Protein AF-0000000071175724 (afdb_homodimer)

Solvent-accessible surface area (backbone atoms only — not comparable to full-atom values): 19230 Å² total; per-residue (Å²): 117,53,70,83,69,40,46,67,44,56,72,51,91,43,70,48,76,56,95,73,32,38,38,38,32,35,47,68,55,12,30,74,47,33,50,43,86,80,68,50,75,38,83,54,26,34,32,44,26,25,75,45,92,28,60,22,23,37,36,36,33,42,32,34,77,77,81,46,67,46,24,30,43,37,40,31,41,38,76,50,100,46,32,33,35,42,35,35,44,26,25,51,93,90,35,55,19,41,32,37,34,44,24,71,72,40,26,30,36,39,38,36,74,48,91,61,68,79,42,44,35,32,40,37,41,30,38,49,95,34,21,34,40,32,28,48,17,72,76,78,52,53,42,51,65,40,32,41,26,64,40,86,75,58,72,49,38,30,41,32,48,27,39,27,16,49,76,41,54,64,54,54,37,40,37,31,70,43,40,71,46,69,49,75,81,71,56,92,83,52,35,104,118,51,70,83,70,38,48,67,45,55,70,52,90,44,68,48,79,56,95,74,31,38,38,39,30,34,45,69,56,13,30,74,46,33,48,42,87,80,67,49,74,39,84,53,26,31,33,44,27,25,74,45,90,29,61,21,22,37,36,36,32,43,31,34,77,77,82,46,67,46,24,31,43,37,39,31,43,38,76,49,100,47,32,32,36,42,35,37,44,26,26,50,93,90,35,56,18,40,33,37,34,43,25,71,72,42,27,30,36,38,38,37,76,47,91,62,68,80,44,44,35,30,40,37,42,30,39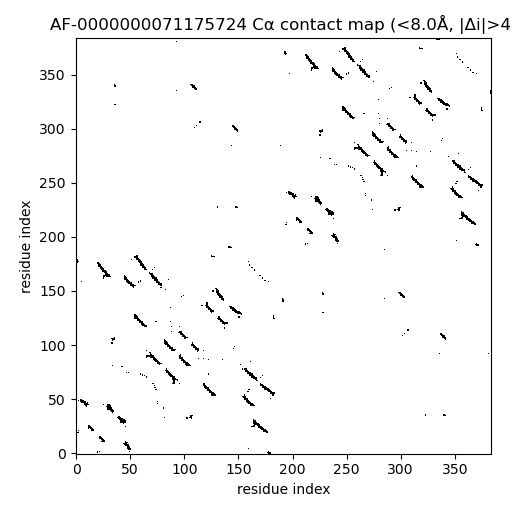,50,95,35,24,34,40,32,27,49,17,72,76,77,54,52,42,51,65,40,33,41,26,65,40,87,75,59,72,48,36,30,40,33,48,26,40,28,14,49,76,41,54,63,54,53,38,39,38,32,72,44,41,71,43,70,50,74,83,70,56,91,82,53,36,105

Radius of gyration: 20.51 Å; Cα contacts (8 Å, |Δi|>4): 1120; chains: 2; bounding box: 42×62×44 Å

Foldseek 3Di:
DALVQWDKDQAAPDWDDDPQKIKDWFDWQADAFDCDPPHDGGDRWIATWHKDQFWKKKKKKKAFDDDDAFWFKDKKKDDDSQFIKDWAWGDDPRAIWGWMWGGNNGTDIDIDGDPDDRRIWMKMWTDDPQKIWIWIGRPVQFTATDDIDGGDGDSMIIMDMITHDNHTITIMMMMGPIDMGHGDPDDNPPGD/DALVQWDKDQAAPDWDDDPQKIKDWFDWQADAFDQDPPHDGGDRWIATWHKDQFWKKKKKKKAFDDDDAFWFKDKKKDDDSQFIKDWAWGDDPRAIWGWMWGGNNGTDIDIDGDPDDRRIWMKMWTDDPQKIWIWIGRPVQFTATDDIDGGDGDSMIIMDMITHDNHTITIMMMMGPIDMGHGDPDDNPPGD

Secondary structure (DSSP, 8-state):
--STT-EEES--SEEEEETTEEEEE--TT--EEESSSSS-EEE-SEEEEEE-SSSEEEEEEEEE---STT-EEEEEEESSSSEEEEEEEEEETTEEEEEEEEEESEEEEEEEE--S-TTEEEEEEEEETTEEEEEEESSSS---EEEEEE----S--EEEEEEE-TT-S--EEEEEEEEEESPP---TT---/--STT-EEES--SEEEEETTEEEEE--TT--EEESSSSS-EEE-SEEEEEE-SSSEEEEEEEEE---STT-EEEEEEESSSSEEEEEEEEEETTEEEEEEEEEESEEEEEEEE--S-TTEEEEEEEEETTEEEEEEESSSS---EEEEEE----S--EEEEEEE-TT-S--EEEEEEEEEESPP---TT---

InterPro domains:
  IPR009784 Protein of unknown function DUF1349 [PF07081] (8-182)
  IPR009784 Protein of unknown function DUF1349 [PTHR35332] (4-181)
  IPR013320 Concanavalin A-like lectin/glucanase domain superfamily [SSF49899] (8-182)
  IPR015987 Uncharacterised conserved protein UCP022704 [PIRSF022704] (3-191)

Structure (mmCIF, N/CA/C/O backbone):
data_AF-0000000071175724-model_v1
#
loop_
_entity.id
_entity.type
_entity.pdbx_description
1 polymer 'DUF1349 domain-containing protein'
#
loop_
_atom_site.group_PDB
_atom_site.id
_atom_site.type_symbol
_atom_site.label_atom_id
_atom_site.label_alt_id
_atom_site.label_comp_id
_atom_site.label_asym_id
_atom_site.label_entity_id
_atom_site.label_seq_id
_atom_site.pdbx_PDB_ins_code
_atom_site.Cartn_x
_atom_site.Cartn_y
_atom_site.Cartn_z
_atom_site.occupancy
_atom_site.B_iso_or_equiv
_atom_site.auth_seq_id
_atom_site.auth_comp_id
_atom_site.auth_asym_id
_atom_site.auth_atom_id
_atom_site.pdbx_PDB_model_num
ATOM 1 N N . MET A 1 1 ? -6.477 -27.5 -12.594 1 56.56 1 MET A N 1
ATOM 2 C CA . MET A 1 1 ? -6.832 -26.422 -11.688 1 56.56 1 MET A CA 1
ATOM 3 C C . MET A 1 1 ? -5.586 -25.797 -11.062 1 56.56 1 MET A C 1
ATOM 5 O O . MET A 1 1 ? -5.535 -24.578 -10.852 1 56.56 1 MET A O 1
ATOM 9 N N . GLY A 1 2 ? -4.66 -26.156 -10.906 1 84 2 GLY A N 1
ATOM 10 C CA . GLY A 1 2 ? -3.316 -26.016 -10.367 1 84 2 GLY A CA 1
ATOM 11 C C . GLY A 1 2 ? -2.361 -25.328 -11.328 1 84 2 GLY A C 1
ATOM 12 O O . GLY A 1 2 ? -2.709 -24.312 -11.93 1 84 2 GLY A O 1
ATOM 13 N N . PHE A 1 3 ? -1.196 -25.797 -11.344 1 96.12 3 PHE A N 1
ATOM 14 C CA . PHE A 1 3 ? -0.08 -25.219 -12.086 1 96.12 3 PHE A CA 1
ATOM 15 C C . PHE A 1 3 ? -0.095 -25.703 -13.531 1 96.12 3 PHE A C 1
ATOM 17 O O . PHE A 1 3 ? 0.701 -25.234 -14.352 1 96.12 3 PHE A O 1
ATOM 24 N N . SER A 1 4 ? -1.067 -26.531 -13.977 1 91.38 4 SER A N 1
ATOM 25 C CA . SER A 1 4 ? -1.013 -27.234 -15.25 1 91.38 4 SER A CA 1
ATOM 26 C C . SER A 1 4 ? -1.113 -26.266 -16.422 1 91.38 4 SER A C 1
ATOM 28 O O . SER A 1 4 ? -0.581 -26.547 -17.5 1 91.38 4 SER A O 1
ATOM 30 N N . GLU A 1 5 ? -1.732 -25.188 -16.312 1 93.56 5 GLU A N 1
ATOM 31 C CA . GLU A 1 5 ? -1.913 -24.234 -17.406 1 93.56 5 GLU A CA 1
ATOM 32 C C . GLU A 1 5 ? -0.964 -23.047 -17.281 1 93.56 5 GLU A C 1
ATOM 34 O O . GLU A 1 5 ? -1.136 -22.031 -17.953 1 93.56 5 GLU A O 1
ATOM 39 N N . CYS A 1 6 ? -0.023 -23.203 -16.438 1 98.06 6 CYS A N 1
ATOM 40 C CA . CYS A 1 6 ? 0.913 -22.109 -16.203 1 98.06 6 CYS A CA 1
ATOM 41 C C . CYS A 1 6 ? 2.104 -22.203 -17.141 1 98.06 6 CYS A C 1
ATOM 43 O O . CYS A 1 6 ? 2.467 -23.297 -17.594 1 98.06 6 CYS A O 1
ATOM 45 N N . SER A 1 7 ? 2.682 -21.109 -17.469 1 98.38 7 SER A N 1
ATOM 46 C CA . SER A 1 7 ? 3.93 -21 -18.219 1 98.38 7 SER A CA 1
ATOM 47 C C . SER A 1 7 ? 4.848 -19.938 -17.641 1 98.38 7 SER A C 1
ATOM 49 O O . SER A 1 7 ? 4.387 -19.047 -16.922 1 98.38 7 SER A O 1
ATOM 51 N N . TRP A 1 8 ? 6.121 -20.016 -17.984 1 98.75 8 TRP A N 1
ATOM 52 C CA . TRP A 1 8 ? 7.117 -19.172 -17.328 1 98.75 8 TRP A CA 1
ATOM 53 C C . TRP A 1 8 ? 7.297 -17.859 -18.094 1 98.75 8 TRP A C 1
ATOM 55 O O . TRP A 1 8 ? 7.352 -17.844 -19.328 1 98.75 8 TRP A O 1
ATOM 65 N N . LEU A 1 9 ? 7.273 -16.797 -17.422 1 98.88 9 LEU A N 1
ATOM 66 C CA . LEU A 1 9 ? 8.062 -15.617 -17.75 1 98.88 9 LEU A CA 1
ATOM 67 C C . LEU A 1 9 ? 9.391 -15.633 -17 1 98.88 9 LEU A C 1
ATOM 69 O O . LEU A 1 9 ? 9.414 -15.68 -15.758 1 98.88 9 LEU A O 1
ATOM 73 N N . ASN A 1 10 ? 10.547 -15.672 -17.688 1 98.88 10 ASN A N 1
ATOM 74 C CA . ASN A 1 10 ? 11.883 -15.758 -17.094 1 98.88 10 ASN A CA 1
ATOM 75 C C . ASN A 1 10 ? 12.047 -17.031 -16.281 1 98.88 10 ASN A C 1
ATOM 77 O O . ASN A 1 10 ? 12.305 -16.969 -15.07 1 98.88 10 ASN A O 1
ATOM 81 N N . ALA A 1 11 ? 12.047 -18.172 -16.922 1 98.81 11 ALA A N 1
ATOM 82 C CA . ALA A 1 11 ? 12.203 -19.453 -16.234 1 98.81 11 ALA A CA 1
ATOM 83 C C . ALA A 1 11 ? 13.523 -19.516 -15.477 1 98.81 11 ALA A C 1
ATOM 85 O O . ALA A 1 11 ? 14.578 -19.188 -16.016 1 98.81 11 ALA A O 1
ATOM 86 N N . PRO A 1 12 ? 13.461 -19.906 -14.242 1 98.88 12 PRO A N 1
ATOM 87 C CA . PRO A 1 12 ? 14.711 -20.078 -13.5 1 98.88 12 PRO A CA 1
ATOM 88 C C . PRO A 1 12 ? 15.531 -21.266 -13.992 1 98.88 12 PRO A C 1
ATOM 90 O O . PRO A 1 12 ? 14.992 -22.156 -14.648 1 98.88 12 PRO A O 1
ATOM 93 N N . ALA A 1 13 ? 16.781 -21.219 -13.664 1 98.81 13 ALA A N 1
ATOM 94 C CA . ALA A 1 13 ? 17.656 -22.312 -14.023 1 98.81 13 ALA A CA 1
ATOM 95 C C . ALA A 1 13 ? 17.266 -23.609 -13.312 1 98.81 13 ALA A C 1
ATOM 97 O O . ALA A 1 13 ? 17.406 -24.703 -13.859 1 98.81 13 ALA A O 1
ATOM 98 N N . ALA A 1 14 ? 16.766 -23.5 -12.133 1 98.88 14 ALA A N 1
ATOM 99 C CA . ALA A 1 14 ? 16.406 -24.672 -11.336 1 98.88 14 ALA A CA 1
ATOM 100 C C . ALA A 1 14 ? 14.961 -24.578 -10.852 1 98.88 14 ALA A C 1
ATOM 102 O O . ALA A 1 14 ? 14.617 -23.672 -10.078 1 98.88 14 ALA A O 1
ATOM 103 N N . TRP A 1 15 ? 14.141 -25.516 -11.266 1 98.69 15 TRP A N 1
ATOM 104 C CA . TRP A 1 15 ? 12.766 -25.625 -10.789 1 98.69 15 TRP A CA 1
ATOM 105 C C . TRP A 1 15 ? 12.203 -27.016 -11.062 1 98.69 15 TRP A C 1
ATOM 107 O O . TRP A 1 15 ? 12.75 -27.766 -11.875 1 98.69 15 TRP A O 1
ATOM 117 N N . GLN A 1 16 ? 11.188 -27.312 -10.297 1 98.38 16 GLN A N 1
ATOM 118 C CA . GLN A 1 16 ? 10.516 -28.594 -10.461 1 98.38 16 GLN A CA 1
ATOM 119 C C . GLN A 1 16 ? 9.039 -28.5 -10.102 1 98.38 16 GLN A C 1
ATOM 121 O O . GLN A 1 16 ? 8.672 -27.812 -9.141 1 98.38 16 GLN A O 1
ATOM 126 N N . LEU A 1 17 ? 8.234 -29.062 -10.867 1 97.69 17 LEU A N 1
ATOM 127 C CA . LEU A 1 17 ? 6.809 -29.203 -10.586 1 97.69 17 LEU A CA 1
ATOM 128 C C . LEU A 1 17 ? 6.426 -30.656 -10.383 1 97.69 17 LEU A C 1
ATOM 130 O O . LEU A 1 17 ? 6.516 -31.469 -11.312 1 97.69 17 LEU A O 1
ATOM 134 N N . GLU A 1 18 ? 6.109 -31.016 -9.156 1 95.19 18 GLU A N 1
ATOM 135 C CA . GLU A 1 18 ? 5.758 -32.406 -8.82 1 95.19 18 GLU A CA 1
ATOM 136 C C . GLU A 1 18 ? 4.594 -32.438 -7.832 1 95.19 18 GLU A C 1
ATOM 138 O O . GLU A 1 18 ? 4.648 -31.812 -6.77 1 95.19 18 GLU A O 1
ATOM 143 N N . GLY A 1 19 ? 3.549 -33.25 -8.117 1 92.25 19 GLY A N 1
ATOM 144 C CA . GLY A 1 19 ? 2.445 -33.5 -7.199 1 92.25 19 GLY A CA 1
ATOM 145 C C . GLY A 1 19 ? 1.73 -32.219 -6.785 1 92.25 19 GLY A C 1
ATOM 146 O O . GLY A 1 19 ? 1.42 -32.031 -5.605 1 92.25 19 GLY A O 1
ATOM 147 N N . GLY A 1 20 ? 1.607 -31.312 -7.594 1 93.75 20 GLY A N 1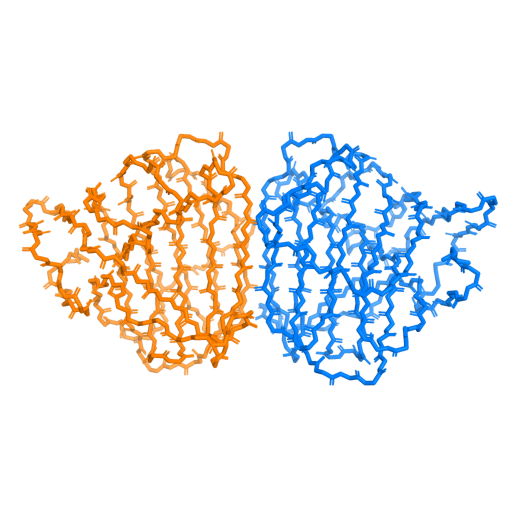
ATOM 148 C CA . GLY A 1 20 ? 0.883 -30.094 -7.289 1 93.75 20 GLY A CA 1
ATOM 149 C C . GLY A 1 20 ? 1.728 -29.062 -6.562 1 93.75 20 GLY A C 1
ATOM 150 O O . GLY A 1 20 ? 1.203 -28.078 -6.055 1 93.75 20 GLY A O 1
ATOM 151 N N . THR A 1 21 ? 2.984 -29.359 -6.484 1 97.81 21 THR A N 1
ATOM 152 C CA . THR A 1 21 ? 3.916 -28.469 -5.805 1 97.81 21 THR A CA 1
ATOM 153 C C . THR A 1 21 ? 4.992 -27.969 -6.766 1 97.81 21 THR A C 1
ATOM 155 O O . THR A 1 21 ? 5.609 -28.766 -7.477 1 97.81 21 THR A O 1
ATOM 158 N N . LEU A 1 22 ? 5.164 -26.703 -6.789 1 98.69 22 LEU A N 1
ATOM 159 C CA . LEU A 1 22 ? 6.215 -26.078 -7.582 1 98.69 22 LEU A CA 1
ATOM 160 C C . LEU A 1 22 ? 7.367 -25.625 -6.691 1 98.69 22 LEU A C 1
ATOM 162 O O . LEU A 1 22 ? 7.164 -24.844 -5.75 1 98.69 22 LEU A O 1
ATOM 166 N N . THR A 1 23 ? 8.539 -26.141 -6.906 1 98.81 23 THR A N 1
ATOM 167 C CA . THR A 1 23 ? 9.742 -25.688 -6.207 1 98.81 23 THR A CA 1
ATOM 168 C C . THR A 1 23 ? 10.656 -24.906 -7.145 1 98.81 23 THR A C 1
ATOM 170 O O . THR A 1 23 ? 10.977 -25.359 -8.242 1 98.81 23 THR A O 1
ATOM 173 N N . VAL A 1 24 ? 11.023 -23.766 -6.703 1 98.88 24 VAL A N 1
ATOM 174 C CA . VAL A 1 24 ? 11.812 -22.859 -7.543 1 98.88 24 VAL A CA 1
ATOM 175 C C . VAL A 1 24 ? 13.039 -22.375 -6.773 1 98.88 24 VAL A C 1
ATOM 177 O O . VAL A 1 24 ? 12.953 -22.078 -5.582 1 98.88 24 VAL A O 1
ATOM 180 N N . THR A 1 25 ? 14.195 -22.281 -7.398 1 98.94 25 THR A N 1
ATOM 181 C CA . THR A 1 25 ? 15.367 -21.578 -6.891 1 98.94 25 THR A CA 1
ATOM 182 C C . THR A 1 25 ? 15.68 -20.359 -7.75 1 98.94 25 THR A C 1
ATOM 184 O O . THR A 1 25 ? 15.875 -20.469 -8.961 1 98.94 25 THR A O 1
ATOM 187 N N . THR A 1 26 ? 15.703 -19.219 -7.137 1 98.88 26 THR A N 1
ATOM 188 C CA . THR A 1 26 ? 15.828 -17.984 -7.887 1 98.88 26 THR A CA 1
ATOM 189 C C . THR A 1 26 ? 17.234 -17.828 -8.461 1 98.88 26 THR A C 1
ATOM 191 O O . THR A 1 26 ? 18.219 -18.219 -7.828 1 98.88 26 THR A O 1
ATOM 194 N N . ASP A 1 27 ? 17.281 -17.203 -9.625 1 98.81 27 ASP A N 1
ATOM 195 C CA . ASP A 1 27 ? 18.547 -16.828 -10.242 1 98.81 27 ASP A CA 1
ATOM 196 C C . ASP A 1 27 ? 19.078 -15.516 -9.648 1 98.81 27 ASP A C 1
ATOM 198 O O . ASP A 1 27 ? 18.406 -14.883 -8.844 1 98.81 27 ASP A O 1
ATOM 202 N N . ARG A 1 28 ? 20.266 -15.133 -10.039 1 98.38 28 ARG A N 1
ATOM 203 C CA . ARG A 1 28 ? 20.938 -13.969 -9.484 1 98.38 28 ARG A CA 1
ATOM 204 C C . ARG A 1 28 ? 20.312 -12.672 -10.008 1 98.38 28 ARG A C 1
ATOM 206 O O . ARG A 1 28 ? 20.109 -12.523 -11.211 1 98.38 28 ARG A O 1
ATOM 213 N N . GLY A 1 29 ? 20.031 -11.742 -9.156 1 97.81 29 GLY A N 1
ATOM 214 C CA . GLY A 1 29 ? 19.75 -10.352 -9.5 1 97.81 29 GLY A CA 1
ATOM 215 C C . GLY A 1 29 ? 18.391 -10.172 -10.164 1 97.81 29 GLY A C 1
ATOM 216 O O . GLY A 1 29 ? 18.234 -9.32 -11.039 1 97.81 29 GLY A O 1
ATOM 217 N N . THR A 1 30 ? 17.375 -10.984 -9.844 1 98.38 30 THR A N 1
ATOM 218 C CA . THR A 1 30 ? 16.078 -10.93 -10.492 1 98.38 30 THR A CA 1
ATOM 219 C C . THR A 1 30 ? 15.141 -9.977 -9.75 1 98.38 30 THR A C 1
ATOM 221 O O . THR A 1 30 ? 15.18 -9.898 -8.516 1 98.38 30 THR A O 1
ATOM 224 N N . ASP A 1 31 ? 14.312 -9.266 -10.57 1 98.25 31 ASP A N 1
ATOM 225 C CA . ASP A 1 31 ? 13.375 -8.352 -9.93 1 98.25 31 ASP A CA 1
ATOM 226 C C . ASP A 1 31 ? 12.328 -7.859 -10.93 1 98.25 31 ASP A C 1
ATOM 228 O O . ASP A 1 31 ? 12.438 -8.117 -12.125 1 98.25 31 ASP A O 1
ATOM 232 N N . PHE A 1 32 ? 11.227 -7.336 -10.414 1 98.44 32 PHE A N 1
ATOM 233 C CA . PHE A 1 32 ? 10.273 -6.52 -11.156 1 98.44 32 PHE A CA 1
ATOM 234 C C . PHE A 1 32 ? 10.148 -5.133 -10.539 1 98.44 32 PHE A C 1
ATOM 236 O O . PHE A 1 32 ? 9.828 -5.004 -9.352 1 98.44 32 PHE A O 1
ATOM 243 N N . TRP A 1 33 ? 10.43 -4.109 -11.242 1 98.06 33 TRP A N 1
ATOM 244 C CA . TRP A 1 33 ? 10.336 -2.715 -10.82 1 98.06 33 TRP A CA 1
ATOM 245 C C . TRP A 1 33 ? 10.352 -1.783 -12.031 1 98.06 33 TRP A C 1
ATOM 247 O O . TRP A 1 33 ? 11 -2.074 -13.039 1 98.06 33 TRP A O 1
ATOM 257 N N . ARG A 1 34 ? 9.602 -0.596 -11.883 1 97.12 34 ARG A N 1
ATOM 258 C CA . ARG A 1 34 ? 9.625 0.353 -12.992 1 97.12 34 ARG A CA 1
ATOM 259 C C . ARG A 1 34 ? 9.68 1.789 -12.484 1 97.12 34 ARG A C 1
ATOM 261 O O . ARG A 1 34 ? 8.664 2.334 -12.039 1 97.12 34 ARG A O 1
ATOM 268 N N . GLU A 1 35 ? 10.742 2.584 -12.445 1 91.12 35 GLU A N 1
ATOM 269 C CA . GLU A 1 35 ? 11.102 3.99 -12.602 1 91.12 35 GLU A CA 1
ATOM 270 C C . GLU A 1 35 ? 10.641 4.812 -11.398 1 91.12 35 GLU A C 1
ATOM 272 O O . GLU A 1 35 ? 10.656 6.043 -11.438 1 91.12 35 GLU A O 1
ATOM 277 N N . THR A 1 36 ? 10.203 4.41 -10.289 1 89.44 36 THR A N 1
ATOM 278 C CA . THR A 1 36 ? 9.688 5.266 -9.227 1 89.44 36 THR A CA 1
ATOM 279 C C . THR A 1 36 ? 10.828 6 -8.523 1 89.44 36 THR A C 1
ATOM 281 O O . THR A 1 36 ? 10.844 7.23 -8.484 1 89.44 36 THR A O 1
ATOM 284 N N . HIS A 1 37 ? 11.727 5.449 -7.934 1 81.31 37 HIS A N 1
ATOM 285 C CA . HIS A 1 37 ? 12.703 6.113 -7.078 1 81.31 37 HIS A CA 1
ATOM 286 C C . HIS A 1 37 ? 14.102 6.062 -7.691 1 81.31 37 HIS A C 1
ATOM 288 O O . HIS A 1 37 ? 14.836 7.051 -7.656 1 81.31 37 HIS A O 1
ATOM 294 N N . TYR A 1 38 ? 14.406 5.062 -8.438 1 76.38 38 TYR A N 1
ATOM 295 C CA . TYR A 1 38 ? 15.789 4.863 -8.844 1 76.38 38 TYR A CA 1
ATOM 296 C C . TYR A 1 38 ? 15.961 5.109 -10.336 1 76.38 38 TYR A C 1
ATOM 298 O O . TYR A 1 38 ? 17.078 5.184 -10.836 1 76.38 38 TYR A O 1
ATOM 306 N N . GLY A 1 39 ? 14.875 5.273 -10.961 1 83.06 39 GLY A N 1
ATOM 307 C CA . GLY A 1 39 ? 14.945 5.551 -12.391 1 83.06 39 GLY A CA 1
ATOM 308 C C . GLY A 1 39 ? 15.344 4.344 -13.219 1 83.06 39 GLY A C 1
ATOM 309 O O . GLY A 1 39 ? 15.906 4.488 -14.305 1 83.06 39 GLY A O 1
ATOM 310 N N . PHE A 1 40 ? 15.172 3.15 -12.742 1 90.25 40 PHE A N 1
ATOM 311 C CA . PHE A 1 40 ? 15.492 1.944 -13.492 1 90.25 40 PHE A CA 1
ATOM 312 C C . PHE A 1 40 ? 14.258 1.071 -13.672 1 90.25 40 PHE A C 1
ATOM 314 O O . PHE A 1 40 ? 13.234 1.297 -13.031 1 90.25 40 PHE A O 1
ATOM 321 N N . THR A 1 41 ? 14.422 0.135 -14.617 1 96.31 41 THR A N 1
ATOM 322 C CA . THR A 1 41 ? 13.414 -0.879 -14.883 1 96.31 41 THR A CA 1
ATOM 323 C C . THR A 1 41 ? 14 -2.281 -14.742 1 96.31 41 THR A C 1
ATOM 325 O O . THR A 1 41 ? 15.078 -2.561 -15.258 1 96.31 41 THR A O 1
ATOM 328 N N . ARG A 1 42 ? 13.398 -3.061 -13.969 1 97.25 42 ARG A N 1
ATOM 329 C CA . ARG A 1 42 ? 13.68 -4.488 -13.852 1 97.25 42 ARG A CA 1
ATOM 330 C C . ARG A 1 42 ? 12.469 -5.324 -14.234 1 97.25 42 ARG A C 1
ATOM 332 O O . ARG A 1 42 ? 11.344 -5.023 -13.828 1 97.25 42 ARG A O 1
ATOM 339 N N . ASP A 1 43 ? 12.68 -6.246 -15.062 1 98.56 43 ASP A N 1
ATOM 340 C CA . ASP A 1 43 ? 11.633 -7.168 -15.484 1 98.56 43 ASP A CA 1
ATOM 341 C C . ASP A 1 43 ? 12.172 -8.586 -15.625 1 98.56 43 ASP A C 1
ATOM 343 O O . ASP A 1 43 ? 11.875 -9.281 -16.609 1 98.56 43 ASP A O 1
ATOM 347 N N . THR A 1 44 ? 12.984 -8.953 -14.633 1 98.69 44 THR A N 1
ATOM 348 C CA . THR A 1 44 ? 13.75 -10.188 -14.758 1 98.69 44 THR A CA 1
ATOM 349 C C . THR A 1 44 ? 13.328 -11.195 -13.695 1 98.69 44 THR A C 1
ATOM 351 O O . THR A 1 44 ? 13.906 -12.281 -13.602 1 98.69 44 THR A O 1
ATOM 354 N N . GLY A 1 45 ? 12.383 -10.859 -12.844 1 98.81 45 GLY A N 1
ATOM 355 C CA . GLY A 1 45 ? 11.883 -11.797 -11.852 1 98.81 45 GLY A CA 1
ATOM 356 C C . GLY A 1 45 ? 11.289 -13.055 -12.461 1 98.81 45 GLY A C 1
ATOM 357 O O . GLY A 1 45 ? 11.039 -13.109 -13.672 1 98.81 45 GLY A O 1
ATOM 358 N N . HIS A 1 46 ? 11.102 -14.109 -11.664 1 98.94 46 HIS A N 1
ATOM 359 C CA . HIS A 1 46 ? 10.508 -15.359 -12.117 1 98.94 46 HIS A CA 1
ATOM 360 C C . HIS A 1 46 ? 9 -15.367 -11.891 1 98.94 46 HIS A C 1
ATOM 362 O O . HIS A 1 46 ? 8.531 -15.117 -10.781 1 98.94 46 HIS A O 1
ATOM 368 N N . PHE A 1 47 ? 8.258 -15.602 -12.898 1 98.94 47 PHE A N 1
ATOM 369 C CA . PHE A 1 47 ? 6.805 -15.602 -12.844 1 98.94 47 PHE A CA 1
ATOM 370 C C . PHE A 1 47 ? 6.227 -16.781 -13.602 1 98.94 47 PHE A C 1
ATOM 372 O O . PHE A 1 47 ? 6.52 -16.984 -14.781 1 98.94 47 PHE A O 1
ATOM 379 N N . PHE A 1 48 ? 5.48 -17.609 -12.914 1 98.94 48 PHE A N 1
ATOM 380 C CA . PHE A 1 48 ? 4.855 -18.797 -13.484 1 98.94 48 PHE A CA 1
ATOM 381 C C . PHE A 1 48 ? 3.338 -18.641 -13.523 1 98.94 48 PHE A C 1
ATOM 383 O O . PHE A 1 48 ? 2.637 -19.125 -12.633 1 98.94 48 PHE A O 1
ATOM 390 N N . GLY A 1 49 ? 2.84 -18.078 -14.633 1 98.69 49 GLY A N 1
ATOM 391 C CA . GLY A 1 49 ? 1.466 -17.609 -14.625 1 98.69 49 GLY A CA 1
ATOM 392 C C . GLY A 1 49 ? 0.565 -18.359 -15.578 1 98.69 49 GLY A C 1
ATOM 393 O O . GLY A 1 49 ? 1.042 -18.953 -16.547 1 98.69 49 GLY A O 1
ATOM 394 N N . ARG A 1 50 ? -0.707 -18.344 -15.289 1 98.12 50 ARG A N 1
ATOM 395 C CA . ARG A 1 50 ? -1.727 -18.812 -16.219 1 98.12 50 ARG A CA 1
ATOM 396 C C . ARG A 1 50 ? -2.684 -17.688 -16.594 1 98.12 50 ARG A C 1
ATOM 398 O O . ARG A 1 50 ? -2.908 -16.766 -15.812 1 98.12 50 ARG A O 1
ATOM 405 N N . ARG A 1 51 ? -3.266 -17.844 -17.703 1 97.81 51 ARG A N 1
ATOM 406 C CA . ARG A 1 51 ? -4.234 -16.859 -18.188 1 97.81 51 ARG A CA 1
ATOM 407 C C . ARG A 1 51 ? -5.59 -17.062 -17.516 1 97.81 51 ARG A C 1
ATOM 409 O O . ARG A 1 51 ? -6.016 -18.188 -17.281 1 97.81 51 ARG A O 1
ATOM 416 N N . THR A 1 52 ? -6.23 -15.969 -17.188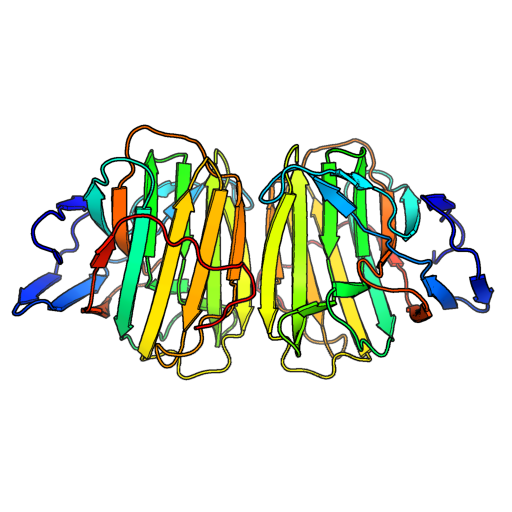 1 97.75 52 THR A N 1
ATOM 417 C CA . THR A 1 52 ? -7.59 -16 -16.672 1 97.75 52 THR A CA 1
ATOM 418 C C . THR A 1 52 ? -8.602 -15.672 -17.766 1 97.75 52 THR A C 1
ATOM 420 O O . THR A 1 52 ? -8.227 -15.188 -18.828 1 97.75 52 THR A O 1
ATOM 423 N N . SER A 1 53 ? -9.914 -15.93 -17.641 1 94.88 53 SER A N 1
ATOM 424 C CA . SER A 1 53 ? -10.977 -15.602 -18.594 1 94.88 53 SER A CA 1
ATOM 425 C C . SER A 1 53 ? -11.656 -14.289 -18.219 1 94.88 53 SER A C 1
ATOM 427 O O . SER A 1 53 ? -12.828 -14.078 -18.562 1 94.88 53 SER A O 1
ATOM 429 N N . GLY A 1 54 ? -10.992 -13.398 -17.547 1 96.38 54 GLY A N 1
ATOM 430 C CA . GLY A 1 54 ? -11.539 -12.148 -17.047 1 96.38 54 GLY A CA 1
ATOM 431 C C . GLY A 1 54 ? -11.336 -11.961 -15.562 1 96.38 54 GLY A C 1
ATOM 432 O O . GLY A 1 54 ? -10.25 -12.203 -15.039 1 96.38 54 GLY A O 1
ATOM 433 N N . ASP A 1 55 ? -12.43 -11.5 -14.906 1 97.69 55 ASP A N 1
ATOM 434 C CA . ASP A 1 55 ? -12.406 -11.336 -13.461 1 97.69 55 ASP A CA 1
ATOM 435 C C . ASP A 1 55 ? -12.141 -12.664 -12.758 1 97.69 55 ASP A C 1
ATOM 437 O O . ASP A 1 55 ? -12.586 -13.719 -13.227 1 97.69 55 ASP A O 1
ATOM 441 N N . PHE A 1 56 ? -11.484 -12.594 -11.688 1 98.5 56 PHE A N 1
ATOM 442 C CA . PHE A 1 56 ? -11.094 -13.844 -11.055 1 98.5 56 PHE A CA 1
ATOM 443 C C . PHE A 1 56 ? -10.703 -13.609 -9.594 1 98.5 56 PHE A C 1
ATOM 445 O O . PHE A 1 56 ? -10.57 -12.469 -9.156 1 98.5 56 PHE A O 1
ATOM 452 N N . THR A 1 57 ? -10.547 -14.656 -8.828 1 98.56 57 THR A N 1
ATOM 453 C CA . THR A 1 57 ? -9.812 -14.766 -7.57 1 98.56 57 THR A CA 1
ATOM 454 C C . THR A 1 57 ? -8.734 -15.844 -7.668 1 98.56 57 THR A C 1
ATOM 456 O O . THR A 1 57 ? -8.977 -16.922 -8.211 1 98.56 57 THR A O 1
ATOM 459 N N . ALA A 1 58 ? -7.57 -15.539 -7.215 1 98.56 58 ALA A N 1
ATOM 460 C CA . ALA A 1 58 ? -6.488 -16.516 -7.152 1 98.56 58 ALA A CA 1
ATOM 461 C C . ALA A 1 58 ? -5.93 -16.625 -5.734 1 98.56 58 ALA A C 1
ATOM 463 O O . ALA A 1 58 ? -5.84 -15.625 -5.023 1 98.56 58 ALA A O 1
ATOM 464 N N . GLU A 1 59 ? -5.547 -17.844 -5.367 1 98.31 59 GLU A N 1
ATOM 465 C CA . GLU A 1 59 ? -4.934 -18.109 -4.07 1 98.31 59 GLU A CA 1
ATOM 466 C C . GLU A 1 59 ? -3.68 -18.969 -4.227 1 98.31 59 GLU A C 1
ATOM 468 O O . GLU A 1 59 ? -3.602 -19.812 -5.125 1 98.31 59 GLU A O 1
ATOM 473 N N . LEU A 1 60 ? -2.801 -18.797 -3.305 1 98.56 60 LEU A N 1
ATOM 474 C CA . LEU A 1 60 ? -1.495 -19.438 -3.389 1 98.56 60 LEU A CA 1
ATOM 475 C C . LEU A 1 60 ? -0.866 -19.578 -2.006 1 98.56 60 LEU A C 1
ATOM 477 O O . LEU A 1 60 ? -0.905 -18.641 -1.206 1 98.56 60 LEU A O 1
ATOM 481 N N . ARG A 1 61 ? -0.363 -20.734 -1.693 1 98.75 61 ARG A N 1
ATOM 482 C CA . ARG A 1 61 ? 0.462 -20.922 -0.503 1 98.75 61 ARG A CA 1
ATOM 483 C C . ARG A 1 61 ? 1.944 -20.812 -0.843 1 98.75 61 ARG A C 1
ATOM 485 O O . ARG A 1 61 ? 2.402 -21.391 -1.834 1 98.75 61 ARG A O 1
ATOM 492 N N . VAL A 1 62 ? 2.678 -20.156 -0.035 1 98.94 62 VAL A N 1
ATOM 493 C CA . VAL A 1 62 ? 4.09 -19.891 -0.264 1 98.94 62 VAL A CA 1
ATOM 494 C C . VAL A 1 62 ? 4.906 -20.297 0.96 1 98.94 62 VAL A C 1
ATOM 496 O O . VAL A 1 62 ? 4.605 -19.875 2.082 1 98.94 62 VAL A O 1
ATOM 499 N N . ARG A 1 63 ? 5.91 -21.094 0.743 1 98.81 63 ARG A N 1
ATOM 500 C CA . ARG A 1 63 ? 6.848 -21.469 1.794 1 98.81 63 ARG A CA 1
ATOM 501 C C . ARG A 1 63 ? 8.289 -21.172 1.375 1 98.81 63 ARG A C 1
ATOM 503 O O . ARG A 1 63 ? 8.719 -21.578 0.294 1 98.81 63 ARG A O 1
ATOM 510 N N . ALA A 1 64 ? 8.945 -20.484 2.166 1 98.69 64 ALA A N 1
ATOM 511 C CA . ALA A 1 64 ? 10.336 -20.125 1.907 1 98.69 64 ALA A CA 1
ATOM 512 C C . ALA A 1 64 ? 11.023 -19.641 3.176 1 98.69 64 ALA A C 1
ATOM 514 O O . ALA A 1 64 ? 10.359 -19.266 4.145 1 98.69 64 ALA A O 1
ATOM 515 N N . ARG A 1 65 ? 12.344 -19.656 3.146 1 97.69 65 ARG A N 1
ATOM 516 C CA . ARG A 1 65 ? 13.164 -19.047 4.188 1 97.69 65 ARG A CA 1
ATOM 517 C C . ARG A 1 65 ? 13.922 -17.844 3.648 1 97.69 65 ARG A C 1
ATOM 519 O O . ARG A 1 65 ? 15.062 -17.969 3.188 1 97.69 65 ARG A O 1
ATOM 526 N N . PHE A 1 66 ? 13.32 -16.719 3.842 1 97.44 66 PHE A N 1
ATOM 527 C CA . PHE A 1 66 ? 13.922 -15.469 3.369 1 97.44 66 PHE A CA 1
ATOM 528 C C . PHE A 1 66 ? 15.117 -15.086 4.227 1 97.44 66 PHE A C 1
ATOM 530 O O . PHE A 1 66 ? 15.07 -15.188 5.453 1 97.44 66 PHE A O 1
ATOM 537 N N . ARG A 1 67 ? 16.141 -14.594 3.57 1 93.94 67 ARG A N 1
ATOM 538 C CA . ARG A 1 67 ? 17.359 -14.375 4.363 1 93.94 67 ARG A CA 1
ATOM 539 C C . ARG A 1 67 ? 17.969 -13.008 4.074 1 93.94 67 ARG A C 1
ATOM 541 O O . ARG A 1 67 ? 18.469 -12.352 4.98 1 93.94 67 ARG A O 1
ATOM 548 N N . GLU A 1 68 ? 17.938 -12.648 2.867 1 96.25 68 GLU A N 1
ATOM 549 C CA . GLU A 1 68 ? 18.703 -11.477 2.461 1 96.25 68 GLU A CA 1
ATOM 550 C C . GLU A 1 68 ? 17.781 -10.352 2 1 96.25 68 GLU A C 1
ATOM 552 O O . GLU A 1 68 ? 16.609 -10.586 1.676 1 96.25 68 GLU A O 1
ATOM 557 N N . LEU A 1 69 ? 18.375 -9.172 1.99 1 95.94 69 LEU A N 1
ATOM 558 C CA . LEU A 1 69 ? 17.656 -7.98 1.546 1 95.94 69 LEU A CA 1
ATOM 559 C C . LEU A 1 69 ? 16.969 -8.227 0.203 1 95.94 69 LEU A C 1
ATOM 561 O O . LEU A 1 69 ? 17.625 -8.664 -0.751 1 95.94 69 LEU A O 1
ATOM 565 N N . TYR A 1 70 ? 15.641 -8.031 0.083 1 96.81 70 TYR A N 1
ATOM 566 C CA . TYR A 1 70 ? 14.75 -8.039 -1.075 1 96.81 70 TYR A CA 1
ATOM 567 C C . TYR A 1 70 ? 14.5 -9.461 -1.563 1 96.81 70 TYR A C 1
ATOM 569 O O . TYR A 1 70 ? 13.969 -9.664 -2.656 1 96.81 70 TYR A O 1
ATOM 577 N N . ASP A 1 71 ? 15 -10.523 -0.764 1 98.38 71 ASP A N 1
ATOM 578 C CA . ASP A 1 71 ? 14.359 -11.812 -1.02 1 98.38 71 ASP A CA 1
ATOM 579 C C . ASP A 1 71 ? 12.836 -11.664 -1.05 1 98.38 71 ASP A C 1
ATOM 581 O O . ASP A 1 71 ? 12.242 -11.094 -0.134 1 98.38 71 ASP A O 1
ATOM 585 N N . GLN A 1 72 ? 12.195 -12.109 -2.08 1 98.56 72 GLN A N 1
ATOM 586 C CA . GLN A 1 72 ? 10.75 -11.93 -2.107 1 98.56 72 GLN A CA 1
ATOM 587 C C . GLN A 1 72 ? 10.07 -13.094 -2.83 1 98.56 72 GLN A C 1
ATOM 589 O O . GLN A 1 72 ? 10.633 -13.664 -3.766 1 98.56 72 GLN A O 1
ATOM 594 N N . ALA A 1 73 ? 8.961 -13.484 -2.422 1 98.94 73 ALA A N 1
ATOM 595 C CA . ALA A 1 73 ? 8.109 -14.484 -3.057 1 98.94 73 ALA A CA 1
ATOM 596 C C . ALA A 1 73 ? 6.637 -14.211 -2.771 1 98.94 73 ALA A C 1
ATOM 598 O O . ALA A 1 73 ? 6.289 -13.703 -1.704 1 98.94 73 ALA A O 1
ATOM 599 N N . GLY A 1 74 ? 5.805 -14.531 -3.676 1 98.88 74 GLY A N 1
ATOM 600 C CA . GLY A 1 74 ? 4.363 -14.375 -3.576 1 98.88 74 GLY A CA 1
ATOM 601 C C . GLY A 1 74 ? 3.645 -14.602 -4.895 1 98.88 74 GLY A C 1
ATOM 602 O O . GLY A 1 74 ? 3.861 -15.617 -5.559 1 98.88 74 GLY A O 1
ATOM 603 N N . LEU A 1 75 ? 2.801 -13.719 -5.211 1 98.88 75 LEU A N 1
ATOM 604 C CA . LEU A 1 75 ? 1.931 -13.82 -6.375 1 98.88 75 LEU A CA 1
ATOM 605 C C . LEU A 1 75 ? 2.045 -12.578 -7.254 1 98.88 75 LEU A C 1
ATOM 607 O O . LEU A 1 75 ? 2.363 -11.492 -6.762 1 98.88 75 LEU A O 1
ATOM 611 N N . MET A 1 76 ? 1.832 -12.742 -8.555 1 98.94 76 MET A N 1
ATOM 612 C CA . MET A 1 76 ? 1.791 -11.625 -9.492 1 98.94 76 MET A CA 1
ATOM 613 C C . MET A 1 76 ? 0.533 -11.688 -10.359 1 98.94 76 MET A C 1
ATOM 615 O O . MET A 1 76 ? 0.088 -12.773 -10.734 1 98.94 76 MET A O 1
ATOM 619 N N . VAL A 1 77 ? -0.087 -10.609 -10.602 1 98.94 77 VAL A N 1
ATOM 620 C CA . VAL A 1 77 ? -1.056 -10.367 -11.664 1 98.94 77 VAL A CA 1
ATOM 621 C C . VAL A 1 77 ? -0.433 -9.477 -12.734 1 98.94 77 VAL A C 1
ATOM 623 O O . VAL A 1 77 ? 0.072 -8.391 -12.438 1 98.94 77 VAL A O 1
ATOM 626 N N . ARG A 1 78 ? -0.5 -9.883 -13.969 1 98.88 78 ARG A N 1
ATOM 627 C CA . ARG A 1 78 ? 0.256 -9.172 -15 1 98.88 78 ARG A CA 1
ATOM 628 C C . ARG A 1 78 ? -0.57 -9.008 -16.266 1 98.88 78 ARG A C 1
ATOM 630 O O . ARG A 1 78 ? -1.243 -9.945 -16.703 1 98.88 78 ARG A O 1
ATOM 637 N N . LEU A 1 79 ? -0.617 -7.824 -16.766 1 98.75 79 LEU A N 1
ATOM 638 C CA . LEU A 1 79 ? -1.166 -7.531 -18.078 1 98.75 79 LEU A CA 1
ATOM 639 C C . LEU A 1 79 ? -0.051 -7.281 -19.094 1 98.75 79 LEU A C 1
ATOM 641 O O . LEU A 1 79 ? -0.166 -7.672 -20.25 1 98.75 79 LEU A O 1
ATOM 645 N N . SER A 1 80 ? 0.976 -6.621 -18.703 1 98.56 80 SER A N 1
ATOM 646 C CA . SER A 1 80 ? 2.129 -6.25 -19.531 1 98.56 80 SER A CA 1
ATOM 647 C C . SER A 1 80 ? 3.328 -5.891 -18.656 1 98.56 80 SER A C 1
ATOM 649 O O . SER A 1 80 ? 3.26 -5.98 -17.422 1 98.56 80 SER A O 1
ATOM 651 N N . ASP A 1 81 ? 4.434 -5.551 -19.266 1 98.38 81 ASP A N 1
ATOM 652 C CA . ASP A 1 81 ? 5.621 -5.141 -18.516 1 98.38 81 ASP A CA 1
ATOM 653 C C . ASP A 1 81 ? 5.414 -3.775 -17.859 1 98.38 81 ASP A C 1
ATOM 655 O O . ASP A 1 81 ? 6.207 -3.359 -17.016 1 98.38 81 ASP A O 1
ATOM 659 N N . GLU A 1 82 ? 4.293 -3.121 -18.156 1 98.44 82 GLU A N 1
ATOM 660 C CA . GLU A 1 82 ? 4.043 -1.808 -17.562 1 98.44 82 GLU A CA 1
ATOM 661 C C . GLU A 1 82 ? 2.846 -1.844 -16.625 1 98.44 82 GLU A C 1
ATOM 663 O O . GLU A 1 82 ? 2.549 -0.855 -15.953 1 98.44 82 GLU A O 1
ATOM 668 N N . GLU A 1 83 ? 2.109 -2.918 -16.641 1 98.81 83 GLU A N 1
ATOM 669 C CA . GLU A 1 83 ? 0.909 -3.051 -15.82 1 98.81 83 GLU A CA 1
ATOM 670 C C . GLU A 1 83 ? 0.891 -4.387 -15.086 1 98.81 83 GLU A C 1
ATOM 672 O O . GLU A 1 83 ? 0.566 -5.422 -15.672 1 98.81 83 GLU A O 1
ATOM 677 N N . TRP A 1 84 ? 1.187 -4.352 -13.844 1 98.94 84 TRP A N 1
ATOM 678 C CA . TRP A 1 84 ? 1.244 -5.574 -13.055 1 98.94 84 TRP A CA 1
ATOM 679 C C . TRP A 1 84 ? 1.216 -5.262 -11.562 1 98.94 84 TRP A C 1
ATOM 681 O O . TRP A 1 84 ? 1.423 -4.117 -11.156 1 98.94 84 TRP A O 1
ATOM 691 N N . LEU A 1 85 ? 0.874 -6.18 -10.766 1 98.94 85 LEU A N 1
ATOM 692 C CA . LEU A 1 85 ? 1.031 -6.211 -9.32 1 98.94 85 LEU A CA 1
ATOM 693 C C . LEU A 1 85 ? 1.846 -7.426 -8.883 1 98.94 85 LEU A C 1
ATOM 695 O O . LEU A 1 85 ? 1.589 -8.547 -9.336 1 98.94 85 LEU A O 1
ATOM 699 N N . LYS A 1 86 ? 2.844 -7.254 -8.094 1 98.94 86 LYS A N 1
ATOM 700 C CA . LYS A 1 86 ? 3.455 -8.344 -7.34 1 98.94 86 LYS A CA 1
ATOM 701 C C . LYS A 1 86 ? 3.254 -8.156 -5.84 1 98.94 86 LYS A C 1
ATOM 703 O O . LYS A 1 86 ? 3.266 -7.023 -5.344 1 98.94 86 LYS A O 1
ATOM 708 N N . ALA A 1 87 ? 3.059 -9.203 -5.168 1 98.88 87 ALA A N 1
ATOM 709 C CA . ALA A 1 87 ? 2.801 -9.094 -3.734 1 98.88 87 ALA A CA 1
ATOM 710 C C . ALA A 1 87 ? 3.211 -10.375 -3.006 1 98.88 87 ALA A C 1
ATOM 712 O O . ALA A 1 87 ? 3.209 -11.453 -3.594 1 98.88 87 ALA A O 1
ATOM 713 N N . GLY A 1 88 ? 3.506 -10.258 -1.798 1 98.75 88 GLY A N 1
ATOM 714 C CA . GLY A 1 88 ? 3.906 -11.328 -0.902 1 98.75 88 GLY A CA 1
ATOM 715 C C . GLY A 1 88 ? 4.758 -10.852 0.259 1 98.75 88 GLY A C 1
ATOM 716 O O . GLY A 1 88 ? 4.434 -9.852 0.904 1 98.75 88 GLY A O 1
ATOM 717 N N . LEU A 1 89 ? 5.691 -11.688 0.638 1 98.75 89 LEU A N 1
ATOM 718 C CA . LEU A 1 89 ? 6.633 -11.273 1.675 1 98.75 89 LEU A CA 1
ATOM 719 C C . LEU A 1 89 ? 7.996 -10.945 1.075 1 98.75 89 LEU A C 1
ATOM 721 O O . LEU A 1 89 ? 8.391 -11.539 0.07 1 98.75 89 LEU A O 1
ATOM 725 N N . GLU A 1 90 ? 8.641 -10.031 1.616 1 98.38 90 GLU A N 1
ATOM 726 C CA . GLU A 1 90 ? 9.938 -9.516 1.18 1 98.38 90 GLU A CA 1
ATOM 727 C C . GLU A 1 90 ? 10.797 -9.102 2.371 1 98.38 90 GLU A C 1
ATOM 729 O O . GLU A 1 90 ? 10.289 -8.531 3.34 1 98.38 90 GLU A O 1
ATOM 734 N N . ILE A 1 91 ? 12.086 -9.398 2.291 1 97.75 91 ILE A N 1
ATOM 735 C CA . ILE A 1 91 ? 12.969 -8.914 3.342 1 97.75 91 ILE A CA 1
ATOM 736 C C . ILE A 1 91 ? 13.383 -7.477 3.047 1 97.75 91 ILE A C 1
ATOM 738 O O . ILE A 1 91 ? 13.922 -7.188 1.975 1 97.75 91 ILE A O 1
ATOM 742 N N . SER A 1 92 ? 13.109 -6.625 3.922 1 95.38 92 SER A N 1
ATOM 743 C CA . SER A 1 92 ? 13.547 -5.234 3.904 1 95.38 92 SER A CA 1
ATOM 744 C C . SER A 1 92 ? 13.867 -4.738 5.312 1 95.38 92 SER A C 1
ATOM 746 O O . SER A 1 92 ? 13.148 -5.055 6.266 1 95.38 92 SER A O 1
ATOM 748 N N . ASP A 1 93 ? 14.953 -4.074 5.406 1 92.31 93 ASP A N 1
ATOM 749 C CA . ASP A 1 93 ? 15.398 -3.51 6.68 1 92.31 93 ASP A CA 1
ATOM 750 C C . ASP A 1 93 ? 15.508 -4.594 7.75 1 92.31 93 ASP A C 1
ATOM 752 O O . ASP A 1 93 ? 15.07 -4.395 8.883 1 92.31 93 ASP A O 1
ATOM 756 N N . GLY A 1 94 ? 15.898 -5.758 7.336 1 92.12 94 GLY A N 1
ATOM 757 C CA . GLY A 1 94 ? 16.266 -6.832 8.25 1 92.12 94 GLY A CA 1
ATOM 758 C C . GLY A 1 94 ? 15.062 -7.621 8.742 1 92.12 94 GLY A C 1
ATOM 759 O O . GLY A 1 94 ? 15.188 -8.469 9.625 1 92.12 94 GLY A O 1
ATOM 760 N N . ALA A 1 95 ? 13.93 -7.402 8.188 1 94.38 95 ALA A N 1
ATOM 761 C CA . ALA A 1 95 ? 12.734 -8.102 8.656 1 94.38 95 ALA A CA 1
ATOM 762 C C . ALA A 1 95 ? 11.844 -8.5 7.488 1 94.38 95 ALA A C 1
ATOM 764 O O . ALA A 1 95 ? 11.844 -7.848 6.445 1 94.38 95 ALA A O 1
ATOM 765 N N . PRO A 1 96 ? 11.148 -9.625 7.695 1 97.19 96 PRO A N 1
ATOM 766 C CA . PRO A 1 96 ? 10.133 -9.922 6.684 1 97.19 96 PRO A CA 1
ATOM 767 C C . PRO A 1 96 ? 9.008 -8.891 6.648 1 97.19 96 PRO A C 1
ATOM 769 O O . PRO A 1 96 ? 8.453 -8.539 7.695 1 97.19 96 PRO A O 1
ATOM 772 N N . MET A 1 97 ? 8.727 -8.43 5.504 1 97.88 97 MET A N 1
ATOM 773 C CA . MET A 1 97 ? 7.699 -7.414 5.293 1 97.88 97 MET A CA 1
ATOM 774 C C . MET A 1 97 ? 6.586 -7.949 4.395 1 97.88 97 MET A C 1
ATOM 776 O O . MET A 1 97 ? 6.855 -8.656 3.422 1 97.88 97 MET A O 1
ATOM 780 N N . ALA A 1 98 ? 5.281 -7.707 4.797 1 98.31 98 ALA A N 1
ATOM 781 C CA . ALA A 1 98 ? 4.211 -7.801 3.805 1 98.31 98 ALA A CA 1
ATOM 782 C C . ALA A 1 98 ? 4.328 -6.68 2.771 1 98.31 98 ALA A C 1
ATOM 784 O O . ALA A 1 98 ? 4.297 -5.5 3.121 1 98.31 98 ALA A O 1
ATOM 785 N N . SER A 1 99 ? 4.504 -7.062 1.534 1 98.5 99 SER A N 1
ATOM 786 C CA . SER A 1 99 ? 4.895 -6.102 0.51 1 98.5 99 SER A CA 1
ATOM 787 C C . SER A 1 99 ? 4.043 -6.254 -0.747 1 98.5 99 SER A C 1
ATOM 789 O O . SER A 1 99 ? 3.744 -7.371 -1.167 1 98.5 99 SER A O 1
ATOM 791 N N . SER A 1 100 ? 3.574 -5.141 -1.331 1 98.81 100 SER A N 1
ATOM 792 C CA . SER A 1 100 ? 2.936 -5.113 -2.643 1 98.81 100 SER A CA 1
ATOM 793 C C . SER A 1 100 ? 3.49 -3.988 -3.506 1 98.81 100 SER A C 1
ATOM 795 O O . SER A 1 100 ? 3.773 -2.896 -3.008 1 98.81 100 SER A O 1
ATOM 797 N N . VAL A 1 101 ? 3.738 -4.277 -4.711 1 98.88 101 VAL A N 1
ATOM 798 C CA . VAL A 1 101 ? 4.137 -3.283 -5.703 1 98.88 101 VAL A CA 1
ATOM 799 C C . VAL A 1 101 ? 3.117 -3.246 -6.836 1 98.88 101 VAL A C 1
ATOM 801 O O . VAL A 1 101 ? 3.006 -4.199 -7.613 1 98.88 101 VAL A O 1
ATOM 804 N N . LEU A 1 102 ? 2.342 -2.215 -6.859 1 98.94 102 LEU A N 1
ATOM 805 C CA . LEU A 1 102 ? 1.441 -1.941 -7.977 1 98.94 102 LEU A CA 1
ATOM 806 C C . LEU A 1 102 ? 2.139 -1.107 -9.047 1 98.94 102 LEU A C 1
ATOM 808 O O . LEU A 1 102 ? 2.666 -0.031 -8.758 1 98.94 102 LEU A O 1
ATOM 812 N N . THR A 1 103 ? 2.133 -1.628 -10.242 1 98.81 103 THR A N 1
ATOM 813 C CA . THR A 1 103 ? 2.76 -0.902 -11.336 1 98.81 103 THR A CA 1
ATOM 814 C C . THR A 1 103 ? 1.753 -0.63 -12.453 1 98.81 103 THR A C 1
ATOM 816 O O . THR A 1 103 ? 1.244 -1.562 -13.078 1 98.81 103 THR A O 1
ATOM 819 N N . VAL A 1 104 ? 1.42 0.52 -12.648 1 98.19 104 VAL A N 1
ATOM 820 C CA . VAL A 1 104 ? 0.74 1.063 -13.82 1 98.19 104 VAL A CA 1
ATOM 821 C C . VAL A 1 104 ? 1.558 2.211 -14.406 1 98.19 104 VAL A C 1
ATOM 823 O O . VAL A 1 104 ? 1.354 3.373 -14.047 1 98.19 104 VAL A O 1
ATOM 826 N N . GLY A 1 105 ? 2.463 1.908 -15.266 1 97.38 105 GLY A N 1
ATOM 827 C CA . GLY A 1 105 ? 3.453 2.848 -15.766 1 97.38 105 GLY A CA 1
ATOM 828 C C . GLY A 1 105 ? 4.656 2.988 -14.852 1 97.38 105 GLY A C 1
ATOM 829 O O . GLY A 1 105 ? 5.801 2.871 -15.297 1 97.38 105 GLY A O 1
ATOM 830 N N . ARG A 1 106 ? 4.477 3.344 -13.602 1 98.12 106 ARG A N 1
ATOM 831 C CA . ARG A 1 106 ? 5.492 3.436 -12.562 1 98.12 106 ARG A CA 1
ATOM 832 C C . ARG A 1 106 ? 5.109 2.605 -11.344 1 98.12 106 ARG A C 1
ATOM 834 O O . ARG A 1 106 ? 3.922 2.4 -11.078 1 98.12 106 ARG A O 1
ATOM 841 N N . SER A 1 107 ? 6.094 2.111 -10.617 1 98.69 107 SER A N 1
ATOM 842 C CA . SER A 1 107 ? 5.867 1.202 -9.492 1 98.69 107 SER A CA 1
ATOM 843 C C . SER A 1 107 ? 5.52 1.966 -8.227 1 98.69 107 SER A C 1
ATOM 845 O O . SER A 1 107 ? 6.145 2.98 -7.91 1 98.69 107 SER A O 1
ATOM 847 N N . ASP A 1 108 ? 4.504 1.583 -7.578 1 98.69 108 ASP A N 1
ATOM 848 C CA . ASP A 1 108 ? 4.027 2.023 -6.273 1 98.69 108 ASP A CA 1
ATOM 849 C C . ASP A 1 108 ? 4.184 0.919 -5.23 1 98.69 108 ASP A C 1
ATOM 851 O O . ASP A 1 108 ? 3.441 -0.066 -5.246 1 98.69 108 ASP A O 1
ATOM 855 N N . TRP A 1 109 ? 5.105 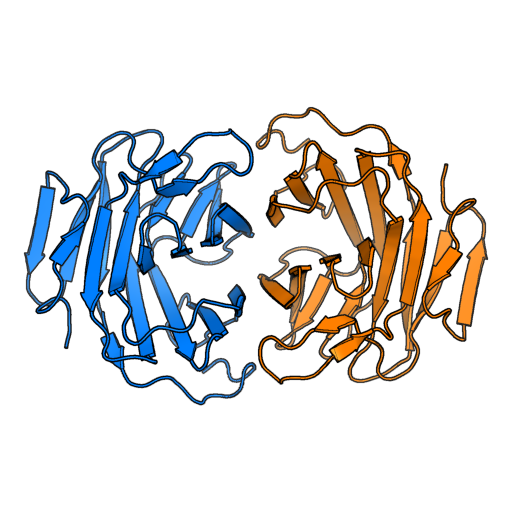1.103 -4.277 1 98.56 109 TRP A N 1
ATOM 856 C CA . TRP A 1 109 ? 5.5 0.079 -3.316 1 98.56 109 TRP A CA 1
ATOM 857 C C . TRP A 1 109 ? 4.918 0.373 -1.939 1 98.56 109 TRP A C 1
ATOM 859 O O . TRP A 1 109 ? 5.258 1.379 -1.314 1 98.56 109 TRP A O 1
ATOM 869 N N . ALA A 1 110 ? 4.012 -0.472 -1.433 1 98.69 110 ALA A N 1
ATOM 870 C CA . ALA A 1 110 ? 3.514 -0.439 -0.06 1 98.69 110 ALA A CA 1
ATOM 871 C C . ALA A 1 110 ? 4.062 -1.609 0.752 1 98.69 110 ALA A C 1
ATOM 873 O O . ALA A 1 110 ? 4.137 -2.736 0.256 1 98.69 110 ALA A O 1
ATOM 874 N N . THR A 1 111 ? 4.477 -1.313 2.002 1 97.81 111 THR A N 1
ATOM 875 C CA . THR A 1 111 ? 5.102 -2.369 2.789 1 97.81 111 THR A CA 1
ATOM 876 C C . THR A 1 111 ? 4.812 -2.182 4.273 1 97.81 111 THR A C 1
ATOM 878 O O . THR A 1 111 ? 4.496 -1.074 4.715 1 97.81 111 THR A O 1
ATOM 881 N N . ALA A 1 112 ? 4.848 -3.23 5.047 1 96.81 112 ALA A N 1
ATOM 882 C CA . ALA A 1 112 ? 4.684 -3.232 6.5 1 96.81 112 ALA A CA 1
ATOM 883 C C . ALA A 1 112 ? 5.277 -4.496 7.117 1 96.81 112 ALA A C 1
ATOM 885 O O . ALA A 1 112 ? 5.312 -5.551 6.477 1 96.81 112 ALA A O 1
ATOM 886 N N . PRO A 1 113 ? 5.66 -4.352 8.359 1 95.75 113 PRO A N 1
ATOM 887 C CA . PRO A 1 113 ? 6.176 -5.559 9.016 1 95.75 113 PRO A CA 1
ATOM 888 C C . PRO A 1 113 ? 5.156 -6.695 9.047 1 95.75 113 PRO A C 1
ATOM 890 O O . PRO A 1 113 ? 3.973 -6.457 9.289 1 95.75 113 PRO A O 1
ATOM 893 N N . TYR A 1 114 ? 5.59 -7.863 8.727 1 96.62 114 TYR A N 1
ATOM 894 C CA . TYR A 1 114 ? 4.766 -9.062 8.867 1 96.62 114 TYR A CA 1
ATOM 895 C C . TYR A 1 114 ? 4.992 -9.727 10.219 1 96.62 114 TYR A C 1
ATOM 897 O O . TYR A 1 114 ? 6.086 -10.219 10.5 1 96.62 114 TYR A O 1
ATOM 905 N N . ALA A 1 115 ? 4.047 -9.844 11.023 1 91.88 115 ALA A N 1
ATOM 906 C CA . ALA A 1 115 ? 4.211 -10.164 12.438 1 91.88 115 ALA A CA 1
ATOM 907 C C . ALA A 1 115 ? 4.082 -11.672 12.672 1 91.88 115 ALA A C 1
ATOM 909 O O . ALA A 1 115 ? 4.234 -12.141 13.797 1 91.88 115 ALA A O 1
ATOM 910 N N . HIS A 1 116 ? 3.756 -12.43 11.656 1 95.62 116 HIS A N 1
ATOM 911 C CA . HIS A 1 116 ? 3.521 -13.867 11.781 1 95.62 116 HIS A CA 1
ATOM 912 C C . HIS A 1 116 ? 4.688 -14.672 11.219 1 95.62 116 HIS A C 1
ATOM 914 O O . HIS A 1 116 ? 5.746 -14.109 10.922 1 95.62 116 HIS A O 1
ATOM 920 N N . ASP A 1 117 ? 4.516 -15.977 11.266 1 96.94 117 ASP A N 1
ATOM 921 C CA . ASP A 1 117 ? 5.523 -16.828 10.656 1 96.94 117 ASP A CA 1
ATOM 922 C C . ASP A 1 117 ? 5.684 -16.516 9.172 1 96.94 117 ASP A C 1
ATOM 924 O O . ASP A 1 117 ? 4.773 -16.766 8.375 1 96.94 117 ASP A O 1
ATOM 928 N N . ALA A 1 118 ? 6.812 -16.031 8.828 1 97.81 118 ALA A N 1
ATOM 929 C CA . ALA A 1 118 ? 7.051 -15.562 7.465 1 97.81 118 ALA A CA 1
ATOM 930 C C . ALA A 1 118 ? 7.48 -16.703 6.555 1 97.81 118 ALA A C 1
ATOM 932 O O . ALA A 1 118 ? 7.656 -16.516 5.348 1 97.81 118 ALA A O 1
ATOM 933 N N . THR A 1 119 ? 7.699 -17.891 7.062 1 98.31 119 THR A N 1
ATOM 934 C CA . THR A 1 119 ? 8.219 -18.984 6.25 1 98.31 119 THR A CA 1
ATOM 935 C C . THR A 1 119 ? 7.078 -19.766 5.602 1 98.31 119 THR A C 1
ATOM 937 O O . THR A 1 119 ? 7.312 -20.672 4.797 1 98.31 119 THR A O 1
ATOM 940 N N . ASP A 1 120 ? 5.891 -19.531 6.027 1 98.75 120 ASP A N 1
ATOM 941 C CA . ASP A 1 120 ? 4.707 -20.234 5.559 1 98.75 120 ASP A CA 1
ATOM 942 C C . ASP A 1 120 ? 3.475 -19.328 5.59 1 98.75 120 ASP A C 1
ATOM 944 O O . ASP A 1 120 ? 2.928 -19.062 6.664 1 98.75 120 ASP A O 1
ATOM 948 N N . PHE A 1 121 ? 3.002 -18.859 4.426 1 98.75 121 PHE A N 1
ATOM 949 C CA . PHE A 1 121 ? 1.854 -17.969 4.375 1 98.75 121 PHE A CA 1
ATOM 950 C C . PHE A 1 121 ? 1.039 -18.203 3.107 1 98.75 121 PHE A C 1
ATOM 952 O O . PHE A 1 121 ? 1.466 -18.938 2.217 1 98.75 121 PHE A O 1
ATOM 959 N N . ARG A 1 122 ? -0.169 -17.625 3.051 1 98.75 122 ARG A N 1
ATOM 960 C CA . ARG A 1 122 ? -1.056 -17.672 1.894 1 98.75 122 ARG A CA 1
ATOM 961 C C . ARG A 1 122 ? -1.4 -16.266 1.419 1 98.75 122 ARG A C 1
ATOM 963 O O . ARG A 1 122 ? -1.477 -15.328 2.225 1 98.75 122 ARG A O 1
ATOM 970 N N . ILE A 1 123 ? -1.588 -16.156 0.188 1 98.81 123 ILE A N 1
ATOM 971 C CA . ILE A 1 123 ? -1.92 -14.867 -0.418 1 98.81 123 ILE A CA 1
ATOM 972 C C . ILE A 1 123 ? -3.09 -15.039 -1.385 1 98.81 123 ILE A C 1
ATOM 974 O O . ILE A 1 123 ? -3.209 -16.078 -2.047 1 98.81 123 ILE A O 1
ATOM 978 N N . ARG A 1 124 ? -3.975 -14.062 -1.415 1 98.62 124 ARG A N 1
ATOM 979 C CA . ARG A 1 124 ? -5.176 -14.086 -2.242 1 98.62 124 ARG A CA 1
ATOM 980 C C . ARG A 1 124 ? -5.363 -12.758 -2.969 1 98.62 124 ARG A C 1
ATOM 982 O O . ARG A 1 124 ? -5.215 -11.688 -2.371 1 98.62 124 ARG A O 1
ATOM 989 N N . VAL A 1 125 ? -5.641 -12.812 -4.242 1 98.81 125 VAL A N 1
ATOM 990 C CA . VAL A 1 125 ? -5.922 -11.617 -5.027 1 98.81 125 VAL A CA 1
ATOM 991 C C . VAL A 1 125 ? -7.242 -11.789 -5.773 1 98.81 125 VAL A C 1
ATOM 993 O O . VAL A 1 125 ? -7.543 -12.875 -6.273 1 98.81 125 VAL A O 1
ATOM 996 N N . THR A 1 126 ? -8.055 -10.797 -5.77 1 98.62 126 THR A N 1
ATOM 997 C CA . THR A 1 126 ? -9.266 -10.727 -6.57 1 98.62 126 THR A CA 1
ATOM 998 C C . THR A 1 126 ? -9.242 -9.5 -7.48 1 98.62 126 THR A C 1
ATOM 1000 O O . THR A 1 126 ? -8.961 -8.391 -7.031 1 98.62 126 THR A O 1
ATOM 1003 N N . VAL A 1 127 ? -9.43 -9.719 -8.75 1 98.62 127 VAL A N 1
ATOM 1004 C CA . VAL A 1 127 ? -9.664 -8.633 -9.695 1 98.62 127 VAL A CA 1
ATOM 1005 C C . VAL A 1 127 ? -11.102 -8.695 -10.211 1 98.62 127 VAL A C 1
ATOM 1007 O O . VAL A 1 127 ? -11.516 -9.703 -10.789 1 98.62 127 VAL A O 1
ATOM 1010 N N . LYS A 1 128 ? -11.773 -7.684 -9.969 1 97.25 128 LYS A N 1
ATOM 1011 C CA . LYS A 1 128 ? -13.172 -7.613 -10.375 1 97.25 128 LYS A CA 1
ATOM 1012 C C . LYS A 1 128 ? -13.562 -6.184 -10.734 1 97.25 128 LYS A C 1
ATOM 1014 O O . LYS A 1 128 ? -13.391 -5.266 -9.922 1 97.25 128 LYS A O 1
ATOM 1019 N N . ALA A 1 129 ? -14.07 -5.973 -11.953 1 95 129 ALA A N 1
ATOM 1020 C CA . ALA A 1 129 ? -14.625 -4.699 -12.398 1 95 129 ALA A CA 1
ATOM 1021 C C . ALA A 1 129 ? -13.633 -3.561 -12.18 1 95 129 ALA A C 1
ATOM 1023 O O . ALA A 1 129 ? -13.984 -2.514 -11.633 1 95 129 ALA A O 1
ATOM 1024 N N . GLY A 1 130 ? -12.414 -3.852 -12.492 1 96.5 130 GLY A N 1
ATOM 1025 C CA . GLY A 1 130 ? -11.391 -2.816 -12.484 1 96.5 130 GLY A CA 1
ATOM 1026 C C . GLY A 1 130 ? -10.852 -2.525 -11.102 1 96.5 130 GLY A C 1
ATOM 1027 O O . GLY A 1 130 ? -10.219 -1.491 -10.875 1 96.5 130 GLY A O 1
ATOM 1028 N N . VAL A 1 131 ? -11.148 -3.387 -10.141 1 97.81 131 VAL A N 1
ATOM 1029 C CA . VAL A 1 131 ? -10.656 -3.223 -8.781 1 97.81 131 VAL A CA 1
ATOM 1030 C C . VAL A 1 131 ? -9.875 -4.465 -8.359 1 97.81 131 VAL A C 1
ATOM 1032 O O . VAL A 1 131 ? -10.289 -5.594 -8.641 1 97.81 131 VAL A O 1
ATOM 1035 N N . LEU A 1 132 ? -8.719 -4.277 -7.758 1 98.5 132 LEU A N 1
ATOM 1036 C CA . LEU A 1 132 ? -7.891 -5.359 -7.223 1 98.5 132 LEU A CA 1
ATOM 1037 C C . LEU A 1 132 ? -7.906 -5.352 -5.695 1 98.5 132 LEU A C 1
ATOM 1039 O O . LEU A 1 132 ? -7.676 -4.309 -5.074 1 98.5 132 LEU A O 1
ATOM 1043 N N . ARG A 1 133 ? -8.312 -6.426 -5.145 1 98.38 133 ARG A N 1
ATOM 1044 C CA . ARG A 1 133 ? -8.305 -6.672 -3.707 1 98.38 133 ARG A CA 1
ATOM 1045 C C . ARG A 1 133 ? -7.242 -7.707 -3.336 1 98.38 133 ARG A C 1
ATOM 1047 O O . ARG A 1 133 ? -7.246 -8.82 -3.857 1 98.38 133 ARG A O 1
ATOM 1054 N N . LEU A 1 134 ? -6.344 -7.355 -2.459 1 98.69 134 LEU A N 1
ATOM 1055 C CA . LEU A 1 134 ? -5.215 -8.188 -2.064 1 98.69 134 LEU A CA 1
ATOM 1056 C C . LEU A 1 134 ? -5.277 -8.523 -0.579 1 98.69 134 LEU A C 1
ATOM 1058 O O . LEU A 1 134 ? -5.488 -7.637 0.252 1 98.69 134 LEU A O 1
ATOM 1062 N N . GLN A 1 135 ? -5.082 -9.773 -0.26 1 98.38 135 GLN A N 1
ATOM 1063 C CA . GLN A 1 135 ? -5.137 -10.242 1.12 1 98.38 135 GLN A CA 1
ATOM 1064 C C . GLN A 1 135 ? -4.008 -11.227 1.414 1 98.38 135 GLN A C 1
ATOM 1066 O O . GLN A 1 135 ? -3.533 -11.914 0.514 1 98.38 135 GLN A O 1
ATOM 1071 N N . VAL A 1 136 ? -3.562 -11.305 2.633 1 98.38 136 VAL A N 1
ATOM 1072 C CA . VAL A 1 136 ? -2.531 -12.25 3.051 1 98.38 136 VAL A CA 1
ATOM 1073 C C . VAL A 1 136 ? -2.941 -12.922 4.359 1 98.38 136 VAL A C 1
ATOM 1075 O O . VAL A 1 136 ? -3.529 -12.273 5.234 1 98.38 136 VAL A O 1
ATOM 1078 N N . SER A 1 137 ? -2.646 -14.234 4.453 1 97.94 137 SER A N 1
ATOM 1079 C CA . SER A 1 137 ? -3.076 -15.023 5.605 1 97.94 137 SER A CA 1
ATOM 1080 C C . SER A 1 137 ? -1.947 -15.906 6.121 1 97.94 137 SER A C 1
ATOM 1082 O O . SER A 1 137 ? -1.208 -16.5 5.332 1 97.94 137 SER A O 1
ATOM 1084 N N . ASP A 1 138 ? -1.836 -16.016 7.434 1 96.94 138 ASP A N 1
ATOM 1085 C CA . ASP A 1 138 ? -0.84 -16.891 8.031 1 96.94 138 ASP A CA 1
ATOM 1086 C C . ASP A 1 138 ? -1.417 -18.281 8.273 1 96.94 138 ASP A C 1
ATOM 1088 O O . ASP A 1 138 ? -0.67 -19.25 8.422 1 96.94 138 ASP A O 1
ATOM 1092 N N . ASP A 1 139 ? -2.74 -18.438 8.227 1 95.88 139 ASP A N 1
ATOM 1093 C CA . ASP A 1 139 ? -3.328 -19.703 8.641 1 95.88 139 ASP A CA 1
ATOM 1094 C C . ASP A 1 139 ? -4.344 -20.188 7.613 1 95.88 139 ASP A C 1
ATOM 1096 O O . ASP A 1 139 ? -4.844 -21.312 7.719 1 95.88 139 ASP A O 1
ATOM 1100 N N . GLY A 1 140 ? -4.672 -19.375 6.664 1 95.56 140 GLY A N 1
ATOM 1101 C CA . GLY A 1 140 ? -5.648 -19.734 5.652 1 95.56 140 GLY A CA 1
ATOM 1102 C C . GLY A 1 140 ? -7.082 -19.609 6.125 1 95.56 140 GLY A C 1
ATOM 1103 O O . GLY A 1 140 ? -8.016 -19.938 5.398 1 95.56 140 GLY A O 1
ATOM 1104 N N . LEU A 1 141 ? -7.242 -19.094 7.312 1 95.75 141 LEU A N 1
ATOM 1105 C CA . LEU A 1 141 ? -8.57 -18.953 7.887 1 95.75 141 LEU A CA 1
ATOM 1106 C C . LEU A 1 141 ? -8.977 -17.484 7.938 1 95.75 141 LEU A C 1
ATOM 1108 O O . LEU A 1 141 ? -10.117 -17.125 7.602 1 95.75 141 LEU A O 1
ATOM 1112 N N . ARG A 1 142 ? -8.125 -16.641 8.398 1 95.25 142 ARG A N 1
ATOM 1113 C CA . ARG A 1 142 ? -8.328 -15.195 8.453 1 95.25 142 ARG A CA 1
ATOM 1114 C C . ARG A 1 142 ? -7.566 -14.492 7.336 1 95.25 142 ARG A C 1
ATOM 1116 O O . ARG A 1 142 ? -6.371 -14.719 7.152 1 95.25 142 ARG A O 1
ATOM 1123 N N . TRP A 1 143 ? -8.258 -13.648 6.641 1 96.31 143 TRP A N 1
ATOM 1124 C CA . TRP A 1 143 ? -7.688 -13.016 5.457 1 96.31 143 TRP A CA 1
ATOM 1125 C C . TRP A 1 143 ? -7.746 -11.5 5.57 1 96.31 143 TRP A C 1
ATOM 1127 O O . TRP A 1 143 ? -8.555 -10.852 4.898 1 96.31 143 TRP A O 1
ATOM 1137 N N . PRO A 1 144 ? -6.852 -10.898 6.336 1 95.44 144 PRO A N 1
ATOM 1138 C CA . PRO A 1 144 ? -6.836 -9.438 6.414 1 95.44 144 PRO A CA 1
ATOM 1139 C C . PRO A 1 144 ? -6.441 -8.781 5.09 1 95.44 144 PRO A C 1
ATOM 1141 O O . PRO A 1 144 ? -5.66 -9.352 4.324 1 95.44 144 PRO A O 1
ATOM 1144 N N . LEU A 1 145 ? -6.973 -7.586 4.91 1 96.94 145 LEU A N 1
ATOM 1145 C CA . LEU A 1 145 ? -6.73 -6.809 3.699 1 96.94 145 LEU A CA 1
ATOM 1146 C C . LEU A 1 145 ? -5.316 -6.23 3.699 1 96.94 145 LEU A C 1
ATOM 1148 O O . LEU A 1 145 ? -4.871 -5.668 4.703 1 96.94 145 LEU A O 1
ATOM 1152 N N . MET A 1 146 ? -4.66 -6.336 2.549 1 97.56 146 MET A N 1
ATOM 1153 C CA . MET A 1 146 ? -3.361 -5.711 2.326 1 97.56 146 MET A CA 1
ATOM 1154 C C . MET A 1 146 ? -3.5 -4.465 1.457 1 97.56 146 MET A C 1
ATOM 1156 O O . MET A 1 146 ? -2.795 -3.477 1.665 1 97.56 146 MET A O 1
ATOM 1160 N N . ARG A 1 147 ? -4.375 -4.586 0.467 1 98.62 147 ARG A N 1
ATOM 1161 C CA . ARG A 1 147 ? -4.488 -3.479 -0.479 1 98.62 147 ARG A CA 1
ATOM 1162 C C . ARG A 1 147 ? -5.801 -3.555 -1.251 1 98.62 147 ARG A C 1
ATOM 1164 O O . ARG A 1 147 ? -6.262 -4.645 -1.598 1 98.62 147 ARG A O 1
ATOM 1171 N N . LEU A 1 148 ? -6.457 -2.5 -1.488 1 98.56 148 LEU A N 1
ATOM 1172 C CA . LEU A 1 148 ? -7.613 -2.303 -2.359 1 98.56 148 LEU A CA 1
ATOM 1173 C C . LEU A 1 148 ? -7.375 -1.14 -3.318 1 98.56 148 LEU A C 1
ATOM 1175 O O . LEU A 1 148 ? -7.309 0.016 -2.895 1 98.56 148 LEU A O 1
ATOM 1179 N N . CYS A 1 149 ? -7.301 -1.48 -4.609 1 98.56 149 CYS A N 1
ATOM 1180 C CA . CYS A 1 149 ? -6.844 -0.424 -5.508 1 98.56 149 CYS A CA 1
ATOM 1181 C C . CYS A 1 149 ? -7.473 -0.572 -6.887 1 98.56 149 CYS A C 1
ATOM 1183 O O . CYS A 1 149 ? -7.93 -1.655 -7.254 1 98.56 149 CYS A O 1
ATOM 1185 N N . PRO A 1 150 ? -7.496 0.537 -7.652 1 98.25 150 PRO A N 1
ATOM 1186 C CA . PRO A 1 150 ? -7.844 0.389 -9.07 1 98.25 150 PRO A CA 1
ATOM 1187 C C . PRO A 1 150 ? -6.85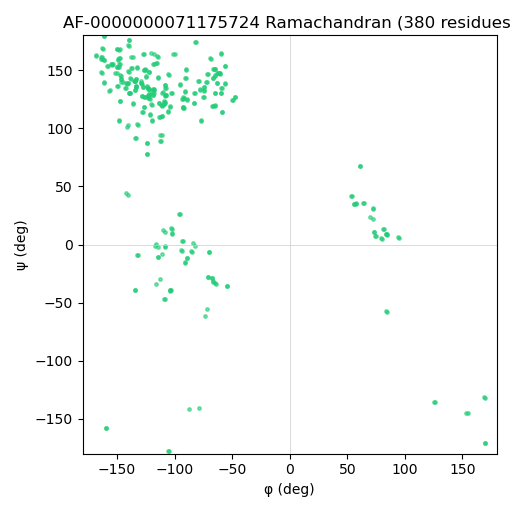2 -0.482 -9.836 1 98.25 150 PRO A C 1
ATOM 1189 O O . PRO A 1 150 ? -5.66 -0.492 -9.516 1 98.25 150 PRO A O 1
ATOM 1192 N N . PHE A 1 151 ? -7.305 -1.155 -10.773 1 98.56 151 PHE A N 1
ATOM 1193 C CA . PHE A 1 151 ? -6.496 -1.955 -11.688 1 98.56 151 PHE A CA 1
ATOM 1194 C C . PHE A 1 151 ? -7.109 -1.97 -13.078 1 98.56 151 PHE A C 1
ATOM 1196 O O . PHE A 1 151 ? -8.336 -1.984 -13.227 1 98.56 151 PHE A O 1
ATOM 1203 N N . PRO A 1 152 ? -6.309 -1.937 -14.117 1 98.06 152 PRO A N 1
ATOM 1204 C CA . PRO A 1 152 ? -6.859 -1.855 -15.469 1 98.06 152 PRO A CA 1
ATOM 1205 C C . PRO A 1 152 ? -7.836 -2.986 -15.781 1 98.06 152 PRO A C 1
ATOM 1207 O O . PRO A 1 152 ? -7.59 -4.137 -15.414 1 98.06 152 PRO A O 1
ATOM 1210 N N . VAL A 1 153 ? -8.953 -2.65 -16.453 1 97.75 153 VAL A N 1
ATOM 1211 C CA . VAL A 1 153 ? -9.906 -3.65 -16.922 1 97.75 153 VAL A CA 1
ATOM 1212 C C . VAL A 1 153 ? -9.367 -4.324 -18.188 1 97.75 153 VAL A C 1
ATOM 1214 O O . VAL A 1 153 ? -8.891 -3.648 -19.094 1 97.75 153 VAL A O 1
ATOM 1217 N N . ALA A 1 154 ? -9.445 -5.605 -18.203 1 98.25 154 ALA A N 1
ATOM 1218 C CA . ALA A 1 154 ? -8.977 -6.371 -19.359 1 98.25 154 ALA A CA 1
ATOM 1219 C C . ALA A 1 154 ? -9.812 -7.629 -19.562 1 98.25 154 ALA A C 1
ATOM 1221 O O . ALA A 1 154 ? -10.516 -8.07 -18.656 1 98.25 154 ALA A O 1
ATOM 1222 N N . GLU A 1 155 ? -9.727 -8.125 -20.75 1 97.88 155 GLU A N 1
ATOM 1223 C CA . GLU A 1 155 ? -10.461 -9.352 -21.062 1 97.88 155 GLU A CA 1
ATOM 1224 C C . GLU A 1 155 ? -9.836 -10.555 -20.375 1 97.88 155 GLU A C 1
ATOM 1226 O O . GLU A 1 155 ? -10.5 -11.562 -20.156 1 97.88 155 GLU A O 1
ATOM 1231 N N . SER A 1 156 ? -8.578 -10.438 -20.156 1 98.12 156 SER A N 1
ATOM 1232 C CA . SER A 1 156 ? -7.844 -11.508 -19.484 1 98.12 156 SER A CA 1
ATOM 1233 C C . SER A 1 156 ? -6.609 -10.961 -18.766 1 98.12 156 SER A C 1
ATOM 1235 O O . SER A 1 156 ? -6.094 -9.906 -19.125 1 98.12 156 SER A O 1
ATOM 1237 N N . TYR A 1 157 ? -6.219 -11.711 -17.781 1 98.69 157 TYR A N 1
ATOM 1238 C CA . TYR A 1 157 ? -5 -11.461 -17.031 1 98.69 157 TYR A CA 1
ATOM 1239 C C . TYR A 1 157 ? -4.125 -12.703 -16.969 1 98.69 157 TYR A C 1
ATOM 1241 O O . TYR A 1 157 ? -4.566 -13.797 -17.344 1 98.69 157 TYR A O 1
ATOM 1249 N N . THR A 1 158 ? -2.906 -12.5 -16.625 1 98.81 158 THR A N 1
ATOM 1250 C CA . THR A 1 158 ? -2.072 -13.625 -16.219 1 98.81 158 THR A CA 1
ATOM 1251 C C . THR A 1 158 ? -1.763 -13.562 -14.727 1 98.81 158 THR A C 1
ATOM 1253 O O . THR A 1 158 ? -1.386 -12.508 -14.211 1 98.81 158 THR A O 1
ATOM 1256 N N . VAL A 1 159 ? -1.974 -14.695 -14.016 1 98.88 159 VAL A N 1
ATOM 1257 C CA . VAL A 1 159 ? -1.791 -14.711 -12.57 1 98.88 159 VAL A CA 1
ATOM 1258 C C . VAL A 1 159 ? -1.069 -15.984 -12.148 1 98.88 159 VAL A C 1
ATOM 1260 O O . VAL A 1 159 ? -1.272 -17.047 -12.75 1 98.88 159 VAL A O 1
ATOM 1263 N N . GLY A 1 160 ? -0.169 -15.867 -11.141 1 98.88 160 GLY A N 1
ATOM 1264 C CA . GLY A 1 160 ? 0.514 -17.047 -10.641 1 98.88 160 GLY A CA 1
ATOM 1265 C C . GLY A 1 160 ? 1.654 -16.734 -9.695 1 98.88 160 GLY A C 1
ATOM 1266 O O . GLY A 1 160 ? 1.795 -15.594 -9.25 1 98.88 160 GLY A O 1
ATOM 1267 N N . PRO A 1 161 ? 2.471 -17.719 -9.32 1 98.88 161 PRO A N 1
ATOM 1268 C CA . PRO A 1 161 ? 3.59 -17.547 -8.391 1 98.88 161 PRO A CA 1
ATOM 1269 C C . PRO A 1 161 ? 4.684 -16.625 -8.945 1 98.88 161 PRO A C 1
ATOM 1271 O O . PRO A 1 161 ? 4.973 -16.672 -10.141 1 98.88 161 PRO A O 1
ATOM 1274 N N . MET A 1 162 ? 5.242 -15.922 -8.094 1 98.94 162 MET A N 1
ATOM 1275 C CA . MET A 1 162 ? 6.336 -15.016 -8.414 1 98.94 162 MET A CA 1
ATOM 1276 C C . MET A 1 162 ? 7.406 -15.039 -7.332 1 98.94 162 MET A C 1
ATOM 1278 O O . MET A 1 162 ? 7.094 -15.062 -6.141 1 98.94 162 MET A O 1
ATOM 1282 N N . CYS A 1 163 ? 8.68 -15.023 -7.688 1 98.94 163 CYS A N 1
ATOM 1283 C CA . CYS A 1 163 ? 9.766 -14.867 -6.727 1 98.94 163 CYS A CA 1
ATOM 1284 C C . CYS A 1 163 ? 10.961 -14.172 -7.367 1 98.94 163 CYS A C 1
ATOM 1286 O O . CYS A 1 163 ? 11.133 -14.227 -8.586 1 98.94 163 CYS A O 1
ATOM 1288 N N . CYS A 1 164 ? 11.695 -13.523 -6.566 1 98.19 164 CYS A N 1
ATOM 1289 C CA . CYS A 1 164 ? 12.852 -12.734 -6.973 1 98.19 164 CYS A CA 1
ATOM 1290 C C . CYS A 1 164 ? 13.914 -12.727 -5.879 1 98.19 164 CYS A C 1
ATOM 1292 O O . CYS A 1 164 ? 13.586 -12.812 -4.691 1 98.19 164 CYS A O 1
ATOM 1294 N N . THR A 1 165 ? 15.148 -12.562 -6.289 1 98.69 165 THR A N 1
ATOM 1295 C CA . THR A 1 165 ? 16.25 -12.18 -5.41 1 98.69 165 THR A CA 1
ATOM 1296 C C . THR A 1 165 ? 17.078 -11.07 -6.035 1 98.69 165 THR A C 1
ATOM 1298 O O . THR A 1 165 ? 18.094 -11.344 -6.68 1 98.69 165 THR A O 1
ATOM 1301 N N . PRO A 1 166 ? 16.75 -9.875 -5.746 1 97.31 166 PRO A N 1
ATOM 1302 C CA . PRO A 1 166 ? 17.422 -8.75 -6.406 1 97.31 166 PRO A CA 1
ATOM 1303 C C . PRO A 1 166 ? 18.891 -8.641 -6.023 1 97.31 166 PRO A C 1
ATOM 1305 O O . PRO A 1 166 ? 19.719 -8.188 -6.828 1 97.31 166 PRO A O 1
ATOM 1308 N N . GLU A 1 167 ? 19.266 -9.008 -4.844 1 97.19 167 GLU A N 1
ATOM 1309 C CA . GLU A 1 167 ? 20.609 -8.727 -4.348 1 97.19 167 GLU A CA 1
ATOM 1310 C C . GLU A 1 167 ? 21.453 -10 -4.281 1 97.19 167 GLU A C 1
ATOM 1312 O O . GLU A 1 167 ? 22.578 -9.977 -3.793 1 97.19 167 GLU A O 1
ATOM 1317 N N . ARG A 1 168 ? 20.859 -11.062 -4.629 1 97.56 168 ARG A N 1
ATOM 1318 C CA . ARG A 1 168 ? 21.562 -12.336 -4.594 1 97.56 168 ARG A CA 1
ATOM 1319 C C . ARG A 1 168 ? 20.891 -13.367 -5.492 1 97.56 168 ARG A C 1
ATOM 1321 O O . ARG A 1 168 ? 20.266 -13.008 -6.492 1 97.56 168 ARG A O 1
ATOM 1328 N N . GLU A 1 169 ? 21.141 -14.695 -5.215 1 97.81 169 GLU A N 1
ATOM 1329 C CA . GLU A 1 169 ? 20.5 -15.844 -5.848 1 97.81 169 GLU A CA 1
ATOM 1330 C C . GLU A 1 169 ? 20.203 -16.938 -4.828 1 97.81 169 GLU A C 1
ATOM 1332 O O . GLU A 1 169 ? 20.609 -16.844 -3.67 1 97.81 169 GLU A O 1
ATOM 1337 N N . GLY A 1 170 ? 19.5 -17.906 -5.219 1 98 170 GLY A N 1
ATOM 1338 C CA . GLY A 1 170 ? 19.5 -19.172 -4.484 1 98 170 GLY A CA 1
ATOM 1339 C C . GLY A 1 170 ? 18.375 -19.266 -3.461 1 98 170 GLY A C 1
ATOM 1340 O O . GLY A 1 170 ? 18.406 -20.125 -2.586 1 98 170 GLY A O 1
ATOM 1341 N N . LEU A 1 171 ? 17.469 -18.297 -3.438 1 98.69 171 LEU A N 1
ATOM 1342 C CA . LEU A 1 171 ? 16.281 -18.5 -2.611 1 98.69 171 LEU A CA 1
ATOM 1343 C C . LEU A 1 171 ? 15.438 -19.656 -3.143 1 98.69 171 LEU A C 1
ATOM 1345 O O . LEU A 1 171 ? 15.023 -19.641 -4.301 1 98.69 171 LEU A O 1
ATOM 1349 N N . THR A 1 172 ? 15.258 -20.641 -2.342 1 98.81 172 THR A N 1
ATOM 1350 C CA . THR A 1 172 ? 14.352 -21.719 -2.705 1 98.81 172 THR A CA 1
ATOM 1351 C C . THR A 1 172 ? 12.953 -21.453 -2.16 1 98.81 172 THR A C 1
ATOM 1353 O O . THR A 1 172 ? 12.773 -21.25 -0.959 1 98.81 172 THR A O 1
ATOM 1356 N N . VAL A 1 173 ? 11.938 -21.484 -2.988 1 98.94 173 VAL A N 1
ATOM 1357 C CA . VAL A 1 173 ? 10.547 -21.234 -2.631 1 98.94 173 VAL A CA 1
ATOM 1358 C C . VAL A 1 173 ? 9.68 -22.422 -3.039 1 98.94 173 VAL A C 1
ATOM 1360 O O . VAL A 1 173 ? 9.852 -22.969 -4.125 1 98.94 173 VAL A O 1
ATOM 1363 N N . VAL A 1 174 ? 8.836 -22.812 -2.199 1 98.94 174 VAL A N 1
ATOM 1364 C CA . VAL A 1 174 ? 7.855 -23.859 -2.488 1 98.94 174 VAL A CA 1
ATOM 1365 C C . VAL A 1 174 ? 6.461 -23.234 -2.598 1 98.94 174 VAL A C 1
ATOM 1367 O O . VAL A 1 174 ? 5.973 -22.625 -1.646 1 98.94 174 VAL A O 1
ATOM 1370 N N . PHE A 1 175 ? 5.805 -23.375 -3.73 1 98.88 175 PHE A N 1
ATOM 1371 C CA . PHE A 1 175 ? 4.441 -22.906 -3.984 1 98.88 175 PHE A CA 1
ATOM 1372 C C . PHE A 1 175 ? 3.482 -24.094 -4.062 1 98.88 175 PHE A C 1
ATOM 1374 O O . PHE A 1 175 ? 3.777 -25.094 -4.715 1 98.88 175 PHE A O 1
ATOM 1381 N N . SER A 1 176 ? 2.418 -23.938 -3.432 1 98.56 176 SER A N 1
ATOM 1382 C CA . SER A 1 176 ? 1.394 -24.969 -3.488 1 98.56 176 SER A CA 1
ATOM 1383 C C . SER A 1 176 ? -0.003 -24.375 -3.33 1 98.56 176 SER A C 1
ATOM 1385 O O . SER A 1 176 ? -0.152 -23.188 -3.076 1 98.56 176 SER A O 1
ATOM 1387 N N . GLU A 1 177 ? -1.058 -25.188 -3.602 1 97.81 177 GLU A N 1
ATOM 1388 C CA . GLU A 1 177 ? -2.459 -24.828 -3.4 1 97.81 177 GLU A CA 1
ATOM 1389 C C . GLU A 1 177 ? -2.871 -23.672 -4.301 1 97.81 177 GLU A C 1
ATOM 1391 O O . GLU A 1 177 ? -3.627 -22.797 -3.881 1 97.81 177 GLU A O 1
ATOM 1396 N N . PHE A 1 178 ? -2.283 -23.75 -5.422 1 98.31 178 PHE A N 1
ATOM 1397 C CA . PHE A 1 178 ? -2.641 -22.703 -6.375 1 98.31 178 PHE A CA 1
ATOM 1398 C C . PHE A 1 178 ? -4.023 -22.953 -6.961 1 98.31 178 PHE A C 1
ATOM 1400 O O . PHE A 1 178 ? -4.309 -24.047 -7.453 1 98.31 178 PHE A O 1
ATOM 1407 N N . ARG A 1 179 ? -4.848 -21.906 -6.855 1 97.12 179 ARG A N 1
ATOM 1408 C CA . ARG A 1 179 ? -6.207 -22 -7.383 1 97.12 179 ARG A CA 1
ATOM 1409 C C . ARG A 1 179 ? -6.637 -20.688 -8.023 1 97.12 179 ARG A C 1
ATOM 1411 O O . ARG A 1 179 ? -6.305 -19.609 -7.52 1 97.12 179 ARG A O 1
ATOM 1418 N N . VAL A 1 180 ? -7.312 -20.797 -9.141 1 97.75 180 VAL A N 1
ATOM 1419 C CA . VAL A 1 180 ? -7.953 -19.672 -9.797 1 97.75 180 VAL A CA 1
ATOM 1420 C C . VAL A 1 180 ? -9.445 -19.953 -9.977 1 97.75 180 VAL A C 1
ATOM 1422 O O . VAL A 1 180 ? -9.828 -21.016 -10.477 1 97.75 180 VAL A O 1
ATOM 1425 N N . SER A 1 181 ? -10.234 -19.047 -9.547 1 97.38 181 SER A N 1
ATOM 1426 C CA . SER A 1 181 ? -11.688 -19.234 -9.578 1 97.38 181 SER A CA 1
ATOM 1427 C C . SER A 1 181 ? -12.391 -17.938 -9.984 1 97.38 181 SER A C 1
ATOM 1429 O O . SER A 1 181 ? -11.742 -16.922 -10.266 1 97.38 181 SER A O 1
ATOM 1431 N N . GLU A 1 182 ? -13.734 -18.031 -10.125 1 97.06 182 GLU A N 1
ATOM 1432 C CA . GLU A 1 182 ? -14.523 -16.812 -10.289 1 97.06 182 GLU A CA 1
ATOM 1433 C C . GLU A 1 182 ? -14.281 -15.844 -9.133 1 97.06 182 GLU A C 1
ATOM 1435 O O . GLU A 1 182 ? -13.945 -16.266 -8.023 1 97.06 182 GLU A O 1
ATOM 1440 N N . PRO A 1 183 ? -14.469 -14.625 -9.398 1 96.69 183 PRO A N 1
ATOM 1441 C CA . PRO A 1 183 ? -14.164 -13.648 -8.352 1 96.69 183 PRO A CA 1
ATOM 1442 C C . PRO A 1 183 ? -15.047 -13.812 -7.117 1 96.69 183 PRO A C 1
ATOM 1444 O O . PRO A 1 183 ? -16.25 -14.047 -7.238 1 96.69 183 PRO A O 1
ATOM 1447 N N . SER A 1 184 ? -14.367 -13.656 -6.008 1 92.94 184 SER A N 1
ATOM 1448 C CA . SER A 1 184 ? -15.086 -13.711 -4.738 1 92.94 184 SER A CA 1
ATOM 1449 C C . SER A 1 184 ? -16.031 -12.531 -4.59 1 92.94 184 SER A C 1
ATOM 1451 O O . SER A 1 184 ? -15.703 -11.406 -4.965 1 92.94 184 SER A O 1
ATOM 1453 N N . ASP A 1 185 ? -17.203 -12.766 -3.992 1 89.12 185 ASP A N 1
ATOM 1454 C CA . ASP A 1 185 ? -18.172 -11.703 -3.75 1 89.12 185 ASP A CA 1
ATOM 1455 C C . ASP A 1 185 ? -18.25 -11.367 -2.262 1 89.12 185 ASP A C 1
ATOM 1457 O O . ASP A 1 185 ? -19.203 -10.703 -1.827 1 89.12 185 ASP A O 1
ATOM 1461 N N . LYS A 1 186 ? -17.359 -11.883 -1.567 1 91.44 186 LYS A N 1
ATOM 1462 C CA . LYS A 1 186 ? -17.375 -11.609 -0.133 1 91.44 186 LYS A CA 1
ATOM 1463 C C . LYS A 1 186 ? -17.234 -10.117 0.148 1 91.44 186 LYS A C 1
ATOM 1465 O O . LYS A 1 186 ? -16.5 -9.414 -0.551 1 91.44 186 LYS A O 1
ATOM 1470 N N . ALA A 1 187 ? -17.906 -9.703 1.286 1 90.25 187 ALA A N 1
ATOM 1471 C CA . ALA A 1 187 ? -17.781 -8.312 1.725 1 90.25 187 ALA A CA 1
ATOM 1472 C C . ALA A 1 187 ? -16.359 -7.992 2.133 1 90.25 187 ALA A C 1
ATOM 1474 O O . ALA A 1 187 ? -15.617 -8.867 2.6 1 90.25 187 ALA A O 1
ATOM 1475 N N . LEU A 1 188 ? -15.953 -6.734 1.986 1 89.25 188 LEU A N 1
ATOM 1476 C CA . LEU A 1 188 ? -14.586 -6.277 2.213 1 89.25 188 LEU A CA 1
ATOM 1477 C C . LEU A 1 188 ? -14.109 -6.672 3.604 1 89.25 188 LEU A C 1
ATOM 1479 O O . LEU A 1 188 ? -12.945 -7.043 3.779 1 89.25 188 LEU A O 1
ATOM 1483 N N . HIS A 1 189 ? -14.961 -6.66 4.586 1 89.12 189 HIS A N 1
ATOM 1484 C CA . HIS A 1 189 ? -14.555 -6.91 5.965 1 89.12 189 HIS A CA 1
ATOM 1485 C C . HIS A 1 189 ? -14.906 -8.328 6.395 1 89.12 189 HIS A C 1
ATOM 1487 O O . HIS A 1 189 ? -14.867 -8.648 7.586 1 89.12 189 HIS A O 1
ATOM 1493 N N . ASP A 1 190 ? -15.328 -9.164 5.48 1 87.75 190 ASP A N 1
ATOM 1494 C CA . ASP A 1 190 ? -15.414 -10.602 5.723 1 87.75 190 ASP A CA 1
ATOM 1495 C C . ASP A 1 190 ? -14.031 -11.25 5.656 1 87.75 190 ASP A C 1
ATOM 1497 O O . ASP A 1 190 ? -13.5 -11.477 4.566 1 87.75 190 ASP A O 1
ATOM 1501 N N . LEU A 1 191 ? -13.5 -11.633 6.766 1 89.56 191 LEU A N 1
ATOM 1502 C CA . LEU A 1 191 ? -12.109 -12.062 6.844 1 89.56 191 LEU A CA 1
ATOM 1503 C C . LEU A 1 191 ? -12 -13.578 6.684 1 89.56 191 LEU A C 1
ATOM 1505 O O . LEU A 1 191 ? -10.922 -14.148 6.852 1 89.56 191 LEU A O 1
ATOM 1509 N N . SER A 1 192 ? -13.102 -14.172 6.453 1 90.62 192 SER A N 1
ATOM 1510 C CA . SER A 1 192 ? -13.062 -15.625 6.293 1 90.62 192 SER A CA 1
ATOM 1511 C C . SER A 1 192 ? -12.727 -16.016 4.859 1 90.62 192 SER A C 1
ATOM 1513 O O . SER A 1 192 ? -12.906 -15.219 3.936 1 90.62 192 SER A O 1
ATOM 1515 N N . MET B 1 1 ? 6.766 27.922 12.344 1 56.5 1 MET B N 1
ATOM 1516 C CA . MET B 1 1 ? 7.156 26.641 11.758 1 56.5 1 MET B CA 1
ATOM 1517 C C . MET B 1 1 ? 6.078 25.594 11.977 1 56.5 1 MET B C 1
ATOM 1519 O O . MET B 1 1 ? 5.863 24.734 11.117 1 56.5 1 MET B O 1
ATOM 1523 N N . GLY B 1 2 ? 5.348 25.531 12.703 1 83.69 2 GLY B N 1
ATOM 1524 C CA . GLY B 1 2 ? 4.242 24.797 13.305 1 83.69 2 GLY B CA 1
ATOM 1525 C C . GLY B 1 2 ? 2.939 24.953 12.547 1 83.69 2 GLY B C 1
ATOM 1526 O O . GLY B 1 2 ? 2.914 24.875 11.32 1 83.69 2 GLY B O 1
ATOM 1527 N N . PHE B 1 3 ? 1.927 25.062 13.227 1 96 3 PHE B N 1
ATOM 1528 C CA . PHE B 1 3 ? 0.556 25.125 12.734 1 96 3 PHE B CA 1
ATOM 1529 C C . PHE B 1 3 ? 0.197 26.531 12.289 1 96 3 PHE B C 1
ATOM 1531 O O . PHE B 1 3 ? -0.877 26.766 11.727 1 96 3 PHE B O 1
ATOM 1538 N N . SER B 1 4 ? 1.084 27.531 12.391 1 91.44 4 SER B N 1
ATOM 1539 C CA . SER B 1 4 ? 0.752 28.938 12.242 1 91.44 4 SER B CA 1
ATOM 1540 C C . SER B 1 4 ? 0.337 29.266 10.812 1 91.44 4 SER B C 1
ATOM 1542 O O . SER B 1 4 ? -0.447 30.188 10.578 1 91.44 4 SER B O 1
ATOM 1544 N N . GLU B 1 5 ? 0.8 28.578 9.828 1 93.62 5 GLU B N 1
ATOM 1545 C CA . GLU B 1 5 ? 0.485 28.875 8.438 1 93.62 5 GLU B CA 1
ATOM 1546 C C . GLU B 1 5 ? -0.551 27.906 7.887 1 93.62 5 GLU B C 1
ATOM 1548 O O . GLU B 1 5 ? -0.762 27.828 6.676 1 93.62 5 GLU B O 1
ATOM 1553 N N . CYS B 1 6 ? -1.16 27.203 8.781 1 98.06 6 CYS B N 1
ATOM 1554 C CA . CYS B 1 6 ? -2.135 26.203 8.359 1 98.06 6 CYS B CA 1
ATOM 1555 C C . CYS B 1 6 ? -3.531 26.797 8.266 1 98.06 6 CYS B C 1
ATOM 1557 O O . CYS B 1 6 ? -3.842 27.766 8.977 1 98.06 6 CYS B O 1
ATOM 1559 N N . SER B 1 7 ? -4.328 26.281 7.398 1 98.38 7 SER B N 1
ATOM 1560 C CA . SER B 1 7 ? -5.75 26.609 7.289 1 98.38 7 SER B CA 1
ATOM 1561 C C . SER B 1 7 ? -6.59 25.359 7.086 1 98.38 7 SER B C 1
ATOM 1563 O O . SER B 1 7 ? -6.078 24.328 6.645 1 98.38 7 SER B O 1
ATOM 1565 N N . TRP B 1 8 ? -7.891 25.469 7.359 1 98.75 8 TRP B N 1
ATOM 1566 C CA . TRP B 1 8 ? -8.75 24.297 7.375 1 98.75 8 TRP B CA 1
ATOM 1567 C C . TRP B 1 8 ? -9.359 24.047 6 1 98.75 8 TRP B C 1
ATOM 1569 O O . TRP B 1 8 ? -9.797 24.969 5.328 1 98.75 8 TRP B O 1
ATOM 1579 N N . LEU B 1 9 ? -9.281 22.875 5.543 1 98.88 9 LEU B N 1
ATOM 1580 C CA . LEU B 1 9 ? -10.305 22.266 4.695 1 98.88 9 LEU B CA 1
ATOM 1581 C C . LEU B 1 9 ? -11.32 21.5 5.535 1 98.88 9 LEU B C 1
ATOM 1583 O O . LEU B 1 9 ? -10.945 20.578 6.27 1 98.88 9 LEU B O 1
ATOM 1587 N N . ASN B 1 10 ? -12.609 21.875 5.535 1 98.88 10 ASN B N 1
ATOM 1588 C CA . ASN B 1 10 ? -13.664 21.266 6.34 1 98.88 10 ASN B CA 1
ATOM 1589 C C . ASN B 1 10 ? -13.375 21.391 7.832 1 98.88 10 ASN B C 1
ATOM 1591 O O . ASN B 1 10 ? -13.25 20.391 8.531 1 98.88 10 ASN B O 1
ATOM 1595 N N . ALA B 1 11 ? -13.406 22.594 8.344 1 98.81 11 ALA B N 1
ATOM 1596 C CA . ALA B 1 11 ? -13.141 22.844 9.758 1 98.81 11 ALA B CA 1
ATOM 1597 C C . ALA B 1 11 ? -14.133 22.094 10.641 1 98.81 11 ALA B C 1
ATOM 1599 O O . ALA B 1 11 ? -15.344 22.141 10.422 1 98.81 11 ALA B O 1
ATOM 1600 N N . PRO B 1 12 ? -13.633 21.391 11.609 1 98.88 12 PRO B N 1
ATOM 1601 C CA . PRO B 1 12 ? -14.539 20.734 12.547 1 98.88 12 PRO B CA 1
ATOM 1602 C C . PRO B 1 12 ? -15.289 21.719 13.438 1 98.88 12 PRO B C 1
ATOM 1604 O O . PRO B 1 12 ? -14.852 22.859 13.602 1 98.88 12 PRO B O 1
ATOM 1607 N N . ALA B 1 13 ? -16.359 21.25 13.969 1 98.81 13 ALA B N 1
ATOM 1608 C CA . ALA B 1 13 ? -17.141 22.062 14.891 1 98.81 13 ALA B CA 1
ATOM 1609 C C . ALA B 1 13 ? -16.344 22.375 16.156 1 98.81 13 ALA B C 1
ATOM 1611 O O . ALA B 1 13 ? -16.5 23.453 16.734 1 98.81 13 ALA B O 1
ATOM 1612 N N . ALA B 1 14 ? -15.539 21.484 16.578 1 98.88 14 ALA B N 1
ATOM 1613 C CA . ALA B 1 14 ? -14.773 21.656 17.812 1 98.88 14 ALA B CA 1
ATOM 1614 C C . ALA B 1 14 ? -13.281 21.438 17.578 1 98.88 14 ALA B C 1
ATOM 1616 O O . ALA B 1 14 ? -12.859 20.344 17.203 1 98.88 14 ALA B O 1
ATOM 1617 N N . TRP B 1 15 ? -12.5 22.453 17.812 1 98.69 15 TRP B N 1
ATOM 1618 C CA . TRP B 1 15 ? -11.047 22.375 17.734 1 98.69 15 TRP B CA 1
ATOM 1619 C C . TRP B 1 15 ? -10.398 23.531 18.484 1 98.69 15 TRP B C 1
ATOM 1621 O O . TRP B 1 15 ? -11.047 24.531 18.766 1 98.69 15 TRP B O 1
ATOM 1631 N N . GLN B 1 16 ? -9.148 23.281 18.828 1 98.38 16 GLN B N 1
ATOM 1632 C CA . GLN B 1 16 ? -8.383 24.312 19.516 1 98.38 16 GLN B CA 1
ATOM 1633 C C . GLN B 1 16 ? -6.895 24.203 19.188 1 98.38 16 GLN B C 1
ATOM 1635 O O . GLN B 1 16 ? -6.355 23.094 19.094 1 98.38 16 GLN B O 1
ATOM 1640 N N . LEU B 1 17 ? -6.297 25.266 18.938 1 97.69 17 LEU B N 1
ATOM 1641 C CA . LEU B 1 17 ? -4.855 25.359 18.766 1 97.69 17 LEU B CA 1
ATOM 1642 C C . LEU B 1 17 ? -4.211 26.156 19.891 1 97.69 17 LEU B C 1
ATOM 1644 O O . LEU B 1 17 ? -4.461 27.359 20.016 1 97.69 17 LEU B O 1
ATOM 1648 N N . GLU B 1 18 ? -3.471 25.484 20.75 1 95.19 18 GLU B N 1
ATOM 1649 C CA . GLU B 1 18 ? -2.828 26.125 21.891 1 95.19 18 GLU B CA 1
ATOM 1650 C C . GLU B 1 18 ? -1.424 25.578 22.109 1 95.19 18 GLU B C 1
ATOM 1652 O O . GLU B 1 18 ? -1.24 24.359 22.25 1 95.19 18 GLU B O 1
ATOM 1657 N N . GLY B 1 19 ? -0.406 26.453 22.266 1 92.19 19 GLY B N 1
ATOM 1658 C CA . GLY B 1 19 ? 0.949 26.062 22.625 1 92.19 19 GLY B CA 1
ATOM 1659 C C . GLY B 1 19 ? 1.557 25.078 21.656 1 92.19 19 GLY B C 1
ATOM 1660 O O . GLY B 1 19 ? 2.184 24.094 22.078 1 92.19 19 GLY B O 1
ATOM 1661 N N . GLY B 1 20 ? 1.282 25.156 20.469 1 93.69 20 GLY B N 1
ATOM 1662 C CA . GLY B 1 20 ? 1.872 24.281 19.469 1 93.69 20 GLY B CA 1
ATOM 1663 C C . GLY B 1 20 ? 1.15 22.953 19.344 1 93.69 20 GLY B C 1
ATOM 1664 O O . GLY B 1 20 ? 1.649 22.016 18.703 1 93.69 20 GLY B O 1
ATOM 1665 N N . THR B 1 21 ? 0.036 22.875 20 1 97.75 21 THR B N 1
ATOM 1666 C CA . THR B 1 21 ? -0.762 21.656 19.984 1 97.75 21 THR B CA 1
ATOM 1667 C C . THR B 1 21 ? -2.143 21.922 19.391 1 97.75 21 THR B C 1
ATOM 1669 O O . THR B 1 21 ? -2.828 22.875 19.797 1 97.75 21 THR B O 1
ATOM 1672 N N . LEU B 1 22 ? -2.502 21.141 18.453 1 98.69 22 LEU B N 1
ATOM 1673 C CA . LEU B 1 22 ? -3.83 21.188 17.844 1 98.69 22 LEU B CA 1
ATOM 1674 C C . LEU B 1 22 ? -4.703 20.047 18.344 1 98.69 22 LEU B C 1
ATOM 1676 O O . LEU B 1 22 ? -4.34 18.875 18.203 1 98.69 22 LEU B O 1
ATOM 1680 N N . THR B 1 23 ? -5.793 20.359 18.984 1 98.88 23 THR B N 1
ATOM 1681 C CA . THR B 1 23 ? -6.77 19.359 19.406 1 98.88 23 THR B CA 1
ATOM 1682 C C . THR B 1 23 ? -8.039 19.453 18.562 1 98.88 23 THR B C 1
ATOM 1684 O O . THR B 1 23 ? -8.609 20.531 18.406 1 98.88 23 THR B O 1
ATOM 1687 N N . VAL B 1 24 ? -8.422 18.344 18.031 1 98.88 24 VAL B N 1
ATOM 1688 C CA . VAL B 1 24 ? -9.562 18.328 17.125 1 98.88 24 VAL B CA 1
ATOM 1689 C C . VAL B 1 24 ? -10.547 17.234 17.562 1 98.88 24 VAL B C 1
ATOM 1691 O O . VAL B 1 24 ? -10.141 16.141 17.953 1 98.88 24 VAL B O 1
ATOM 1694 N N . THR B 1 25 ? -11.836 17.484 17.484 1 98.94 25 THR B N 1
ATOM 1695 C CA . THR B 1 25 ? -12.883 16.484 17.594 1 98.94 25 THR B CA 1
ATOM 1696 C C . THR B 1 25 ? -13.633 16.328 16.266 1 98.94 25 THR B C 1
ATOM 1698 O O . THR B 1 25 ? -14.172 17.312 15.742 1 98.94 25 THR B O 1
ATOM 1701 N N . THR B 1 26 ? -13.633 15.148 15.734 1 98.88 26 THR B N 1
ATOM 1702 C CA . THR B 1 26 ? -14.172 14.938 14.398 1 98.88 26 THR B CA 1
ATOM 1703 C C . THR B 1 26 ? -15.688 15.078 14.391 1 98.88 26 THR B C 1
ATOM 1705 O O . THR B 1 26 ? -16.359 14.68 15.352 1 98.88 26 THR B O 1
ATOM 1708 N N . ASP B 1 27 ? -16.172 15.578 13.281 1 98.81 27 ASP B N 1
ATOM 1709 C CA . ASP B 1 27 ? -17.609 15.617 13.031 1 98.81 27 ASP B CA 1
ATOM 1710 C C . ASP B 1 27 ? -18.125 14.273 12.523 1 98.81 27 ASP B C 1
ATOM 1712 O O . ASP B 1 27 ? -17.344 13.359 12.281 1 98.81 27 ASP B O 1
ATOM 1716 N N . ARG B 1 28 ? -19.422 14.156 12.367 1 98.31 28 ARG B N 1
ATOM 1717 C CA . ARG B 1 28 ? -20.062 12.906 11.984 1 98.31 28 ARG B CA 1
ATOM 1718 C C . ARG B 1 28 ? -19.844 12.602 10.508 1 98.31 28 ARG B C 1
ATOM 1720 O O . ARG B 1 28 ? -20.031 13.469 9.656 1 98.31 28 ARG B O 1
ATOM 1727 N N . GLY B 1 29 ? -19.453 11.414 10.172 1 97.88 29 GLY B N 1
ATOM 1728 C CA . GLY B 1 29 ? -19.5 10.875 8.82 1 97.88 29 GLY B CA 1
ATOM 1729 C C . GLY B 1 29 ? -18.469 11.477 7.895 1 97.88 29 GLY B C 1
ATOM 1730 O O . GLY B 1 29 ? -18.719 11.656 6.703 1 97.88 29 GLY B O 1
ATOM 1731 N N . THR B 1 30 ? -17.297 11.898 8.383 1 98.44 30 THR B N 1
ATOM 1732 C CA . THR B 1 30 ? -16.281 12.562 7.582 1 98.44 30 THR B CA 1
ATOM 1733 C C . THR B 1 30 ? -15.32 11.539 6.973 1 98.44 30 THR B C 1
ATOM 1735 O O . THR B 1 30 ? -14.984 10.531 7.602 1 98.44 30 THR B O 1
ATOM 1738 N N . ASP B 1 31 ? -14.898 11.859 5.711 1 98.38 31 ASP B N 1
ATOM 1739 C CA . ASP B 1 31 ? -13.953 10.953 5.07 1 98.38 31 ASP B CA 1
ATOM 1740 C C . ASP B 1 31 ? -13.352 11.578 3.814 1 98.38 31 ASP B C 1
ATOM 1742 O O . ASP B 1 31 ? -13.789 12.641 3.379 1 98.38 31 ASP B O 1
ATOM 1746 N N . PHE B 1 32 ? -12.258 11.023 3.357 1 98.5 32 PHE B N 1
ATOM 1747 C CA . PHE B 1 32 ? -11.711 11.242 2.021 1 98.5 32 PHE B CA 1
ATOM 1748 C C . PHE B 1 32 ? -11.617 9.93 1.253 1 98.5 32 PHE B C 1
ATOM 1750 O O . PHE B 1 32 ? -10.984 8.977 1.716 1 98.5 32 PHE B O 1
ATOM 1757 N N . TRP B 1 33 ? -12.242 9.797 0.152 1 98.12 33 TRP B N 1
ATOM 1758 C CA . TRP B 1 33 ? -12.242 8.633 -0.721 1 98.12 33 TRP B CA 1
ATOM 1759 C C . TRP B 1 33 ? -12.773 8.984 -2.105 1 98.12 33 TRP B C 1
ATOM 1761 O O . TRP B 1 33 ? -13.641 9.844 -2.242 1 98.12 33 TRP B O 1
ATOM 1771 N N . ARG B 1 34 ? -12.211 8.242 -3.156 1 97.31 34 ARG B N 1
ATOM 1772 C CA . ARG B 1 34 ? -12.719 8.5 -4.5 1 97.31 34 ARG B CA 1
ATOM 1773 C C . ARG B 1 34 ? -12.828 7.203 -5.301 1 97.31 34 ARG B C 1
ATOM 1775 O O . ARG B 1 34 ? -11.82 6.688 -5.797 1 97.31 34 ARG B O 1
ATOM 1782 N N . GLU B 1 35 ? -13.93 6.512 -5.531 1 91.88 35 GLU B N 1
ATOM 1783 C CA . GLU B 1 35 ? -14.555 5.711 -6.578 1 91.88 35 GLU B CA 1
ATOM 1784 C C . GLU B 1 35 ? -13.867 4.359 -6.727 1 91.88 35 GLU B C 1
ATOM 1786 O O . GLU B 1 35 ? -14.102 3.639 -7.695 1 91.88 35 GLU B O 1
ATOM 1791 N N . THR B 1 36 ? -13.023 3.84 -5.977 1 90.12 36 THR B N 1
ATOM 1792 C CA . THR B 1 36 ? -12.336 2.576 -6.219 1 90.12 36 THR B CA 1
ATOM 1793 C C . THR B 1 36 ? -13.297 1.4 -6.043 1 90.12 36 THR B C 1
ATOM 1795 O O . THR B 1 36 ? -13.438 0.567 -6.941 1 90.12 36 THR B O 1
ATOM 1798 N N . HIS B 1 37 ? -13.961 1.146 -5.082 1 82.38 37 HIS B N 1
ATOM 1799 C CA . HIS B 1 37 ? -14.711 -0.077 -4.816 1 82.38 37 HIS B CA 1
ATOM 1800 C C . HIS B 1 37 ? -16.203 0.201 -4.738 1 82.38 37 HIS B C 1
ATOM 1802 O O . HIS B 1 37 ? -17.016 -0.558 -5.281 1 82.38 37 HIS B O 1
ATOM 1808 N N . TYR B 1 38 ? -16.672 1.342 -4.25 1 76.81 38 TYR B N 1
ATOM 1809 C CA . TYR B 1 38 ? -18.078 1.544 -3.98 1 76.81 38 TYR B CA 1
ATOM 1810 C C . TYR B 1 38 ? -18.672 2.613 -4.898 1 76.81 38 TYR B C 1
ATOM 1812 O O . TYR B 1 38 ? -19.875 2.854 -4.891 1 76.81 38 TYR B O 1
ATOM 1820 N N . GLY B 1 39 ? -17.828 3.133 -5.66 1 83.25 39 GLY B N 1
ATOM 1821 C CA . GLY B 1 39 ? -18.312 4.109 -6.625 1 83.25 39 GLY B CA 1
ATOM 1822 C C . GLY B 1 39 ? -18.766 5.41 -5.984 1 83.25 39 GLY B C 1
ATOM 1823 O O . GLY B 1 39 ? -19.625 6.102 -6.52 1 83.25 39 GLY B O 1
ATOM 1824 N N . PHE B 1 40 ? -18.297 5.738 -4.855 1 90.56 40 PHE B N 1
ATOM 1825 C CA . PHE B 1 40 ? -18.656 6.996 -4.203 1 90.56 40 PHE B CA 1
ATOM 1826 C C . PHE B 1 40 ? -17.422 7.867 -4.016 1 90.56 40 PHE B C 1
ATOM 1828 O O . PHE B 1 40 ? -16.281 7.395 -4.16 1 90.56 40 PHE B O 1
ATOM 1835 N N . THR B 1 41 ? -17.719 9.148 -3.75 1 96.44 41 THR B N 1
ATOM 1836 C CA . THR B 1 41 ? -16.688 10.133 -3.43 1 96.44 41 THR B CA 1
ATOM 1837 C C . THR B 1 41 ? -16.984 10.789 -2.084 1 96.44 41 THR B C 1
ATOM 1839 O O . THR B 1 41 ? -18.109 11.188 -1.812 1 96.44 41 THR B O 1
ATOM 1842 N N . ARG B 1 42 ? -16.031 10.781 -1.253 1 97.38 42 ARG B N 1
ATOM 1843 C CA . ARG B 1 42 ? -16.047 11.523 0.003 1 97.38 42 ARG B CA 1
ATOM 1844 C C . ARG B 1 42 ? -14.898 12.531 0.051 1 97.38 42 ARG B C 1
ATOM 1846 O O . ARG B 1 42 ? -13.766 12.211 -0.305 1 97.38 42 ARG B O 1
ATOM 1853 N N . ASP B 1 43 ? -15.219 13.703 0.387 1 98.56 43 ASP B N 1
ATOM 1854 C CA . ASP B 1 43 ? -14.227 14.773 0.541 1 98.56 43 ASP B CA 1
ATOM 1855 C C . ASP B 1 43 ? -14.578 15.68 1.719 1 98.56 43 ASP B C 1
ATOM 1857 O O . ASP B 1 43 ? -14.523 16.906 1.602 1 98.56 43 ASP B O 1
ATOM 1861 N N . THR B 1 44 ? -14.953 15.008 2.805 1 98.69 44 THR B N 1
ATOM 1862 C CA . THR B 1 44 ? -15.539 15.742 3.924 1 98.69 44 THR B CA 1
ATOM 1863 C C . THR B 1 44 ? -14.656 15.625 5.164 1 98.69 44 THR B C 1
ATOM 1865 O O . THR B 1 44 ? -15 16.141 6.23 1 98.69 44 THR B O 1
ATOM 1868 N N . GLY B 1 45 ? -13.555 14.906 5.094 1 98.81 45 GLY B N 1
ATOM 1869 C CA . GLY B 1 45 ? -12.641 14.797 6.215 1 98.81 45 GLY B CA 1
ATOM 1870 C C . GLY B 1 45 ? -12.086 16.141 6.664 1 98.81 45 GLY B C 1
ATOM 1871 O O . GLY B 1 45 ? -12.219 17.141 5.953 1 98.81 45 GLY B O 1
ATOM 1872 N N . HIS B 1 46 ? -11.492 16.188 7.852 1 98.94 46 HIS B N 1
ATOM 1873 C CA . HIS B 1 46 ? -10.883 17.406 8.383 1 98.94 46 HIS B CA 1
ATOM 1874 C C . HIS B 1 46 ? -9.398 17.469 8.047 1 98.94 46 HIS B C 1
ATOM 1876 O O . HIS B 1 46 ? -8.648 16.531 8.328 1 98.94 46 HIS B O 1
ATOM 1882 N N . PHE B 1 47 ? -8.992 18.516 7.445 1 98.94 47 PHE B N 1
ATOM 1883 C CA . PHE B 1 47 ? -7.605 18.688 7.023 1 98.94 47 PHE B CA 1
ATOM 1884 C C . PHE B 1 47 ? -7.117 20.094 7.34 1 98.94 47 PHE B C 1
ATOM 1886 O O . PHE B 1 47 ? -7.73 21.078 6.922 1 98.94 47 PHE B O 1
ATOM 1893 N N . PHE B 1 48 ? -6.074 20.188 8.117 1 98.94 48 PHE B N 1
ATOM 1894 C CA . PHE B 1 48 ? -5.48 21.453 8.523 1 98.94 48 PHE B CA 1
ATOM 1895 C C . PHE B 1 48 ? -4.094 21.625 7.914 1 98.94 48 PHE B C 1
ATOM 1897 O O . PHE B 1 48 ? -3.086 21.359 8.57 1 98.94 48 PHE B O 1
ATOM 1904 N N . GLY B 1 49 ? -4.055 22.219 6.715 1 98.69 49 GLY B N 1
ATOM 1905 C CA . GLY B 1 49 ? -2.834 22.125 5.934 1 98.69 49 GLY B CA 1
ATOM 1906 C C . GLY B 1 49 ? -2.174 23.469 5.707 1 98.69 49 GLY B C 1
ATOM 1907 O O . GLY B 1 49 ? -2.834 24.516 5.77 1 98.69 49 GLY B O 1
ATOM 1908 N N . ARG B 1 50 ? -0.892 23.438 5.453 1 98.12 50 ARG B N 1
ATOM 1909 C CA . ARG B 1 50 ? -0.155 24.594 4.98 1 98.12 50 ARG B CA 1
ATOM 1910 C C . ARG B 1 50 ? 0.458 24.344 3.609 1 98.12 50 ARG B C 1
ATOM 1912 O O . ARG B 1 50 ? 0.774 23.203 3.27 1 98.12 50 ARG B O 1
ATOM 1919 N N . ARG B 1 51 ? 0.673 25.375 2.93 1 97.88 51 ARG B N 1
ATOM 1920 C CA . ARG B 1 51 ? 1.285 25.297 1.607 1 97.88 51 ARG B CA 1
ATOM 1921 C C . ARG B 1 51 ? 2.795 25.109 1.713 1 97.88 51 ARG B C 1
ATOM 1923 O O . ARG B 1 51 ? 3.439 25.688 2.586 1 97.88 51 ARG B O 1
ATOM 1930 N N . THR B 1 52 ? 3.338 24.297 0.856 1 97.75 52 THR B N 1
ATOM 1931 C CA . THR B 1 52 ? 4.781 24.125 0.752 1 97.75 52 THR B CA 1
ATOM 1932 C C . THR B 1 52 ? 5.336 24.906 -0.427 1 97.75 52 THR B C 1
ATOM 1934 O O . THR B 1 52 ? 4.582 25.375 -1.286 1 97.75 52 THR B O 1
ATOM 1937 N N . SER B 1 53 ? 6.641 25.188 -0.569 1 94.94 53 SER B N 1
ATOM 1938 C CA . SER B 1 53 ? 7.289 25.875 -1.68 1 94.94 53 SER B CA 1
ATOM 1939 C C . SER B 1 53 ? 7.848 24.891 -2.695 1 94.94 53 SER B C 1
ATOM 1941 O O . SER B 1 53 ? 8.789 25.203 -3.428 1 94.94 53 SER B O 1
ATOM 1943 N N . GLY B 1 54 ? 7.301 23.719 -2.797 1 96.38 54 GLY B N 1
ATOM 1944 C CA . GLY B 1 54 ? 7.785 22.641 -3.656 1 96.38 54 GLY B CA 1
ATOM 1945 C C . GLY B 1 54 ? 8.023 21.344 -2.914 1 96.38 54 GLY B C 1
ATOM 1946 O O . GLY B 1 54 ? 7.191 20.922 -2.105 1 96.38 54 GLY B O 1
ATOM 1947 N N . ASP B 1 55 ? 9.188 20.734 -3.234 1 97.75 55 ASP B N 1
ATOM 1948 C CA . ASP B 1 55 ? 9.586 19.5 -2.547 1 97.75 55 ASP B CA 1
ATOM 1949 C C . ASP B 1 55 ? 9.75 19.75 -1.048 1 97.75 55 ASP B C 1
ATOM 1951 O O . ASP B 1 55 ? 10.188 20.828 -0.631 1 97.75 55 ASP B O 1
ATOM 1955 N N . PHE B 1 56 ? 9.461 18.766 -0.306 1 98.5 56 PHE B N 1
ATOM 1956 C CA . PHE B 1 56 ? 9.484 18.984 1.136 1 98.5 56 PHE B CA 1
ATOM 1957 C C . PHE B 1 56 ? 9.539 17.656 1.885 1 98.5 56 PHE B C 1
ATOM 1959 O O . PHE B 1 56 ? 9.375 16.594 1.286 1 98.5 56 PHE B O 1
ATOM 1966 N N . THR B 1 57 ? 9.789 17.703 3.174 1 98.56 57 THR B N 1
ATOM 1967 C CA . THR B 1 57 ? 9.508 16.688 4.184 1 98.56 57 THR B CA 1
ATOM 1968 C C . THR B 1 57 ? 8.625 17.25 5.293 1 98.56 57 THR B C 1
ATOM 1970 O O . THR B 1 57 ? 8.844 18.375 5.746 1 98.56 57 THR B O 1
ATOM 1973 N N . ALA B 1 58 ? 7.625 16.531 5.676 1 98.56 58 ALA B N 1
ATOM 1974 C CA . ALA B 1 58 ? 6.777 16.922 6.801 1 98.56 58 ALA B CA 1
ATOM 1975 C C . ALA B 1 58 ? 6.707 15.805 7.84 1 98.56 58 ALA B C 1
ATOM 1977 O O . ALA B 1 58 ? 6.695 14.617 7.492 1 98.56 58 ALA B O 1
ATOM 1978 N N . GLU B 1 59 ? 6.645 16.219 9.094 1 98.31 59 GLU B N 1
ATOM 1979 C CA . GLU B 1 59 ? 6.512 15.289 10.219 1 98.31 59 GLU B CA 1
ATOM 1980 C C . GLU B 1 59 ? 5.418 15.742 11.18 1 98.31 59 GLU B C 1
ATOM 1982 O O . GLU B 1 59 ? 5.191 16.938 11.344 1 98.31 59 GLU B O 1
ATOM 1987 N N . LEU B 1 60 ? 4.852 14.789 11.828 1 98.56 60 LEU B N 1
ATOM 1988 C CA . LEU B 1 60 ? 3.699 15.055 12.688 1 98.56 60 LEU B CA 1
ATOM 1989 C C . LEU B 1 60 ? 3.559 13.977 13.758 1 98.56 60 LEU B C 1
ATOM 1991 O O . LEU B 1 60 ? 3.705 12.781 13.469 1 98.56 60 LEU B O 1
ATOM 1995 N N . ARG B 1 61 ? 3.359 14.375 14.977 1 98.75 61 ARG B N 1
ATOM 1996 C CA . ARG B 1 61 ? 2.982 13.445 16.031 1 98.75 61 ARG B CA 1
ATOM 1997 C C . ARG B 1 61 ? 1.469 13.406 16.219 1 98.75 61 ARG B C 1
ATOM 1999 O O . ARG B 1 61 ? 0.816 14.453 16.25 1 98.75 61 ARG B O 1
ATOM 2006 N N . VAL B 1 62 ? 0.936 12.266 16.391 1 98.94 62 VAL B N 1
ATOM 2007 C CA . VAL B 1 62 ? -0.504 12.055 16.484 1 98.94 62 VAL B CA 1
ATOM 2008 C C . VAL B 1 62 ? -0.825 11.242 17.734 1 98.94 62 VAL B C 1
ATOM 2010 O O . VAL B 1 62 ? -0.257 10.164 17.953 1 98.94 62 VAL B O 1
ATOM 2013 N N . ARG B 1 63 ? -1.725 11.734 18.547 1 98.81 63 ARG B N 1
ATOM 2014 C CA . ARG B 1 63 ? -2.225 11.016 19.703 1 98.81 63 ARG B CA 1
ATOM 2015 C C . ARG B 1 63 ? -3.748 10.938 19.688 1 98.81 63 ARG B C 1
ATOM 2017 O O . ARG B 1 63 ? -4.426 11.953 19.531 1 98.81 63 ARG B O 1
ATOM 2024 N N . ALA B 1 64 ? -4.223 9.789 19.797 1 98.69 64 ALA B N 1
ATOM 2025 C CA . ALA B 1 64 ? -5.664 9.562 19.812 1 98.69 64 ALA B CA 1
ATOM 2026 C C . ALA B 1 64 ? -5.988 8.172 20.344 1 98.69 64 ALA B C 1
ATOM 2028 O O . ALA B 1 64 ? -5.125 7.293 20.375 1 98.69 64 ALA B O 1
ATOM 2029 N N . ARG B 1 65 ? -7.242 8.008 20.766 1 97.69 65 ARG B N 1
ATOM 2030 C CA . ARG B 1 65 ? -7.781 6.695 21.109 1 97.69 65 ARG B CA 1
ATOM 2031 C C . ARG B 1 65 ? -8.836 6.25 20.109 1 97.69 65 ARG B C 1
ATOM 2033 O O . ARG B 1 65 ? -10.031 6.496 20.312 1 97.69 65 ARG B O 1
ATOM 2040 N N . PHE B 1 66 ? -8.383 5.5 19.156 1 97.44 66 PHE B N 1
ATOM 2041 C CA . PHE B 1 66 ? -9.281 5.004 18.125 1 97.44 66 PHE B CA 1
ATOM 2042 C C . PHE B 1 66 ? -10.203 3.924 18.672 1 97.44 66 PHE B C 1
ATOM 2044 O O . PHE B 1 66 ? -9.766 3.049 19.422 1 97.44 66 PHE B O 1
ATOM 2051 N N . ARG B 1 67 ? -11.445 3.973 18.25 1 93.69 67 ARG B N 1
ATOM 2052 C CA . ARG B 1 67 ? -12.359 3.045 18.906 1 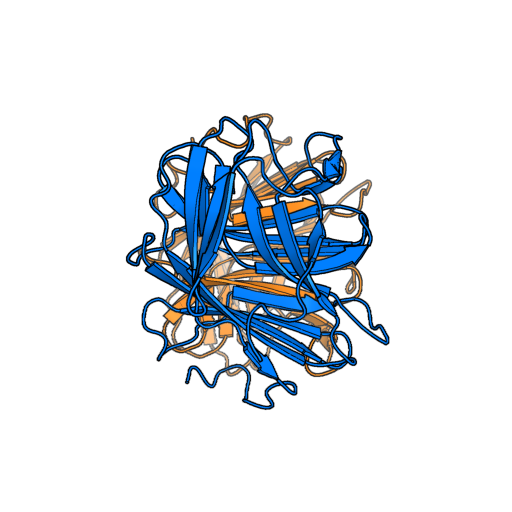93.69 67 ARG B CA 1
ATOM 2053 C C . ARG B 1 67 ? -13.234 2.326 17.875 1 93.69 67 ARG B C 1
ATOM 2055 O O . ARG B 1 67 ? -13.547 1.146 18.047 1 93.69 67 ARG B O 1
ATOM 2062 N N . GLU B 1 68 ? -13.625 3.023 16.922 1 96.12 68 GLU B N 1
ATOM 2063 C CA . GLU B 1 68 ? -14.648 2.494 16.031 1 96.12 68 GLU B CA 1
ATOM 2064 C C . GLU B 1 68 ? -14.094 2.299 14.617 1 96.12 68 GLU B C 1
ATOM 2066 O O . GLU B 1 68 ? -13.062 2.879 14.258 1 96.12 68 GLU B O 1
ATOM 2071 N N . LEU B 1 69 ? -14.844 1.488 13.883 1 95.94 69 LEU B N 1
ATOM 2072 C CA . LEU B 1 69 ? -14.484 1.208 12.5 1 95.94 69 LEU B CA 1
ATOM 2073 C C . LEU B 1 69 ? -14.227 2.5 11.727 1 95.94 69 LEU B C 1
ATOM 2075 O O . LEU B 1 69 ? -15.055 3.41 11.742 1 95.94 69 LEU B O 1
ATOM 2079 N N . TYR B 1 70 ? -13.039 2.676 11.094 1 96.94 70 TYR B N 1
ATOM 2080 C CA . TYR B 1 70 ? -12.562 3.709 10.18 1 96.94 70 TYR B CA 1
ATOM 2081 C C . TYR B 1 70 ? -12.258 5 10.93 1 96.94 70 TYR B C 1
ATOM 2083 O O . TYR B 1 70 ? -12.047 6.051 10.312 1 96.94 70 TYR B O 1
ATOM 2091 N N . ASP B 1 71 ? -12.32 4.969 12.352 1 98.44 71 ASP B N 1
ATOM 2092 C CA . ASP B 1 71 ? -11.602 6.059 13 1 98.44 71 ASP B CA 1
ATOM 2093 C C . ASP B 1 71 ? -10.203 6.227 12.406 1 98.44 71 ASP B C 1
ATOM 2095 O O . ASP B 1 71 ? -9.445 5.258 12.305 1 98.44 71 ASP B O 1
ATOM 2099 N N . GLN B 1 72 ? -9.859 7.391 11.992 1 98.56 72 GLN B N 1
ATOM 2100 C CA . GLN B 1 72 ? -8.539 7.527 11.391 1 98.56 72 GLN B CA 1
ATOM 2101 C C . GLN B 1 72 ? -7.941 8.906 11.672 1 98.56 72 GLN B C 1
ATOM 2103 O O . GLN B 1 72 ? -8.672 9.891 11.773 1 98.56 72 GLN B O 1
ATOM 2108 N N . ALA B 1 73 ? -6.715 9.008 11.836 1 98.94 73 ALA B N 1
ATOM 2109 C CA . ALA B 1 73 ? -5.961 10.25 12 1 98.94 73 ALA B CA 1
ATOM 2110 C C . ALA B 1 73 ? -4.5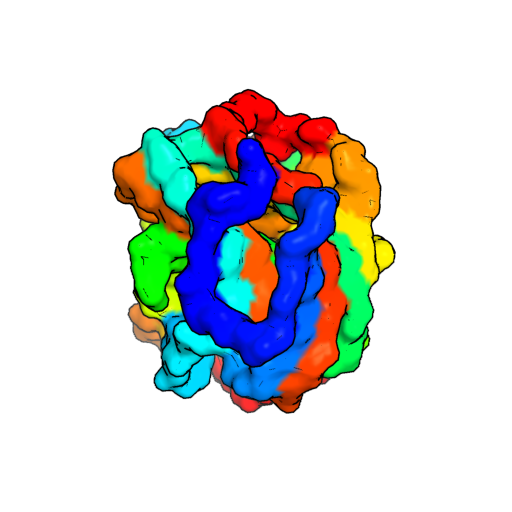31 10.086 11.492 1 98.94 73 ALA B C 1
ATOM 2112 O O . ALA B 1 73 ? -3.949 9.008 11.586 1 98.94 73 ALA B O 1
ATOM 2113 N N . GLY B 1 74 ? -3.971 11.117 10.984 1 98.88 74 GLY B N 1
ATOM 2114 C CA . GLY B 1 74 ? -2.609 11.164 10.477 1 98.88 74 GLY B CA 1
ATOM 2115 C C . GLY B 1 74 ? -2.312 12.43 9.695 1 98.88 74 GLY B C 1
ATOM 2116 O O . GLY B 1 74 ? -2.57 13.539 10.18 1 98.88 74 GLY B O 1
ATOM 2117 N N . LEU B 1 75 ? -1.755 12.266 8.578 1 98.88 75 LEU B N 1
ATOM 2118 C CA . LEU B 1 75 ? -1.288 13.367 7.742 1 98.88 75 LEU B CA 1
ATOM 2119 C C . LEU B 1 75 ? -1.855 13.258 6.332 1 98.88 75 LEU B C 1
ATOM 2121 O O . LEU B 1 75 ? -2.162 12.164 5.863 1 98.88 75 LEU B O 1
ATOM 2125 N N . MET B 1 76 ? -2.045 14.391 5.668 1 98.94 76 MET B N 1
ATOM 2126 C CA . MET B 1 76 ? -2.465 14.438 4.273 1 98.94 76 MET B CA 1
ATOM 2127 C C . MET B 1 76 ? -1.542 15.336 3.455 1 98.94 76 MET B C 1
ATOM 2129 O O . MET B 1 76 ? -1.079 16.359 3.943 1 98.94 76 MET B O 1
ATOM 2133 N N . VAL B 1 77 ? -1.188 14.953 2.295 1 98.94 77 VAL B N 1
ATOM 2134 C CA . VAL B 1 77 ? -0.647 15.773 1.219 1 98.94 77 VAL B CA 1
ATOM 2135 C C . VAL B 1 77 ? -1.699 15.953 0.126 1 98.94 77 VAL B C 1
ATOM 2137 O O . VAL B 1 77 ? -2.246 14.977 -0.383 1 98.94 77 VAL B O 1
ATOM 2140 N N . ARG B 1 78 ? -1.952 17.172 -0.271 1 98.88 78 ARG B N 1
ATOM 2141 C CA . ARG B 1 78 ? -3.09 17.406 -1.154 1 98.88 78 ARG B CA 1
ATOM 2142 C C . ARG B 1 78 ? -2.736 18.406 -2.242 1 98.88 78 ARG B C 1
ATOM 2144 O O . ARG B 1 78 ? -2.1 19.438 -1.969 1 98.88 78 ARG B O 1
ATOM 2151 N N . LEU B 1 79 ? -3.023 18.062 -3.441 1 98.81 79 LEU B N 1
ATOM 2152 C CA . LEU B 1 79 ? -2.959 18.984 -4.57 1 98.81 79 LEU B CA 1
ATOM 2153 C C . LEU B 1 79 ? -4.355 19.438 -4.98 1 98.81 79 LEU B C 1
ATOM 2155 O O . LEU B 1 79 ? -4.547 20.594 -5.363 1 98.81 79 LEU B O 1
ATOM 2159 N N . SER B 1 80 ? -5.297 18.594 -4.957 1 98.56 80 SER B N 1
ATOM 2160 C CA . SER B 1 80 ? -6.688 18.812 -5.34 1 98.56 80 SER B CA 1
ATOM 2161 C C . SER B 1 80 ? -7.602 17.734 -4.766 1 98.56 80 SER B C 1
ATOM 2163 O O . SER B 1 80 ? -7.148 16.859 -4.027 1 98.56 80 SER B O 1
ATOM 2165 N N . ASP B 1 81 ? -8.875 17.828 -5.035 1 98.38 81 ASP B N 1
ATOM 2166 C CA . ASP B 1 81 ? -9.828 16.812 -4.57 1 98.38 81 ASP B CA 1
ATOM 2167 C C . ASP B 1 81 ? -9.641 15.5 -5.324 1 98.38 81 ASP B C 1
ATOM 2169 O O . ASP B 1 81 ? -10.195 14.469 -4.93 1 98.38 81 ASP B O 1
ATOM 2173 N N . GLU B 1 82 ? -8.781 15.492 -6.336 1 98.44 82 GLU B N 1
ATOM 2174 C CA . GLU B 1 82 ? -8.57 14.266 -7.098 1 98.44 82 GLU B CA 1
ATOM 2175 C C . GLU B 1 82 ? -7.148 13.742 -6.918 1 98.44 82 GLU B C 1
ATOM 2177 O O . GLU B 1 82 ? -6.816 12.656 -7.402 1 98.44 82 GLU B O 1
ATOM 2182 N N . GLU B 1 83 ? -6.297 14.523 -6.328 1 98.81 83 GLU B N 1
ATOM 2183 C CA . GLU B 1 83 ? -4.898 14.156 -6.137 1 98.81 83 GLU B CA 1
ATOM 2184 C C . GLU B 1 83 ? -4.449 14.414 -4.703 1 98.81 83 GLU B C 1
ATOM 2186 O O . GLU B 1 83 ? -4.168 15.555 -4.332 1 98.81 83 GLU B O 1
ATOM 2191 N N . TRP B 1 84 ? -4.352 13.391 -3.945 1 98.94 84 TRP B N 1
ATOM 2192 C CA . TRP B 1 84 ? -3.973 13.531 -2.541 1 98.94 84 TRP B CA 1
ATOM 2193 C C . TRP B 1 84 ? -3.533 12.188 -1.962 1 98.94 84 TRP B C 1
ATOM 2195 O O . TRP B 1 84 ? -3.781 11.141 -2.557 1 98.94 84 TRP B O 1
ATOM 2205 N N . LEU B 1 85 ? -2.82 12.195 -0.922 1 98.94 85 LEU B N 1
ATOM 2206 C CA . LEU B 1 85 ? -2.518 11.078 -0.044 1 98.94 85 LEU B CA 1
ATOM 2207 C C . LEU B 1 85 ? -2.961 11.367 1.386 1 98.94 85 LEU B C 1
ATOM 2209 O O . LEU B 1 85 ? -2.688 12.445 1.917 1 98.94 85 LEU B O 1
ATOM 2213 N N . LYS B 1 86 ? -3.678 10.5 1.994 1 98.94 86 LYS B N 1
ATOM 2214 C CA . LYS B 1 86 ? -3.852 10.492 3.443 1 98.94 86 LYS B CA 1
ATOM 2215 C C . LYS B 1 86 ? -3.229 9.25 4.07 1 98.94 86 LYS B C 1
ATOM 2217 O O . LYS B 1 86 ? -3.262 8.164 3.477 1 98.94 86 LYS B O 1
ATOM 2222 N N . ALA B 1 87 ? -2.688 9.398 5.199 1 98.88 87 ALA B N 1
ATOM 2223 C CA . ALA B 1 87 ? -2.02 8.266 5.836 1 98.88 87 ALA B CA 1
ATOM 2224 C C . ALA B 1 87 ? -1.986 8.43 7.352 1 98.88 87 ALA B C 1
ATOM 2226 O O . ALA B 1 87 ? -2.008 9.555 7.863 1 98.88 87 ALA B O 1
ATOM 2227 N N . GLY B 1 88 ? -1.887 7.387 8.023 1 98.75 88 GLY B N 1
ATOM 2228 C CA . GLY B 1 88 ? -1.823 7.297 9.477 1 98.75 88 GLY B CA 1
ATOM 2229 C C . GLY B 1 88 ? -2.336 5.973 10.008 1 98.75 88 GLY B C 1
ATOM 2230 O O . GLY B 1 88 ? -1.979 4.91 9.5 1 98.75 88 GLY B O 1
ATOM 2231 N N . LEU B 1 89 ? -2.969 6.047 11.156 1 98.75 89 LEU B N 1
ATOM 2232 C CA . LEU B 1 89 ? -3.592 4.844 11.695 1 98.75 89 LEU B CA 1
ATOM 2233 C C . LEU B 1 89 ? -5.105 4.898 11.539 1 98.75 89 LEU B C 1
ATOM 2235 O O . LEU B 1 89 ? -5.699 5.98 11.555 1 98.75 89 LEU B O 1
ATOM 2239 N N . GLU B 1 90 ? -5.688 3.809 11.344 1 98.38 90 GLU B N 1
ATOM 2240 C CA . GLU B 1 90 ? -7.113 3.625 11.102 1 98.38 90 GLU B CA 1
ATOM 2241 C C . GLU B 1 90 ? -7.609 2.312 11.703 1 98.38 90 GLU B C 1
ATOM 2243 O O . GLU B 1 90 ? -6.918 1.294 11.641 1 98.38 90 GLU B O 1
ATOM 2248 N N . ILE B 1 91 ? -8.805 2.371 12.289 1 97.75 91 ILE B N 1
ATOM 2249 C CA . ILE B 1 91 ? -9.383 1.121 12.766 1 97.75 91 ILE B CA 1
ATOM 2250 C C . ILE B 1 91 ? -10.086 0.402 11.617 1 97.75 91 ILE B C 1
ATOM 2252 O O . ILE B 1 91 ? -10.969 0.967 10.969 1 97.75 91 ILE B O 1
ATOM 2256 N N . SER B 1 92 ? -9.664 -0.761 11.359 1 95.25 92 SER B N 1
ATOM 2257 C CA . SER B 1 92 ? -10.297 -1.671 10.406 1 95.25 92 SER B CA 1
ATOM 2258 C C . SER B 1 92 ? -10.242 -3.113 10.898 1 95.25 92 SER B C 1
ATOM 2260 O O . SER B 1 92 ? -9.227 -3.547 11.453 1 95.25 92 SER B O 1
ATOM 2262 N N . ASP B 1 93 ? -11.344 -3.764 10.773 1 92.06 93 ASP B N 1
ATOM 2263 C CA . ASP B 1 93 ? -11.453 -5.16 11.188 1 92.06 93 ASP B CA 1
ATOM 2264 C C . ASP B 1 93 ? -11.062 -5.336 12.648 1 92.06 93 ASP B C 1
ATOM 2266 O O . ASP B 1 93 ? -10.328 -6.266 13 1 92.06 93 ASP B O 1
ATOM 2270 N N . GLY B 1 94 ? -11.383 -4.359 13.445 1 91.81 94 GLY B N 1
ATOM 2271 C CA . GLY B 1 94 ? -11.273 -4.453 14.891 1 91.81 94 GLY B CA 1
ATOM 2272 C C . GLY B 1 94 ? -9.875 -4.164 15.406 1 91.81 94 GLY B C 1
ATOM 2273 O O . GLY B 1 94 ? -9.594 -4.348 16.594 1 91.81 94 GLY B O 1
ATOM 2274 N N . ALA B 1 95 ? -9.016 -3.707 14.578 1 94.19 95 ALA B N 1
ATOM 2275 C CA . ALA B 1 95 ? -7.641 -3.457 15.008 1 94.19 95 ALA B CA 1
ATOM 2276 C C . ALA B 1 95 ? -7.102 -2.166 14.398 1 94.19 95 ALA B C 1
ATOM 2278 O O . ALA B 1 95 ? -7.52 -1.767 13.305 1 94.19 95 ALA B O 1
ATOM 2279 N N . PRO B 1 96 ? -6.219 -1.52 15.164 1 97.12 96 PRO B N 1
ATOM 2280 C CA . PRO B 1 96 ? -5.535 -0.396 14.516 1 97.12 96 PRO B CA 1
ATOM 2281 C C . PRO B 1 96 ? -4.648 -0.833 13.352 1 97.12 96 PRO B C 1
ATOM 2283 O O . PRO B 1 96 ? -3.85 -1.764 13.5 1 97.12 96 PRO B O 1
ATOM 2286 N N . MET B 1 97 ? -4.809 -0.194 12.281 1 97.81 97 MET B N 1
ATOM 2287 C CA . MET B 1 97 ? -4.055 -0.491 11.062 1 97.81 97 MET B CA 1
ATOM 2288 C C . MET B 1 97 ? -3.213 0.706 10.641 1 97.81 97 MET B C 1
ATOM 2290 O O . MET B 1 97 ? -3.664 1.85 10.719 1 97.81 97 MET B O 1
ATOM 2294 N N . ALA B 1 98 ? -1.897 0.453 10.281 1 98.25 98 ALA B N 1
ATOM 2295 C CA . ALA B 1 98 ? -1.194 1.44 9.461 1 98.25 98 ALA B CA 1
ATOM 2296 C C . ALA B 1 98 ? -1.799 1.529 8.062 1 98.25 98 ALA B C 1
ATOM 2298 O O . ALA B 1 98 ? -1.854 0.532 7.34 1 98.25 98 ALA B O 1
ATOM 2299 N N . SER B 1 99 ? -2.277 2.691 7.723 1 98.5 99 SER B N 1
ATOM 2300 C CA . SER B 1 99 ? -3.111 2.83 6.531 1 98.5 99 SER B CA 1
ATOM 2301 C C . SER B 1 99 ? -2.674 4.023 5.688 1 98.5 99 SER B C 1
ATOM 2303 O O . SER B 1 99 ? -2.344 5.082 6.223 1 98.5 99 SER B O 1
ATOM 2305 N N . SER B 1 100 ? -2.586 3.859 4.359 1 98.81 100 SER B N 1
ATOM 2306 C CA . SER B 1 100 ? -2.389 4.949 3.412 1 98.81 100 SER B CA 1
ATOM 2307 C C . SER B 1 100 ? -3.352 4.836 2.234 1 98.81 100 SER B C 1
ATOM 2309 O O . SER B 1 100 ? -3.631 3.734 1.758 1 98.81 100 SER B O 1
ATOM 2311 N N . VAL B 1 101 ? -3.912 5.914 1.865 1 98.88 101 VAL B N 1
ATOM 2312 C CA . VAL B 1 101 ? -4.75 6.004 0.673 1 98.88 101 VAL B CA 1
ATOM 2313 C C . VAL B 1 101 ? -4.152 7.016 -0.303 1 98.88 101 VAL B C 1
ATOM 2315 O O . VAL B 1 101 ? -4.141 8.219 -0.032 1 98.88 101 VAL B O 1
ATOM 2318 N N . LEU B 1 102 ? -3.592 6.516 -1.35 1 98.94 102 LEU B N 1
ATOM 2319 C CA . LEU B 1 102 ? -3.135 7.348 -2.457 1 98.94 102 LEU B CA 1
ATOM 2320 C C . LEU B 1 102 ? -4.246 7.547 -3.482 1 98.94 102 LEU B C 1
ATOM 2322 O O . LEU B 1 102 ? -4.805 6.578 -3.994 1 98.94 102 LEU B O 1
ATOM 2326 N N . THR B 1 103 ? -4.527 8.789 -3.752 1 98.81 103 THR B N 1
ATOM 2327 C CA . THR B 1 103 ? -5.566 9.094 -4.73 1 98.81 103 THR B CA 1
ATOM 2328 C C . THR B 1 103 ? -5.008 9.938 -5.871 1 98.81 103 THR B C 1
ATOM 2330 O O . THR B 1 103 ? -4.586 11.078 -5.656 1 98.81 103 THR B O 1
ATOM 2333 N N . VAL B 1 104 ? -4.926 9.43 -6.965 1 98.19 104 VAL B N 1
ATOM 2334 C CA . VAL B 1 104 ? -4.734 10.109 -8.242 1 98.19 104 VAL B CA 1
ATOM 2335 C C . VAL B 1 104 ? -5.855 9.719 -9.203 1 98.19 104 VAL B C 1
ATOM 2337 O O . VAL B 1 104 ? -5.727 8.758 -9.969 1 98.19 104 VAL B O 1
ATOM 2340 N N . GLY B 1 105 ? -6.938 10.43 -9.164 1 97.38 105 GLY B N 1
ATOM 2341 C CA . GLY B 1 105 ? -8.164 10.078 -9.867 1 97.38 105 GLY B CA 1
ATOM 2342 C C . GLY B 1 105 ? -9.031 9.102 -9.094 1 97.38 105 GLY B C 1
ATOM 2343 O O . GLY B 1 105 ? -10.219 9.344 -8.891 1 97.38 105 GLY B O 1
ATOM 2344 N N . ARG B 1 106 ? -8.531 7.934 -8.734 1 98.19 106 ARG B N 1
ATOM 2345 C CA . ARG B 1 106 ? -9.18 6.918 -7.91 1 98.19 106 ARG B CA 1
ATOM 2346 C C . ARG B 1 106 ? -8.312 6.551 -6.715 1 98.19 106 ARG B C 1
ATOM 2348 O O . ARG B 1 106 ? -7.086 6.645 -6.781 1 98.19 106 ARG B O 1
ATOM 2355 N N . SER B 1 107 ? -8.93 6.156 -5.613 1 98.69 107 SER B N 1
ATOM 2356 C CA . SER B 1 107 ? -8.227 5.891 -4.359 1 98.69 107 SER B CA 1
ATOM 2357 C C . SER B 1 107 ? -7.625 4.488 -4.348 1 98.69 107 SER B C 1
ATOM 2359 O O . SER B 1 107 ? -8.273 3.523 -4.75 1 98.69 107 SER B O 1
ATOM 2361 N N . ASP B 1 108 ? -6.41 4.391 -4.008 1 98.69 108 ASP B N 1
ATOM 2362 C CA . ASP B 1 108 ? -5.629 3.18 -3.77 1 98.69 108 ASP B CA 1
ATOM 2363 C C . ASP B 1 108 ? -5.285 3.033 -2.287 1 98.69 108 ASP B C 1
ATOM 2365 O O . ASP B 1 108 ? -4.445 3.768 -1.763 1 98.69 108 ASP B O 1
ATOM 2369 N N . TRP B 1 109 ? -5.891 2.045 -1.619 1 98.62 109 TRP B N 1
ATOM 2370 C CA . TRP B 1 109 ? -5.812 1.874 -0.172 1 98.62 109 TRP B CA 1
ATOM 2371 C C . TRP B 1 109 ? -4.891 0.717 0.191 1 98.62 109 TRP B C 1
ATOM 2373 O O . TRP B 1 109 ? -5.172 -0.438 -0.135 1 98.62 109 TRP B O 1
ATOM 2383 N N . ALA B 1 110 ? -3.76 0.981 0.849 1 98.69 110 ALA B N 1
ATOM 2384 C CA . ALA B 1 110 ? -2.873 -0.026 1.428 1 98.69 110 ALA B CA 1
ATOM 2385 C C . ALA B 1 110 ? -2.955 -0.019 2.951 1 98.69 110 ALA B C 1
ATOM 2387 O O . ALA B 1 110 ? -2.994 1.046 3.572 1 98.69 110 ALA B O 1
ATOM 2388 N N . THR B 1 111 ? -3 -1.211 3.539 1 97.81 111 THR B N 1
ATOM 2389 C CA . THR B 1 111 ? -3.17 -1.267 4.988 1 97.81 111 THR B CA 1
ATOM 2390 C C . THR B 1 111 ? -2.447 -2.479 5.57 1 97.81 111 THR B C 1
ATOM 2392 O O . THR B 1 111 ? -2.182 -3.451 4.859 1 97.81 111 THR B O 1
ATOM 2395 N N . ALA B 1 112 ? -2.074 -2.432 6.816 1 96.69 112 ALA B N 1
ATOM 2396 C CA . ALA B 1 112 ? -1.459 -3.521 7.57 1 96.69 112 ALA B CA 1
ATOM 2397 C C . ALA B 1 112 ? -1.643 -3.318 9.07 1 96.69 112 ALA B C 1
ATOM 2399 O O . ALA B 1 112 ? -1.711 -2.182 9.547 1 96.69 112 ALA B O 1
ATOM 2400 N N . PRO B 1 113 ? -1.636 -4.426 9.766 1 95.69 113 PRO B N 1
ATOM 2401 C CA . PRO B 1 113 ? -1.74 -4.273 11.219 1 95.69 113 PRO B CA 1
ATOM 2402 C C . PRO B 1 113 ? -0.605 -3.439 11.812 1 95.69 113 PRO B C 1
ATOM 2404 O O . PRO B 1 113 ? 0.55 -3.588 11.406 1 95.69 113 PRO B O 1
ATOM 2407 N N . TYR B 1 114 ? -0.946 -2.537 12.672 1 96.56 114 TYR B N 1
ATOM 2408 C CA . TYR B 1 114 ? 0.047 -1.774 13.422 1 96.56 114 TYR B CA 1
ATOM 2409 C C . TYR B 1 114 ? 0.35 -2.439 14.758 1 96.56 114 TYR B C 1
ATOM 2411 O O . TYR B 1 114 ? -0.517 -2.516 15.633 1 96.56 114 TYR B O 1
ATOM 2419 N N . ALA B 1 115 ? 1.502 -2.855 15.008 1 91.88 115 ALA B N 1
ATOM 2420 C CA . ALA B 1 115 ? 1.837 -3.766 16.094 1 91.88 115 ALA B CA 1
ATOM 2421 C C . ALA B 1 115 ? 2.254 -2.994 17.344 1 91.88 115 ALA B C 1
ATOM 2423 O O . ALA B 1 115 ? 2.525 -3.592 18.391 1 91.88 115 ALA B O 1
ATOM 2424 N N . HIS B 1 116 ? 2.363 -1.693 17.266 1 95.62 116 HIS B N 1
ATOM 2425 C CA . HIS B 1 116 ? 2.84 -0.869 18.375 1 95.62 116 HIS B CA 1
ATOM 2426 C C . HIS B 1 116 ? 1.689 -0.114 19.031 1 95.62 116 HIS B C 1
ATOM 2428 O O . HIS B 1 116 ? 0.521 -0.393 18.75 1 95.62 116 HIS B O 1
ATOM 2434 N N . ASP B 1 117 ? 2.074 0.685 20.016 1 96.88 117 ASP B N 1
ATOM 2435 C CA . ASP B 1 117 ? 1.069 1.534 20.641 1 96.88 117 ASP B CA 1
ATOM 2436 C C . ASP B 1 117 ? 0.413 2.461 19.625 1 96.88 117 ASP B C 1
ATOM 2438 O O . ASP B 1 117 ? 1.059 3.371 19.094 1 96.88 117 ASP B O 1
ATOM 2442 N N . ALA B 1 118 ? -0.831 2.246 19.406 1 97.69 118 ALA B N 1
ATOM 2443 C CA . ALA B 1 118 ? -1.546 2.969 18.359 1 97.69 118 ALA B CA 1
ATOM 2444 C C . ALA B 1 118 ? -2.055 4.312 18.859 1 97.69 118 ALA B C 1
ATOM 2446 O O . ALA B 1 118 ? -2.613 5.105 18.094 1 97.69 118 ALA B O 1
ATOM 2447 N N . THR B 1 119 ? -1.933 4.613 20.125 1 98.31 119 THR B N 1
ATOM 2448 C CA . THR B 1 119 ? -2.506 5.836 20.672 1 98.31 119 THR B CA 1
ATOM 2449 C C . THR B 1 119 ? -1.517 6.996 20.578 1 98.31 119 THR B C 1
ATOM 2451 O O . THR B 1 119 ? -1.853 8.141 20.891 1 98.31 119 THR B O 1
ATOM 2454 N N . ASP B 1 120 ? -0.311 6.703 20.266 1 98.75 120 ASP B N 1
ATOM 2455 C CA . ASP B 1 120 ? 0.765 7.684 20.188 1 98.75 120 ASP B CA 1
ATOM 2456 C C . ASP B 1 120 ? 1.796 7.289 19.125 1 98.75 120 ASP B C 1
ATOM 2458 O O . ASP B 1 120 ? 2.598 6.379 19.344 1 98.75 120 ASP B O 1
ATOM 2462 N N . PHE B 1 121 ? 1.816 7.984 17.984 1 98.75 121 PHE B N 1
ATOM 2463 C CA . PHE B 1 121 ? 2.742 7.648 16.906 1 98.75 121 PHE B CA 1
ATOM 2464 C C . PHE B 1 121 ? 3.148 8.898 16.125 1 98.75 121 PHE B C 1
ATOM 2466 O O . PHE B 1 121 ? 2.586 9.977 16.344 1 98.75 121 PHE B O 1
ATOM 2473 N N . ARG B 1 122 ? 4.176 8.773 15.281 1 98.75 122 ARG B N 1
ATOM 2474 C CA . ARG B 1 122 ? 4.656 9.828 14.398 1 98.75 122 ARG B CA 1
ATOM 2475 C C . ARG B 1 122 ? 4.621 9.375 12.938 1 98.75 122 ARG B C 1
ATOM 2477 O O . ARG B 1 122 ? 4.801 8.195 12.648 1 98.75 122 ARG B O 1
ATOM 2484 N N . ILE B 1 123 ? 4.402 10.281 12.117 1 98.81 123 ILE B N 1
ATOM 2485 C CA . ILE B 1 123 ? 4.328 10.008 10.688 1 98.81 123 ILE B CA 1
ATOM 2486 C C . ILE B 1 123 ? 5.152 11.039 9.922 1 98.81 123 ILE B C 1
ATOM 2488 O O . ILE B 1 123 ? 5.219 12.211 10.312 1 98.81 123 ILE B O 1
ATOM 2492 N N . ARG B 1 124 ? 5.816 10.602 8.875 1 98.62 124 ARG B N 1
ATOM 2493 C CA . ARG B 1 124 ? 6.695 11.43 8.062 1 98.62 124 ARG B CA 1
ATOM 2494 C C . ARG B 1 124 ? 6.441 11.203 6.574 1 98.62 124 ARG B C 1
ATOM 2496 O O . ARG B 1 124 ? 6.324 10.055 6.129 1 98.62 124 ARG B O 1
ATOM 2503 N N . VAL B 1 125 ? 6.32 12.266 5.824 1 98.88 125 VAL B N 1
ATOM 2504 C CA . VAL B 1 125 ? 6.16 12.172 4.375 1 98.88 125 VAL B CA 1
ATOM 2505 C C . VAL B 1 125 ? 7.195 13.055 3.684 1 98.88 125 VAL B C 1
ATOM 2507 O O . VAL B 1 125 ? 7.488 14.156 4.148 1 98.88 125 VAL B O 1
ATOM 2510 N N . THR B 1 126 ? 7.812 12.562 2.674 1 98.62 126 THR B N 1
ATOM 2511 C CA . THR B 1 126 ? 8.695 13.32 1.795 1 98.62 126 THR B CA 1
ATOM 2512 C C . THR B 1 126 ? 8.203 13.266 0.353 1 98.62 126 THR B C 1
ATOM 2514 O O . THR B 1 126 ? 7.91 12.188 -0.168 1 98.62 126 THR B O 1
ATOM 2517 N N . VAL B 1 127 ? 8.016 14.406 -0.238 1 98.62 127 VAL B N 1
ATOM 2518 C CA . VAL B 1 127 ? 7.77 14.508 -1.674 1 98.62 127 VAL B CA 1
ATOM 2519 C C . VAL B 1 127 ? 8.969 15.164 -2.357 1 98.62 127 VAL B C 1
ATOM 2521 O O . VAL B 1 127 ? 9.336 16.297 -2.029 1 98.62 127 VAL B O 1
ATOM 2524 N N . LYS B 1 128 ? 9.523 14.445 -3.217 1 97.25 128 LYS B N 1
ATOM 2525 C CA . LYS B 1 128 ? 10.695 14.938 -3.934 1 97.25 128 LYS B CA 1
ATOM 2526 C C . LYS B 1 128 ? 10.742 14.383 -5.355 1 97.25 128 LYS B C 1
ATOM 2528 O O . LYS B 1 128 ? 10.688 13.172 -5.559 1 97.25 128 LYS B O 1
ATOM 2533 N N . ALA B 1 129 ? 10.797 15.289 -6.352 1 94.94 129 ALA B N 1
ATOM 2534 C CA . ALA B 1 129 ? 10.992 14.93 -7.754 1 94.94 129 ALA B CA 1
ATOM 2535 C C . ALA B 1 129 ? 9.953 13.906 -8.203 1 94.94 129 ALA B C 1
ATOM 2537 O O . ALA B 1 129 ? 10.297 12.883 -8.812 1 94.94 129 ALA B O 1
ATOM 2538 N N . GLY B 1 130 ? 8.758 14.125 -7.777 1 96.44 130 GLY B N 1
ATOM 2539 C CA . GLY B 1 130 ? 7.645 13.32 -8.258 1 96.44 130 GLY B CA 1
ATOM 2540 C C . GLY B 1 130 ? 7.523 11.984 -7.539 1 96.44 130 GLY B C 1
ATOM 2541 O O . GLY B 1 130 ? 6.836 11.078 -8.016 1 96.44 130 GLY B O 1
ATOM 2542 N N . VAL B 1 131 ? 8.227 11.836 -6.438 1 97.81 131 VAL B N 1
ATOM 2543 C CA . VAL B 1 131 ? 8.164 10.602 -5.648 1 97.81 131 VAL B CA 1
ATOM 2544 C C . VAL B 1 131 ? 7.75 10.93 -4.215 1 97.81 131 VAL B C 1
ATOM 2546 O O . VAL B 1 131 ? 8.219 11.906 -3.633 1 97.81 131 VAL B O 1
ATOM 2549 N N . LEU B 1 132 ? 6.82 10.172 -3.67 1 98.5 132 LEU B N 1
ATOM 2550 C CA . LEU B 1 132 ? 6.375 10.297 -2.287 1 98.5 132 LEU B CA 1
ATOM 2551 C C . LEU B 1 132 ? 6.863 9.125 -1.449 1 98.5 132 LEU B C 1
ATOM 2553 O O . LEU B 1 132 ? 6.68 7.965 -1.834 1 98.5 132 LEU B O 1
ATOM 2557 N N . ARG B 1 133 ? 7.574 9.414 -0.432 1 98.38 133 ARG B N 1
ATOM 2558 C CA . ARG B 1 133 ? 8.047 8.461 0.562 1 98.38 133 ARG B CA 1
ATOM 2559 C C . ARG B 1 133 ? 7.328 8.648 1.892 1 98.38 133 ARG B C 1
ATOM 2561 O O . ARG B 1 133 ? 7.34 9.742 2.463 1 98.38 133 ARG B O 1
ATOM 2568 N N . LEU B 1 134 ? 6.699 7.621 2.383 1 98.69 134 LEU B N 1
ATOM 2569 C CA . LEU B 1 134 ? 5.887 7.66 3.594 1 98.69 134 LEU B CA 1
ATOM 2570 C C . LEU B 1 134 ? 6.453 6.727 4.66 1 98.69 134 LEU B C 1
ATOM 2572 O O . LEU B 1 134 ? 6.77 5.57 4.371 1 98.69 134 LEU B O 1
ATOM 2576 N N . GLN B 1 135 ? 6.559 7.227 5.859 1 98.44 135 GLN B N 1
ATOM 2577 C CA . GLN B 1 135 ? 7.109 6.461 6.973 1 98.44 135 GLN B CA 1
ATOM 2578 C C . GLN B 1 135 ? 6.289 6.668 8.242 1 98.44 135 GLN B C 1
ATOM 2580 O O . GLN B 1 135 ? 5.668 7.719 8.422 1 98.44 135 GLN B O 1
ATOM 2585 N N . VAL B 1 136 ? 6.262 5.699 9.125 1 98.44 136 VAL B N 1
ATOM 2586 C CA . VAL B 1 136 ? 5.566 5.805 10.406 1 98.44 136 VAL B CA 1
ATOM 2587 C C . VAL B 1 136 ? 6.457 5.266 11.523 1 98.44 136 VAL B C 1
ATOM 2589 O O . VAL B 1 136 ? 7.176 4.281 11.336 1 98.44 136 VAL B O 1
ATOM 2592 N N . SER B 1 137 ? 6.41 5.969 12.688 1 98 137 SER B N 1
ATOM 2593 C CA . SER B 1 137 ? 7.289 5.629 13.797 1 98 137 SER B CA 1
ATOM 2594 C C . SER B 1 137 ? 6.523 5.605 15.117 1 98 137 SER B C 1
ATOM 2596 O O . SER B 1 137 ? 5.676 6.469 15.367 1 98 137 SER B O 1
ATOM 2598 N N . ASP B 1 138 ? 6.852 4.633 15.953 1 96.94 138 ASP B N 1
ATOM 2599 C CA . ASP B 1 138 ? 6.238 4.562 17.281 1 96.94 138 ASP B CA 1
ATOM 2600 C C . ASP B 1 138 ? 7.066 5.332 18.312 1 96.94 138 ASP B C 1
ATOM 2602 O O . ASP B 1 138 ? 6.559 5.703 19.375 1 96.94 138 ASP B O 1
ATOM 2606 N N . ASP B 1 139 ? 8.312 5.656 17.984 1 95.81 139 ASP B N 1
ATOM 2607 C CA . ASP B 1 139 ? 9.188 6.215 19.016 1 95.81 139 ASP B CA 1
ATOM 2608 C C . ASP B 1 139 ? 9.898 7.469 18.516 1 95.81 139 ASP B C 1
ATOM 2610 O O . ASP B 1 139 ? 10.57 8.156 19.281 1 95.81 139 ASP B O 1
ATOM 2614 N N . GLY B 1 140 ? 9.789 7.746 17.25 1 95.5 140 GLY B N 1
ATOM 2615 C CA . GLY B 1 140 ? 10.445 8.906 16.672 1 95.5 140 GLY B CA 1
ATOM 2616 C C . GLY B 1 140 ? 11.914 8.68 16.391 1 95.5 140 GLY B C 1
ATOM 2617 O O . GLY B 1 140 ? 12.617 9.594 15.953 1 95.5 140 GLY B O 1
ATOM 2618 N N . LEU B 1 141 ? 12.352 7.477 16.609 1 95.75 141 LEU B N 1
ATOM 2619 C CA . LEU B 1 141 ? 13.758 7.145 16.391 1 95.75 141 LEU B CA 1
ATOM 2620 C C . LEU B 1 141 ? 13.93 6.266 15.164 1 95.75 141 LEU B C 1
ATOM 2622 O O . LEU B 1 141 ? 14.836 6.488 14.359 1 95.75 141 LEU B O 1
ATOM 2626 N N . ARG B 1 142 ? 13.141 5.262 15.031 1 95.38 142 ARG B N 1
ATOM 2627 C CA . ARG B 1 142 ? 13.133 4.359 13.883 1 95.38 142 ARG B CA 1
ATOM 2628 C C . ARG B 1 142 ? 11.969 4.668 12.953 1 95.38 142 ARG B C 1
ATOM 2630 O O . ARG B 1 142 ? 10.82 4.766 13.406 1 95.38 142 ARG B O 1
ATOM 2637 N N . TRP B 1 143 ? 12.266 4.789 11.711 1 96.5 143 TRP B N 1
ATOM 2638 C CA . TRP B 1 143 ? 11.266 5.227 10.742 1 96.5 143 TRP B CA 1
ATOM 2639 C C . TRP B 1 143 ? 11.125 4.207 9.617 1 96.5 143 TRP B C 1
ATOM 2641 O O . TRP B 1 143 ? 11.57 4.449 8.492 1 96.5 143 TRP B O 1
ATOM 2651 N N . PRO B 1 144 ? 10.43 3.115 9.867 1 95.62 144 PRO B N 1
ATOM 2652 C CA . PRO B 1 144 ? 10.211 2.148 8.789 1 95.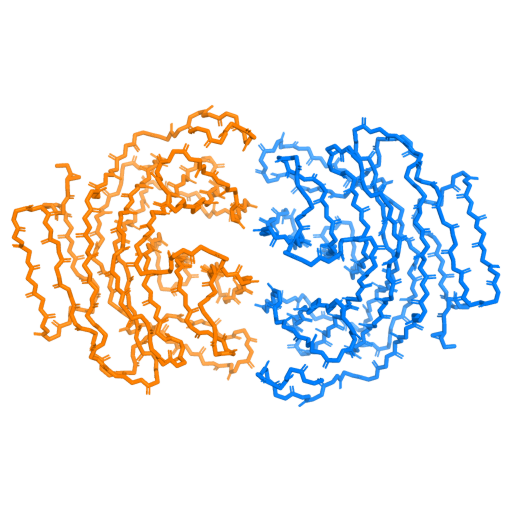62 144 PRO B CA 1
ATOM 2653 C C . PRO B 1 144 ? 9.336 2.703 7.668 1 95.62 144 PRO B C 1
ATOM 2655 O O . PRO B 1 144 ? 8.445 3.521 7.918 1 95.62 144 PRO B O 1
ATOM 2658 N N . LEU B 1 145 ? 9.586 2.182 6.473 1 97 145 LEU B N 1
ATOM 2659 C CA . LEU B 1 145 ? 8.867 2.598 5.273 1 97 145 LEU B CA 1
ATOM 2660 C C . LEU B 1 145 ? 7.457 2.025 5.262 1 97 145 LEU B C 1
ATOM 2662 O O . LEU B 1 145 ? 7.258 0.839 5.531 1 97 145 LEU B O 1
ATOM 2666 N N . MET B 1 146 ? 6.496 2.873 4.902 1 97.62 146 MET B N 1
ATOM 2667 C CA . MET B 1 146 ? 5.117 2.453 4.684 1 97.62 146 MET B CA 1
ATOM 2668 C C . MET B 1 146 ? 4.805 2.369 3.191 1 97.62 146 MET B C 1
ATOM 2670 O O . MET B 1 146 ? 4.066 1.483 2.758 1 97.62 146 MET B O 1
ATOM 2674 N N . ARG B 1 147 ? 5.332 3.348 2.471 1 98.62 147 ARG B N 1
ATOM 2675 C CA . ARG B 1 147 ? 4.984 3.414 1.055 1 98.62 147 ARG B CA 1
ATOM 2676 C C . ARG B 1 147 ? 5.992 4.262 0.281 1 98.62 147 ARG B C 1
ATOM 2678 O O . ARG B 1 147 ? 6.48 5.27 0.789 1 98.62 147 ARG B O 1
ATOM 2685 N N . LEU B 1 148 ? 6.379 3.885 -0.86 1 98.5 148 LEU B N 1
ATOM 2686 C CA . LEU B 1 148 ? 7.164 4.609 -1.852 1 98.5 148 LEU B CA 1
ATOM 2687 C C . LEU B 1 148 ? 6.473 4.598 -3.211 1 98.5 148 LEU B C 1
ATOM 2689 O O . LEU B 1 148 ? 6.367 3.547 -3.848 1 98.5 148 LEU B O 1
ATOM 2693 N N . CYS B 1 149 ? 6.051 5.793 -3.643 1 98.56 149 CYS B N 1
ATOM 2694 C CA . CYS B 1 149 ? 5.188 5.762 -4.816 1 98.56 149 CYS B CA 1
ATOM 2695 C C . CYS B 1 149 ? 5.371 7.02 -5.664 1 98.56 149 CYS B C 1
ATOM 2697 O O . CYS B 1 149 ? 5.848 8.039 -5.168 1 98.56 149 CYS B O 1
ATOM 2699 N N . PRO B 1 150 ? 4.98 6.934 -6.949 1 98.19 150 PRO B N 1
ATOM 2700 C CA . PRO B 1 150 ? 4.891 8.172 -7.73 1 98.19 150 PRO B CA 1
ATOM 2701 C C . PRO B 1 150 ? 3.852 9.141 -7.18 1 98.19 150 PRO B C 1
ATOM 2703 O O . PRO B 1 150 ? 2.83 8.711 -6.633 1 98.19 150 PRO B O 1
ATOM 2706 N N . PHE B 1 151 ? 4.086 10.359 -7.32 1 98.56 151 PHE B N 1
ATOM 2707 C CA . PHE B 1 151 ? 3.164 11.43 -6.961 1 98.56 151 PHE B CA 1
ATOM 2708 C C . PHE B 1 151 ? 3.309 12.609 -7.918 1 98.56 151 PHE B C 1
ATOM 2710 O O . PHE B 1 151 ? 4.414 12.922 -8.367 1 98.56 151 PHE B O 1
ATOM 2717 N N . PRO B 1 152 ? 2.244 13.266 -8.273 1 98.06 152 PRO B N 1
ATOM 2718 C CA . PRO B 1 152 ? 2.328 14.344 -9.266 1 98.06 152 PRO B CA 1
ATOM 2719 C C . PRO B 1 152 ? 3.32 15.43 -8.859 1 98.06 152 PRO B C 1
ATOM 2721 O O . PRO B 1 152 ? 3.369 15.828 -7.695 1 98.06 152 PRO B O 1
ATOM 2724 N N . VAL B 1 153 ? 4.105 15.914 -9.836 1 97.75 153 VAL B N 1
ATOM 2725 C CA . VAL B 1 153 ? 5.004 17.047 -9.617 1 97.75 153 VAL B CA 1
ATOM 2726 C C . VAL B 1 153 ? 4.211 18.344 -9.641 1 97.75 153 VAL B C 1
ATOM 2728 O O . VAL B 1 153 ? 3.371 18.562 -10.516 1 97.75 153 VAL B O 1
ATOM 2731 N N . ALA B 1 154 ? 4.48 19.172 -8.695 1 98.25 154 ALA B N 1
ATOM 2732 C CA . ALA B 1 154 ? 3.795 20.453 -8.602 1 98.25 154 ALA B CA 1
ATOM 2733 C C . ALA B 1 154 ? 4.711 21.531 -8 1 98.25 154 ALA B C 1
ATOM 2735 O O . ALA B 1 154 ? 5.719 21.203 -7.371 1 98.25 154 ALA B O 1
ATOM 2736 N N . GLU B 1 155 ? 4.328 22.734 -8.258 1 97.81 155 GLU B N 1
ATOM 2737 C CA . GLU B 1 155 ? 5.098 23.844 -7.711 1 97.81 155 GLU B CA 1
ATOM 2738 C C . GLU B 1 155 ? 4.906 23.953 -6.199 1 97.81 155 GLU B C 1
ATOM 2740 O O . GLU B 1 155 ? 5.758 24.516 -5.5 1 97.81 155 GLU B O 1
ATOM 2745 N N . SER B 1 156 ? 3.781 23.516 -5.781 1 98.12 156 SER B N 1
ATOM 2746 C CA . SER B 1 156 ? 3.461 23.547 -4.355 1 98.12 156 SER B CA 1
ATOM 2747 C C . SER B 1 156 ? 2.443 22.469 -3.994 1 98.12 156 SER B C 1
ATOM 2749 O O . SER B 1 156 ? 1.689 22 -4.852 1 98.12 156 SER B O 1
ATOM 2751 N N . TYR B 1 157 ? 2.504 22.109 -2.754 1 98.69 157 TYR B N 1
ATOM 2752 C CA . TYR B 1 157 ? 1.554 21.188 -2.148 1 98.69 157 TYR B CA 1
ATOM 2753 C C . TYR B 1 157 ? 0.94 21.781 -0.886 1 98.69 157 TYR B C 1
ATOM 2755 O O . TYR B 1 157 ? 1.404 22.812 -0.389 1 98.69 157 TYR B O 1
ATOM 2763 N N . THR B 1 158 ? -0.128 21.203 -0.47 1 98.81 158 THR B N 1
ATOM 2764 C CA . THR B 1 158 ? -0.614 21.453 0.882 1 98.81 158 THR B CA 1
ATOM 2765 C C . THR B 1 158 ? -0.45 20.219 1.759 1 98.81 158 THR B C 1
ATOM 2767 O O . THR B 1 158 ? -0.8 19.109 1.349 1 98.81 158 THR B O 1
ATOM 2770 N N . VAL B 1 159 ? 0.128 20.406 2.967 1 98.88 159 VAL B N 1
ATOM 2771 C CA . VAL B 1 159 ? 0.409 19.266 3.836 1 98.88 159 VAL B CA 1
ATOM 2772 C C . VAL B 1 159 ? 0.055 19.625 5.281 1 98.88 159 VAL B C 1
ATOM 2774 O O . VAL B 1 159 ? 0.216 20.766 5.703 1 98.88 159 VAL B O 1
ATOM 2777 N N . GLY B 1 160 ? -0.483 18.625 6.023 1 98.88 160 GLY B N 1
ATOM 2778 C CA . GLY B 1 160 ? -0.79 18.859 7.426 1 98.88 160 GLY B CA 1
ATOM 2779 C C . GLY B 1 160 ? -1.616 17.75 8.055 1 98.88 160 GLY B C 1
ATOM 2780 O O . GLY B 1 160 ? -1.786 16.688 7.465 1 98.88 160 GLY B O 1
ATOM 2781 N N . PRO B 1 161 ? -2.113 17.938 9.281 1 98.88 161 PRO B N 1
ATOM 2782 C CA . PRO B 1 161 ? -2.9 16.938 10.008 1 98.88 161 PRO B CA 1
ATOM 2783 C C . PRO B 1 161 ? -4.238 16.641 9.336 1 98.88 161 PRO B C 1
ATOM 2785 O O . PRO B 1 161 ? -4.875 17.547 8.789 1 98.88 161 PRO B O 1
ATOM 2788 N N . MET B 1 162 ? -4.613 15.469 9.438 1 98.94 162 MET B N 1
ATOM 2789 C CA . MET B 1 162 ? -5.883 14.984 8.891 1 98.94 162 MET B CA 1
ATOM 2790 C C . MET B 1 162 ? -6.543 14 9.844 1 98.94 162 MET B C 1
ATOM 2792 O O . MET B 1 162 ? -5.875 13.141 10.414 1 98.94 162 MET B O 1
ATOM 2796 N N . CYS B 1 163 ? -7.848 14.07 10.031 1 98.94 163 CYS B N 1
ATOM 2797 C CA . CYS B 1 163 ? -8.594 13.062 10.773 1 98.94 163 CYS B CA 1
ATOM 2798 C C . CYS B 1 163 ? -10.023 12.938 10.258 1 98.94 163 CYS B C 1
ATOM 2800 O O . CYS B 1 163 ? -10.555 13.883 9.68 1 98.94 163 CYS B O 1
ATOM 2802 N N . CYS B 1 164 ? -10.562 11.812 10.43 1 98.25 164 CYS B N 1
ATOM 2803 C CA . CYS B 1 164 ? -11.891 11.461 9.953 1 98.25 164 CYS B CA 1
ATOM 2804 C C . CYS B 1 164 ? -12.547 10.445 10.883 1 98.25 164 CYS B C 1
ATOM 2806 O O . CYS B 1 164 ? -11.867 9.633 11.5 1 98.25 164 CYS B O 1
ATOM 2808 N N . THR B 1 165 ? -13.852 10.469 10.898 1 98.69 165 THR B N 1
ATOM 2809 C CA . THR B 1 165 ? -14.672 9.383 11.43 1 98.69 165 THR B CA 1
ATOM 2810 C C . THR B 1 165 ? -15.828 9.055 10.484 1 98.69 165 THR B C 1
ATOM 2812 O O . THR B 1 165 ? -16.938 9.57 10.648 1 98.69 165 THR B O 1
ATOM 2815 N N . PRO B 1 166 ? -15.609 8.141 9.617 1 97.38 166 PRO B N 1
ATOM 2816 C CA . PRO B 1 166 ? -16.609 7.859 8.594 1 97.38 166 PRO B CA 1
ATOM 2817 C C . PRO B 1 166 ? -17.891 7.266 9.18 1 97.38 166 PRO B C 1
ATOM 2819 O O . PRO B 1 166 ? -18.984 7.484 8.633 1 97.38 166 PRO B O 1
ATOM 2822 N N . GLU B 1 167 ? -17.828 6.531 10.234 1 97.25 167 GLU B N 1
ATOM 2823 C CA . GLU B 1 167 ? -18.969 5.766 10.711 1 97.25 167 GLU B CA 1
ATOM 2824 C C . GLU B 1 167 ? -19.547 6.375 11.984 1 97.25 167 GLU B C 1
ATOM 2826 O O . GLU B 1 167 ? -20.469 5.812 12.586 1 97.25 167 GLU B O 1
ATOM 2831 N N . ARG B 1 168 ? -18.938 7.398 12.43 1 97.56 168 ARG B N 1
ATOM 2832 C CA . ARG B 1 168 ? -19.391 8.047 13.656 1 97.56 168 ARG B CA 1
ATOM 2833 C C . ARG B 1 168 ? -18.891 9.477 13.742 1 97.56 168 ARG B C 1
ATOM 2835 O O . ARG B 1 168 ? -18.656 10.125 12.711 1 97.56 168 ARG B O 1
ATOM 2842 N N . GLU B 1 169 ? -18.828 10.047 14.992 1 97.81 169 GLU B N 1
ATOM 2843 C CA . GLU B 1 169 ? -18.234 11.344 15.328 1 97.81 169 GLU B CA 1
ATOM 2844 C C . GLU B 1 169 ? -17.484 11.281 16.656 1 97.81 169 GLU B C 1
ATOM 2846 O O . GLU B 1 169 ? -17.531 10.258 17.344 1 97.81 169 GLU B O 1
ATOM 2851 N N . GLY B 1 170 ? -16.797 12.289 16.969 1 98.06 170 GLY B N 1
ATOM 2852 C CA . GLY B 1 170 ? -16.391 12.492 18.344 1 98.06 170 GLY B CA 1
ATOM 2853 C C . GLY B 1 170 ? -15 11.945 18.641 1 98.06 170 GLY B C 1
ATOM 2854 O O . GLY B 1 170 ? -14.617 11.82 19.812 1 98.06 170 GLY B O 1
ATOM 2855 N N . LEU B 1 171 ? -14.289 11.461 17.641 1 98.69 171 LEU B N 1
ATOM 2856 C CA . LEU B 1 171 ? -12.891 11.133 17.891 1 98.69 171 LEU B CA 1
ATOM 2857 C C . LEU B 1 171 ? -12.086 12.383 18.219 1 98.69 171 LEU B C 1
ATOM 2859 O O . LEU B 1 171 ? -12.055 13.336 17.438 1 98.69 171 LEU B O 1
ATOM 2863 N N . THR B 1 172 ? -11.531 12.414 19.375 1 98.81 172 THR B N 1
ATOM 2864 C CA . THR B 1 172 ? -10.625 13.5 19.719 1 98.81 172 THR B CA 1
ATOM 2865 C C . THR B 1 172 ? -9.18 13.133 19.375 1 98.81 172 THR B C 1
ATOM 2867 O O . THR B 1 172 ? -8.68 12.102 19.828 1 98.81 172 THR B O 1
ATOM 2870 N N . VAL B 1 173 ? -8.484 13.938 18.625 1 98.94 173 VAL B N 1
ATOM 2871 C CA . VAL B 1 173 ? -7.109 13.719 18.203 1 98.94 173 VAL B CA 1
ATOM 2872 C C . VAL B 1 173 ? -6.242 14.906 18.625 1 98.94 173 VAL B C 1
ATOM 2874 O O . VAL B 1 173 ? -6.656 16.062 18.5 1 98.94 173 VAL B O 1
ATOM 2877 N N . VAL B 1 174 ? -5.121 14.625 19.125 1 98.94 174 VAL B N 1
ATOM 2878 C CA . VAL B 1 174 ? -4.133 15.641 19.469 1 98.94 174 VAL B CA 1
ATOM 2879 C C . VAL B 1 174 ? -2.951 15.562 18.516 1 98.94 174 VAL B C 1
ATOM 2881 O O . VAL B 1 174 ? -2.289 14.523 18.422 1 98.94 174 VAL B O 1
ATOM 2884 N N . PHE B 1 175 ? -2.674 16.625 17.781 1 98.88 175 PHE B N 1
ATOM 2885 C CA . PHE B 1 175 ? -1.54 16.75 16.859 1 98.88 175 PHE B CA 1
ATOM 2886 C C . PHE B 1 175 ? -0.485 17.688 17.438 1 98.88 175 PHE B C 1
ATOM 2888 O O . PHE B 1 175 ? -0.812 18.766 17.953 1 98.88 175 PHE B O 1
ATOM 2895 N N . SER B 1 176 ? 0.689 17.266 17.344 1 98.56 176 SER B N 1
ATOM 2896 C CA . SER B 1 176 ? 1.789 18.109 17.797 1 98.56 176 SER B CA 1
ATOM 2897 C C . SER B 1 176 ? 3.059 17.828 17 1 98.56 176 SER B C 1
ATOM 2899 O O . SER B 1 176 ? 3.098 16.922 16.172 1 98.56 176 SER B O 1
ATOM 2901 N N . GLU B 1 177 ? 4.086 18.703 17.141 1 97.81 177 GLU B N 1
ATOM 2902 C CA . GLU B 1 177 ? 5.414 18.562 16.547 1 97.81 177 GLU B CA 1
ATOM 2903 C C . GLU B 1 177 ? 5.348 18.594 15.031 1 97.81 177 GLU B C 1
ATOM 2905 O O . GLU B 1 177 ? 6.055 17.844 14.352 1 97.81 177 GLU B O 1
ATOM 2910 N N . PHE B 1 178 ? 4.453 19.406 14.641 1 98.31 178 PHE B N 1
ATOM 2911 C CA . PHE B 1 178 ? 4.332 19.547 13.195 1 98.31 178 PHE B CA 1
ATOM 2912 C C . PHE B 1 178 ? 5.492 20.375 12.633 1 98.31 178 PHE B C 1
ATOM 2914 O O . PHE B 1 178 ? 5.766 21.469 13.117 1 98.31 178 PHE B O 1
ATOM 2921 N N . ARG B 1 179 ? 6.145 19.781 11.641 1 97.12 179 ARG B N 1
ATOM 2922 C CA . ARG B 1 179 ? 7.27 20.438 10.992 1 97.12 179 ARG B CA 1
ATOM 2923 C C . ARG B 1 179 ? 7.273 20.188 9.492 1 97.12 179 ARG B C 1
ATOM 2925 O O . ARG B 1 179 ? 6.953 19.078 9.047 1 97.12 179 ARG B O 1
ATOM 2932 N N . VAL B 1 180 ? 7.574 21.234 8.742 1 97.75 180 VAL B N 1
ATOM 2933 C CA . VAL B 1 180 ? 7.805 21.141 7.301 1 97.75 180 VAL B CA 1
ATOM 2934 C C . VAL B 1 180 ? 9.188 21.672 6.957 1 97.75 180 VAL B C 1
ATOM 2936 O O . VAL B 1 180 ? 9.555 22.781 7.383 1 97.75 180 VAL B O 1
ATOM 2939 N N . SER B 1 181 ? 9.93 20.906 6.258 1 97.38 181 SER B N 1
ATOM 2940 C CA . SER B 1 181 ? 11.305 21.266 5.93 1 97.38 181 SER B CA 1
ATOM 2941 C C . SER B 1 181 ? 11.648 20.891 4.492 1 97.38 181 SER B C 1
ATOM 2943 O O . SER B 1 181 ? 10.797 20.375 3.758 1 97.38 181 SER B O 1
ATOM 2945 N N . GLU B 1 182 ? 12.891 21.266 4.078 1 97.12 182 GLU B N 1
ATOM 2946 C CA . GLU B 1 182 ? 13.398 20.75 2.807 1 97.12 182 GLU B CA 1
ATOM 2947 C C . GLU B 1 182 ? 13.383 19.219 2.775 1 97.12 182 GLU B C 1
ATOM 2949 O O . GLU B 1 182 ? 13.477 18.578 3.818 1 97.12 182 GLU B O 1
ATOM 2954 N N . PRO B 1 183 ? 13.289 18.719 1.617 1 96.75 183 PRO B N 1
ATOM 2955 C CA . PRO B 1 183 ? 13.172 17.25 1.534 1 96.75 183 PRO B CA 1
ATOM 2956 C C . PRO B 1 183 ? 14.406 16.531 2.076 1 96.75 183 PRO B C 1
ATOM 2958 O O . PRO B 1 183 ? 15.539 16.953 1.811 1 96.75 183 PRO B O 1
ATOM 2961 N N . SER B 1 184 ? 14.094 15.477 2.783 1 93 184 SER B N 1
ATOM 2962 C CA . SER B 1 184 ? 15.164 14.648 3.312 1 93 184 SER B CA 1
ATOM 2963 C C . SER B 1 184 ? 15.93 13.945 2.191 1 93 184 SER B C 1
ATOM 2965 O O . SER B 1 184 ? 15.328 13.492 1.217 1 93 184 SER B O 1
ATOM 2967 N N . ASP B 1 185 ? 17.234 13.805 2.352 1 89.5 185 ASP B N 1
ATOM 2968 C CA . ASP B 1 185 ? 18.047 13.102 1.366 1 89.5 185 ASP B CA 1
ATOM 2969 C C . ASP B 1 185 ? 18.547 11.766 1.915 1 89.5 185 ASP B C 1
ATOM 2971 O O . ASP B 1 185 ? 19.469 11.164 1.354 1 89.5 185 ASP B O 1
ATOM 2975 N N . LYS B 1 186 ? 17.984 11.406 2.965 1 91.62 186 LYS B N 1
ATOM 2976 C CA . LYS B 1 186 ? 18.406 10.133 3.553 1 91.62 186 LYS B CA 1
ATOM 2977 C C . LYS B 1 186 ? 18.141 8.969 2.6 1 91.62 186 LYS B C 1
ATOM 2979 O O . LYS B 1 186 ? 17.125 8.961 1.895 1 91.62 186 LYS B O 1
ATOM 2984 N N . ALA B 1 187 ? 19.062 7.945 2.711 1 90.62 187 ALA B N 1
ATOM 2985 C CA . ALA B 1 187 ? 18.875 6.73 1.923 1 90.62 187 ALA B CA 1
ATOM 2986 C C . ALA B 1 187 ? 17.609 5.992 2.344 1 90.62 187 ALA B C 1
ATOM 2988 O O . ALA B 1 187 ? 17.203 6.062 3.506 1 90.62 187 ALA B O 1
ATOM 2989 N N . LEU B 1 188 ? 17 5.273 1.426 1 89.62 188 LEU B N 1
ATOM 2990 C CA . LEU B 1 188 ? 15.719 4.602 1.623 1 89.62 188 LEU B CA 1
ATOM 2991 C C . LEU B 1 188 ? 15.766 3.699 2.852 1 89.62 188 LEU B C 1
ATOM 2993 O O . LEU B 1 188 ? 14.781 3.607 3.594 1 89.62 188 LEU B O 1
ATOM 2997 N N . HIS B 1 189 ? 16.875 3.076 3.111 1 89.38 189 HIS B N 1
ATOM 2998 C CA . HIS B 1 189 ? 16.953 2.102 4.195 1 89.38 189 HIS B CA 1
ATOM 2999 C C . HIS B 1 189 ? 17.641 2.701 5.422 1 89.38 189 HIS B C 1
ATOM 3001 O O . HIS B 1 189 ? 18.016 1.974 6.344 1 89.38 189 HIS B O 1
ATOM 3007 N N . ASP B 1 190 ? 17.875 3.982 5.434 1 88.31 190 ASP B N 1
ATOM 3008 C CA . ASP B 1 190 ? 18.25 4.699 6.648 1 88.31 190 ASP B CA 1
ATOM 3009 C C . ASP B 1 190 ? 17.031 4.934 7.539 1 88.31 190 ASP B C 1
ATOM 3011 O O . ASP B 1 190 ? 16.219 5.828 7.273 1 88.31 190 ASP B O 1
ATOM 3015 N N . LEU B 1 191 ? 16.922 4.227 8.609 1 89.75 191 LEU B N 1
ATOM 3016 C CA . LEU B 1 191 ? 15.703 4.223 9.422 1 89.75 191 LEU B CA 1
ATOM 3017 C C . LEU B 1 191 ? 15.789 5.262 10.531 1 89.75 191 LEU B C 1
ATOM 3019 O O . LEU B 1 191 ? 14.914 5.316 11.406 1 89.75 191 LEU B O 1
ATOM 3023 N N . SER B 1 192 ? 16.859 5.98 10.508 1 90.81 192 SER B N 1
ATOM 3024 C CA . SER B 1 192 ? 16.984 6.996 11.547 1 90.81 192 SER B CA 1
ATOM 3025 C C . SER B 1 192 ? 16.281 8.289 11.156 1 90.81 192 SER B C 1
ATOM 3027 O O . SER B 1 192 ? 16.031 8.531 9.977 1 90.81 192 SER B O 1
#

Nearest PDB structures (foldseek):
  3o12-assembly1_A  TM=9.920E-01  e=9.140E-27  Saccharomyces cerevisiae
  3mep-assembly1_A  TM=9.753E-01  e=3.576E-23  Pectobacterium atrosepticum SCRI1043
  6ms3-assembly1_B  TM=7.651E-01  e=1.911E-07  Bacillus licheniformis DSM 13 = ATCC 14580
  5z5d-assembly1_A  TM=7.757E-01  e=1.437E-06  Geobacillus thermoleovorans
  8v0l-assembly1_C  TM=3.719E-01  e=2.050E-03  Severe acute respiratory syndrome coronavirus 2

pLDDT: mean 96.76, std 4.4, range [56.5, 98.94]

Sequence (384 aa):
MGFSECSWLNAPAAWQLEGGTLTVTTDRGTDFWRETHYGFTRDTGHFFGRRTSGDFTAELRVRARFRELYDQAGLMVRLSDEEWLKAGLEISDGAPMASSVLTVGRSDWATAPYAHDATDFRIRVTVKAGVLRLQVSDDGLRWPLMRLCPFPVAESYTVGPMCCTPEREGLTVVFSEFRVSEPSDKALHDLSMGFSECSWLNAPAAWQLEGGTLTVTTDRGTDFWRETHYGFTRDTGHFFGRRTSGDFTAELRVRARFRELYDQAGLMVRLSDEEWLKAGLEISDGAPMASSVLTVGRSDWATAPYAHDATDFRIRVTVKAGVLRLQVSDDGLRWPLMRLCPFPVAESYTVGPMCCTPEREGLTVVFSEFRVSEPSDKALHDLS

Organism: Bemisia tabaci (NCBI:txid7038)